Protein AF-0000000071590849 (afdb_homodimer)

Solvent-accessible surface area (backbone atoms only — not comparable to full-atom values): 25834 Å² total; per-residue (Å²): 127,59,67,68,57,52,51,51,50,51,55,54,48,51,52,49,52,53,52,51,45,53,52,52,59,58,46,67,78,47,90,78,51,80,43,62,73,88,39,95,74,33,53,45,37,57,62,40,54,54,45,35,53,50,52,52,53,52,45,44,71,77,41,71,82,44,45,34,40,34,76,90,61,83,46,44,91,72,87,66,48,71,49,42,34,36,33,29,19,55,52,31,20,42,60,26,46,72,51,44,68,39,62,25,15,32,29,36,15,35,24,51,60,65,36,69,44,35,13,28,40,29,36,56,78,78,69,41,38,38,37,31,7,68,87,75,40,44,21,48,70,84,38,81,52,72,55,42,79,72,44,40,38,63,75,20,32,31,33,46,31,66,69,40,40,70,68,38,48,72,44,32,53,57,53,38,68,50,23,58,34,62,32,25,77,66,14,56,45,48,49,46,50,33,32,55,70,38,35,22,32,23,35,44,38,77,36,48,34,43,55,41,46,15,51,44,18,42,32,48,52,43,65,30,43,66,22,25,62,86,64,45,78,69,55,78,86,44,66,44,52,39,29,40,23,21,57,45,15,42,55,54,48,45,73,66,78,128,58,67,66,56,53,50,52,50,52,56,53,49,52,51,49,51,53,50,49,45,53,51,52,59,58,47,68,78,47,90,78,52,79,45,63,73,87,41,95,76,33,54,45,37,56,63,39,54,54,44,37,52,50,51,52,53,52,45,44,71,77,41,72,81,44,44,34,41,32,75,90,61,84,46,46,93,72,87,67,48,70,49,42,34,35,30,30,18,53,51,30,20,42,61,26,47,72,51,44,68,38,61,23,14,30,29,36,14,34,25,52,60,66,37,68,44,36,12,30,38,29,35,55,78,79,69,42,38,38,38,30,7,69,87,75,41,45,22,50,71,83,37,80,52,71,56,43,79,72,44,40,38,62,74,21,32,32,33,47,31,66,70,41,40,70,68,39,47,72,44,32,52,58,52,37,68,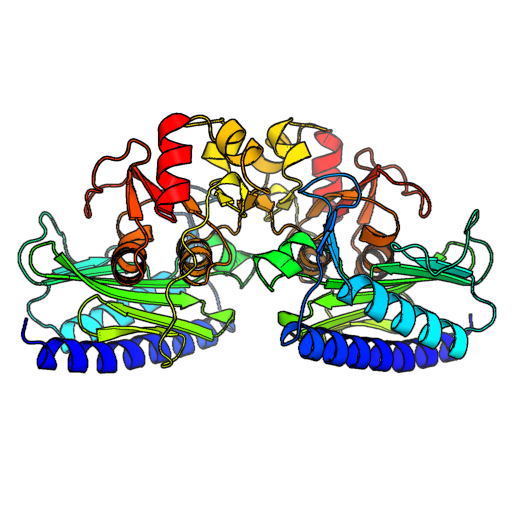50,23,58,36,62,32,25,77,64,15,56,45,48,50,47,50,34,33,54,70,40,35,21,30,24,34,42,39,78,37,47,34,42,53,40,46,14,51,43,17,43,32,48,52,44,67,29,42,64,22,25,61,84,64,45,78,69,55,78,86,44,65,44,51,38,27,40,23,21,56,46,16,44,55,55,46,44,72,65,77

Secondary structure (DSSP, 8-state):
--HHHHHHHHHHHHHHHHHHHHHHHHHHTSPPPEEEEEETTEEEEHHHHHHHHHHHHHHHHH-TT-EEEETTS-S----S--SEEEEEEEEE-HHHHHHTS-S-EEEEEEEETTEEEEEEEEETTTT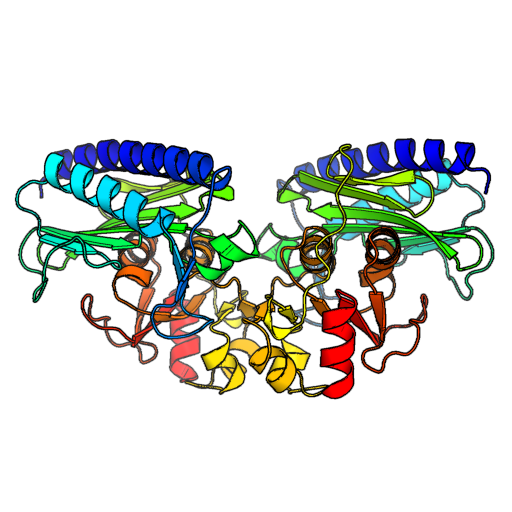EEEEEETTTEEEETTEEPPPPP---GGGS-EEE-HHHHHTTGGGHHHHHHHSS-EEB-S-HHHHHHHHHTTS-SEEEEEE-HHHHHHHHHHHHHTT-EEEETTSPPPPTTS-EEEEEE-HHHHHHHHHH-/--HHHHHHHHHHHHHHHHHHHHHHHHHHTSPPPEEEEEETTEEEEHHHHHHHHHHHHHHHHH-TT-EEEETTS-S----S--SEEEEEEEEE-HHHHHHTS-S-EEEEEEEETTEEEEEEEEETTTTEEEEEETTTEEEETTEEPPPPP---GGGS-EEE-HHHHHTTGGGHHHHHHHSS-EEB-S-HHHHHHHHHTTS-SEEEEEE-HHHHHHHHHHHHHTT-EEEETTSPPPPTTS-EEEEEE-HHHHHHHHHH-

Foldseek 3Di:
DDLVLLVVLQVQVVVLQVVLLVVLVVCLPDDWDWDADPDPLRIDIPSQVVSQVSSQVSCCVSPVVEFEAEPVPPTDDDDAQEAKYKYWRSKFQVVCCPPVVAQIWTKMWIDHRNHGFKIWIARSVVGWIWIGFQSGAIATVPHHAAQADQDAQQEAEEEEDPVCCVVCPLVVVVSQVSHPHYDYRRGLSSRLVCCRNNRGQKYKDWDALSRCNRSCRNLVSSVWDKDALLRHHDDNHDTHIIMIGRPNHSVVSNVRD/DDLVLLVVLQVQVVVLQVVLLVVLVVCLPDDWDWDADPDPLRIDIPSQVVSQVSSQVSCCVSPVVEFEAEPVPPTDDDDAQEAKYKYWRSKFQVVCCPPVVAQIWTKMWIDHRNHGFKIWIARSVVGWIWIGFQSGAIATVPHHAAQADQDAQQEAEEEEDPVCCVVCPLVVVVSQVSHPHYDYRRGLSSRLVCCRNNRGQKHKDWDALSRCNRSCRNLVSSVWDKDALLRHHDDNHDTHIIMIGRPNHSVVSNVRD

Radius of gyration: 23.32 Å; Cα contacts (8 Å, |Δi|>4): 1217; chains: 2; bounding box: 46×71×50 Å

Organism: Lactiplantibacillus plantarum (strain ATCC BAA-793 / NCIMB 8826 / WCFS1) (NCBI:txid220668)

Structure (mmCIF, N/CA/C/O backbone):
data_AF-0000000071590849-model_v1
#
loop_
_entity.id
_entity.type
_entity.pdbx_description
1 polymer 'Myo-inositol-1(Or 4)-monophosphatase'
#
loop_
_atom_site.group_PDB
_atom_site.id
_atom_site.type_symbol
_atom_site.label_atom_id
_atom_site.label_alt_id
_atom_site.label_comp_id
_atom_site.label_asym_id
_atom_site.label_entity_id
_atom_site.label_seq_id
_atom_site.pdbx_PDB_ins_code
_atom_site.Cartn_x
_atom_site.Cartn_y
_atom_site.Cartn_z
_atom_site.occupancy
_atom_site.B_iso_or_equiv
_atom_site.auth_seq_id
_atom_site.auth_comp_id
_atom_site.auth_asym_id
_atom_site.auth_atom_id
_atom_site.pdbx_PDB_model_num
ATOM 1 N N . MET A 1 1 ? -7.297 -36.094 -6.352 1 68.75 1 MET A N 1
ATOM 2 C CA . MET A 1 1 ? -6.555 -36.469 -5.152 1 68.75 1 MET A CA 1
ATOM 3 C C . MET A 1 1 ? -7.5 -36.656 -3.971 1 68.75 1 MET A C 1
ATOM 5 O O . MET A 1 1 ? -8.5 -35.969 -3.85 1 68.75 1 MET A O 1
ATOM 9 N N . GLN A 1 2 ? -7.199 -37.625 -3.197 1 79.5 2 GLN A N 1
ATOM 10 C CA . GLN A 1 2 ? -8.062 -37.844 -2.045 1 79.5 2 GLN A CA 1
ATOM 11 C C . GLN A 1 2 ? -8.008 -36.688 -1.075 1 79.5 2 GLN A C 1
ATOM 13 O O . GLN A 1 2 ? -6.949 -36.062 -0.874 1 79.5 2 GLN A O 1
ATOM 18 N N . THR A 1 3 ? -9.156 -36.312 -0.581 1 85.44 3 THR A N 1
ATOM 19 C CA . THR A 1 3 ? -9.336 -35.156 0.281 1 85.44 3 THR A CA 1
ATOM 20 C C . THR A 1 3 ? -8.375 -35.219 1.463 1 85.44 3 THR A C 1
ATOM 22 O O . THR A 1 3 ? -7.797 -34.188 1.84 1 85.44 3 THR A O 1
ATOM 25 N N . ASN A 1 4 ? -8.148 -36.312 1.932 1 90.56 4 ASN A N 1
ATOM 26 C CA . ASN A 1 4 ? -7.258 -36.469 3.078 1 90.56 4 ASN A CA 1
ATOM 27 C C . ASN A 1 4 ? -5.812 -36.156 2.703 1 90.56 4 ASN A C 1
ATOM 29 O O . ASN A 1 4 ? -5.078 -35.531 3.488 1 90.56 4 ASN A O 1
ATOM 33 N N . VAL A 1 5 ? -5.465 -36.531 1.549 1 93 5 VAL A N 1
ATOM 34 C CA . VAL A 1 5 ? -4.113 -36.281 1.061 1 93 5 VAL A CA 1
ATOM 35 C C . VAL A 1 5 ? -3.914 -34.781 0.839 1 93 5 VAL A C 1
ATOM 37 O O . VAL A 1 5 ? -2.881 -34.219 1.219 1 93 5 VAL A O 1
ATOM 40 N N . VAL A 1 6 ? -4.926 -34.188 0.336 1 96.56 6 VAL A N 1
ATOM 41 C CA . VAL A 1 6 ? -4.863 -32.75 0.066 1 96.56 6 VAL A CA 1
ATOM 42 C C . VAL A 1 6 ? -4.77 -31.984 1.381 1 96.56 6 VAL A C 1
ATOM 44 O O . VAL A 1 6 ? -3.998 -31.016 1.491 1 96.56 6 VAL A O 1
ATOM 47 N N . LYS A 1 7 ? -5.473 -32.406 2.361 1 96.94 7 LYS A N 1
ATOM 48 C CA . LYS A 1 7 ? -5.465 -31.781 3.676 1 96.94 7 LYS A CA 1
ATOM 49 C C . LYS A 1 7 ? -4.094 -31.875 4.332 1 96.94 7 LYS A C 1
ATOM 51 O O . LYS A 1 7 ? -3.598 -30.906 4.91 1 96.94 7 LYS A O 1
ATOM 56 N N . GLN A 1 8 ? -3.535 -33 4.246 1 97.5 8 GLN A N 1
ATOM 57 C CA . GLN A 1 8 ? -2.219 -33.219 4.836 1 97.5 8 GLN A CA 1
ATOM 58 C C . GLN A 1 8 ? -1.149 -32.406 4.121 1 97.5 8 GLN A C 1
ATOM 60 O O . GLN A 1 8 ? -0.275 -31.828 4.762 1 97.5 8 GLN A O 1
ATOM 65 N N . LEU A 1 9 ? -1.237 -32.438 2.848 1 98.06 9 LEU A N 1
ATOM 66 C CA . LEU A 1 9 ? -0.299 -31.672 2.045 1 98.06 9 LEU A CA 1
ATOM 67 C C . LEU A 1 9 ? -0.414 -30.188 2.359 1 98.06 9 LEU A C 1
ATOM 69 O O . LEU A 1 9 ? 0.599 -29.484 2.48 1 98.06 9 LEU A O 1
ATOM 73 N N . ASN A 1 10 ? -1.637 -29.734 2.523 1 98.62 10 ASN A N 1
ATOM 74 C CA . ASN A 1 10 ? -1.894 -28.344 2.873 1 98.62 10 ASN A CA 1
ATOM 75 C C . ASN A 1 10 ? -1.246 -27.969 4.203 1 98.62 10 ASN A C 1
ATOM 77 O O . ASN A 1 10 ? -0.617 -26.906 4.316 1 98.62 10 ASN A O 1
ATOM 81 N N . GLN A 1 11 ? -1.381 -28.766 5.164 1 98.19 11 GLN A N 1
ATOM 82 C CA . GLN A 1 11 ? -0.812 -28.516 6.484 1 98.19 11 GLN A CA 1
ATOM 83 C C . GLN A 1 11 ? 0.712 -28.469 6.422 1 98.19 11 GLN A C 1
ATOM 85 O O . GLN A 1 11 ? 1.328 -27.562 6.988 1 98.19 11 GLN A O 1
ATOM 90 N N . LYS A 1 12 ? 1.256 -29.391 5.75 1 98.69 12 LYS A N 1
ATOM 91 C CA . LYS A 1 12 ? 2.711 -29.453 5.648 1 98.69 12 LYS A CA 1
ATOM 92 C C . LYS A 1 12 ? 3.266 -28.266 4.883 1 98.69 12 LYS A C 1
ATOM 94 O O . LYS A 1 12 ? 4.297 -27.703 5.258 1 98.69 12 LYS A O 1
ATOM 99 N N . MET A 1 13 ? 2.584 -27.891 3.832 1 98.81 13 MET A N 1
ATOM 100 C CA . MET A 1 13 ? 3.068 -26.781 3.01 1 98.81 13 MET A CA 1
ATOM 101 C C . MET A 1 13 ? 2.98 -25.453 3.77 1 98.81 13 MET A C 1
ATOM 103 O O . MET A 1 13 ? 3.814 -24.578 3.578 1 98.81 13 MET A O 1
ATOM 107 N N . GLN A 1 14 ? 1.963 -25.297 4.645 1 98.88 14 GLN A N 1
ATOM 108 C CA . GLN A 1 14 ? 1.886 -24.094 5.457 1 98.88 14 GLN A CA 1
ATOM 109 C C . GLN A 1 14 ? 3.094 -23.969 6.383 1 98.88 14 GLN A C 1
ATOM 111 O O . GLN A 1 14 ? 3.613 -22.875 6.594 1 98.88 14 GLN A O 1
ATOM 116 N N . VAL A 1 15 ? 3.549 -25.078 6.875 1 98.75 15 VAL A N 1
ATOM 117 C CA . VAL A 1 15 ? 4.746 -25.094 7.711 1 98.75 15 VAL A CA 1
ATOM 118 C C . VAL A 1 15 ? 5.961 -24.672 6.879 1 98.75 15 VAL A C 1
ATOM 120 O O . VAL A 1 15 ? 6.805 -23.906 7.34 1 98.75 15 VAL A O 1
ATOM 123 N N . VAL A 1 16 ? 5.992 -25.203 5.691 1 98.88 16 VAL A N 1
ATOM 124 C CA . VAL A 1 16 ? 7.074 -24.859 4.773 1 98.88 16 VAL A CA 1
ATOM 125 C C . VAL A 1 16 ? 7.078 -23.359 4.516 1 98.88 16 VAL A C 1
ATOM 127 O O . VAL A 1 16 ? 8.133 -22.719 4.555 1 98.88 16 VAL A O 1
ATOM 130 N N . MET A 1 17 ? 5.91 -22.781 4.254 1 98.94 17 MET A N 1
ATOM 131 C CA . MET A 1 17 ? 5.793 -21.359 3.982 1 98.94 17 MET A CA 1
ATOM 132 C C . MET A 1 17 ? 6.258 -20.531 5.18 1 98.94 17 MET A C 1
ATOM 134 O O . MET A 1 17 ? 6.93 -19.516 5.02 1 98.94 17 MET A O 1
ATOM 138 N N . GLN A 1 18 ? 5.902 -20.953 6.34 1 98.88 18 GLN A N 1
ATOM 139 C CA . GLN A 1 18 ? 6.312 -20.266 7.562 1 98.88 18 GLN A CA 1
ATOM 140 C C . GLN A 1 18 ? 7.828 -20.312 7.73 1 98.88 18 GLN A C 1
ATOM 142 O O . GLN A 1 18 ? 8.445 -19.312 8.133 1 98.88 18 GLN A O 1
ATOM 147 N N . THR A 1 19 ? 8.398 -21.438 7.457 1 98.81 19 THR A N 1
ATOM 148 C CA . THR A 1 19 ? 9.852 -21.578 7.535 1 98.81 19 THR A CA 1
ATOM 149 C C . THR A 1 19 ? 10.531 -20.688 6.504 1 98.81 19 THR A C 1
ATOM 151 O O . THR A 1 19 ? 11.547 -20.047 6.801 1 98.81 19 THR A O 1
ATOM 154 N N . ALA A 1 20 ? 9.984 -20.703 5.297 1 98.81 20 ALA A N 1
ATOM 155 C CA . ALA A 1 20 ? 10.516 -19.828 4.246 1 98.81 20 ALA A CA 1
ATOM 156 C C . ALA A 1 20 ? 10.5 -18.375 4.676 1 98.81 20 ALA A C 1
ATOM 158 O O . ALA A 1 20 ? 11.469 -17.641 4.449 1 98.81 20 ALA A O 1
ATOM 159 N N . ARG A 1 21 ? 9.383 -17.922 5.293 1 98.75 21 ARG A N 1
ATOM 160 C CA . ARG A 1 21 ? 9.281 -16.547 5.773 1 98.75 21 ARG A CA 1
ATOM 161 C C . ARG A 1 21 ? 10.398 -16.234 6.766 1 98.75 21 ARG A C 1
ATOM 163 O O . ARG A 1 21 ? 11.039 -15.188 6.676 1 98.75 21 ARG A O 1
ATOM 170 N N . ALA A 1 22 ? 10.609 -17.109 7.699 1 98.44 22 ALA A N 1
ATOM 171 C CA . ALA A 1 22 ? 11.641 -16.906 8.711 1 98.44 22 ALA A CA 1
ATOM 172 C C . ALA A 1 22 ? 13.016 -16.766 8.062 1 98.44 22 ALA A C 1
ATOM 174 O O . ALA A 1 22 ? 13.82 -15.93 8.492 1 98.44 22 ALA A O 1
ATOM 175 N N . GLN A 1 23 ? 13.281 -17.562 7.062 1 98 23 GLN A N 1
ATOM 176 C CA . GLN A 1 23 ? 14.562 -17.5 6.363 1 98 23 GLN A CA 1
ATOM 177 C C . GLN A 1 23 ? 14.711 -16.188 5.609 1 98 23 GLN A C 1
ATOM 179 O O . GLN A 1 23 ? 15.789 -15.586 5.605 1 98 23 GLN A O 1
ATOM 184 N N . VAL A 1 24 ? 13.648 -15.758 4.965 1 98.25 24 VAL A N 1
ATOM 185 C CA . VAL A 1 24 ? 13.68 -14.508 4.219 1 98.25 24 VAL A CA 1
ATOM 186 C C . VAL A 1 24 ? 13.953 -13.344 5.176 1 98.25 24 VAL A C 1
ATOM 188 O O . VAL A 1 24 ? 14.82 -12.508 4.906 1 98.25 24 VAL A O 1
ATOM 191 N N . LEU A 1 25 ? 13.273 -13.289 6.332 1 97.75 25 LEU A N 1
ATOM 192 C CA . LEU A 1 25 ? 13.453 -12.234 7.324 1 97.75 25 LEU A CA 1
ATOM 193 C C . LEU A 1 25 ? 14.891 -12.219 7.84 1 97.75 25 LEU A C 1
ATOM 195 O O . LEU A 1 25 ? 15.477 -11.141 8 1 97.75 25 LEU A O 1
ATOM 199 N N . ALA A 1 26 ? 15.438 -13.383 8.055 1 96.69 26 ALA A N 1
ATOM 200 C CA . ALA A 1 26 ? 16.812 -13.484 8.539 1 96.69 26 ALA A CA 1
ATOM 201 C C . ALA A 1 26 ? 17.797 -12.922 7.52 1 96.69 26 ALA A C 1
ATOM 203 O O . ALA A 1 26 ? 18.781 -12.281 7.887 1 96.69 26 ALA A O 1
ATOM 204 N N . LYS A 1 27 ? 17.516 -13.109 6.324 1 95.31 27 LYS A N 1
ATOM 205 C CA . LYS A 1 27 ? 18.438 -12.703 5.262 1 95.31 27 LYS A CA 1
ATOM 206 C C . LYS A 1 27 ? 18.312 -11.219 4.961 1 95.31 27 LYS A C 1
ATOM 208 O O . LYS A 1 27 ? 19.219 -10.617 4.383 1 95.31 27 LYS A O 1
ATOM 213 N N . MET A 1 28 ? 17.172 -10.672 5.316 1 93.38 28 MET A N 1
ATOM 214 C CA . MET A 1 28 ? 17 -9.242 5.121 1 93.38 28 MET A CA 1
ATOM 215 C C . MET A 1 28 ? 17.984 -8.445 5.961 1 93.38 28 MET A C 1
ATOM 217 O O . MET A 1 28 ? 18.312 -7.297 5.629 1 93.38 28 MET A O 1
ATOM 221 N N . GLY A 1 29 ? 18.469 -8.984 7.008 1 87.75 29 GLY A N 1
ATOM 222 C CA . GLY A 1 29 ? 19.422 -8.328 7.902 1 87.75 29 GLY A CA 1
ATOM 223 C C . GLY A 1 29 ? 20.859 -8.547 7.504 1 87.75 29 GLY A C 1
ATOM 224 O O . GLY A 1 29 ? 21.781 -8.047 8.164 1 87.75 29 GLY A O 1
ATOM 225 N N . THR A 1 30 ? 21.062 -9.289 6.43 1 87.69 30 THR A N 1
ATOM 226 C CA . THR A 1 30 ? 22.406 -9.602 5.98 1 87.69 30 THR A CA 1
ATOM 227 C C . THR A 1 30 ? 22.703 -8.93 4.637 1 87.69 30 THR A C 1
ATOM 229 O O . THR A 1 30 ? 21.938 -8.078 4.184 1 87.69 30 THR A O 1
ATOM 232 N N . HIS A 1 31 ? 23.812 -9.352 4.059 1 88.06 31 HIS A N 1
ATOM 233 C CA . HIS A 1 31 ? 24.203 -8.742 2.795 1 88.06 31 HIS A CA 1
ATOM 234 C C . HIS A 1 31 ? 23.281 -9.148 1.662 1 88.06 31 HIS A C 1
ATOM 236 O O . HIS A 1 31 ? 23.094 -10.344 1.402 1 88.06 31 HIS A O 1
ATOM 242 N N . LEU A 1 32 ? 22.688 -8.141 0.995 1 92.25 32 LEU A N 1
ATOM 243 C CA . LEU A 1 32 ? 21.812 -8.344 -0.151 1 92.25 32 LEU A CA 1
ATOM 244 C C . LEU A 1 32 ? 22.547 -8.047 -1.456 1 92.25 32 LEU A C 1
ATOM 246 O O . LEU A 1 32 ? 23.125 -6.973 -1.611 1 92.25 32 LEU A O 1
ATOM 250 N N . THR A 1 33 ? 22.594 -9.086 -2.299 1 95.69 33 THR A N 1
ATOM 251 C CA . THR A 1 33 ? 23.078 -8.852 -3.652 1 95.69 33 THR A CA 1
ATOM 252 C C . THR A 1 33 ? 21.922 -8.656 -4.621 1 95.69 33 THR A C 1
ATOM 254 O O . THR A 1 33 ? 20.984 -9.469 -4.652 1 95.69 33 THR A O 1
ATOM 257 N N . VAL A 1 34 ? 22.016 -7.656 -5.41 1 95.75 34 VAL A N 1
ATOM 258 C CA . VAL A 1 34 ? 20.938 -7.293 -6.316 1 95.75 34 VAL A CA 1
ATOM 259 C C . VAL A 1 34 ? 21.422 -7.367 -7.762 1 95.75 34 VAL A C 1
ATOM 261 O O . VAL A 1 34 ? 22.516 -6.891 -8.078 1 95.75 34 VAL A O 1
ATOM 264 N N . ALA A 1 35 ? 20.656 -8.062 -8.578 1 95.94 35 ALA A N 1
ATOM 265 C CA . ALA A 1 35 ? 20.938 -8.141 -10.008 1 95.94 35 ALA A CA 1
ATOM 266 C C . ALA A 1 35 ? 19.703 -7.723 -10.828 1 95.94 35 ALA A C 1
ATOM 268 O O . ALA A 1 35 ? 18.578 -7.793 -10.336 1 95.94 35 ALA A O 1
ATOM 269 N N . GLU A 1 36 ? 19.984 -7.293 -11.961 1 95.31 36 GLU A N 1
ATOM 270 C CA . GLU A 1 36 ? 18.906 -6.945 -12.883 1 95.31 36 GLU A CA 1
ATOM 271 C C . GLU A 1 36 ? 18.578 -8.117 -13.805 1 95.31 36 GLU A C 1
ATOM 273 O O . GLU A 1 36 ? 19.469 -8.805 -14.297 1 95.31 36 GLU A O 1
ATOM 278 N N . LYS A 1 37 ? 17.281 -8.469 -13.969 1 94.56 37 LYS A N 1
ATOM 279 C CA . LYS A 1 37 ? 16.859 -9.469 -14.945 1 94.56 37 LYS A CA 1
ATOM 280 C C . LYS A 1 37 ? 16.812 -8.875 -16.344 1 94.56 37 LYS A C 1
ATOM 282 O O . LYS A 1 37 ? 17.719 -9.07 -17.141 1 94.56 37 LYS A O 1
ATOM 287 N N . THR A 1 38 ? 15.781 -8.031 -16.609 1 91.88 38 THR A N 1
ATOM 288 C CA . THR A 1 38 ? 15.641 -7.469 -17.938 1 91.88 38 THR A CA 1
ATOM 289 C C . THR A 1 38 ? 15.914 -5.969 -17.938 1 91.88 38 THR A C 1
ATOM 291 O O . THR A 1 38 ? 16.156 -5.371 -18.984 1 91.88 38 THR A O 1
ATOM 294 N N . SER A 1 39 ? 15.82 -5.273 -16.781 1 93.44 39 SER A N 1
ATOM 295 C CA . SER A 1 39 ? 16 -3.832 -16.641 1 93.44 39 SER A CA 1
ATOM 296 C C . SER A 1 39 ? 16.219 -3.432 -15.188 1 93.44 39 SER A C 1
ATOM 298 O O . SER A 1 39 ? 16.141 -4.273 -14.289 1 93.44 39 SER A O 1
ATOM 300 N N . ARG A 1 40 ? 16.438 -2.158 -14.977 1 91.31 40 ARG A N 1
ATOM 301 C CA . ARG A 1 40 ? 16.641 -1.65 -13.625 1 91.31 40 ARG A CA 1
ATOM 302 C C . ARG A 1 40 ? 15.367 -1.785 -12.789 1 91.31 40 ARG A C 1
ATOM 304 O O . ARG A 1 40 ? 15.406 -1.665 -11.562 1 91.31 40 ARG A O 1
ATOM 311 N N . ARG A 1 41 ? 14.297 -2.025 -13.469 1 94.94 41 ARG A N 1
ATOM 312 C CA . ARG A 1 41 ? 13.031 -2.168 -12.766 1 94.94 41 ARG A CA 1
ATOM 313 C C . ARG A 1 41 ? 12.633 -3.637 -12.641 1 94.94 41 ARG A C 1
ATOM 315 O O . ARG A 1 41 ? 11.523 -3.953 -12.211 1 94.94 41 ARG A O 1
ATOM 322 N N . ASP A 1 42 ? 13.383 -4.508 -13.078 1 94.25 42 ASP A N 1
ATOM 323 C CA . ASP A 1 42 ? 13.234 -5.957 -13.016 1 94.25 42 ASP A CA 1
ATOM 324 C C . ASP A 1 42 ? 14.422 -6.602 -12.297 1 94.25 42 ASP A C 1
ATOM 326 O O . ASP A 1 42 ? 15.422 -6.949 -12.93 1 94.25 42 ASP A O 1
ATOM 330 N N . LEU A 1 43 ? 14.195 -6.812 -10.961 1 96.56 43 LEU A N 1
ATOM 331 C CA . LEU A 1 43 ? 15.328 -7.176 -10.117 1 96.56 43 LEU A CA 1
ATOM 332 C C . LEU A 1 43 ? 15.203 -8.617 -9.641 1 96.56 43 LEU A C 1
ATOM 334 O O . LEU A 1 43 ? 14.117 -9.195 -9.664 1 96.56 43 LEU A O 1
ATOM 338 N N . VAL A 1 44 ? 16.266 -9.125 -9.312 1 96.75 44 VAL A N 1
ATOM 339 C CA . VAL A 1 44 ? 16.375 -10.383 -8.586 1 96.75 44 VAL A CA 1
ATOM 340 C C . VAL A 1 44 ? 17.5 -10.289 -7.551 1 96.75 44 VAL A C 1
ATOM 342 O O . VAL A 1 44 ? 18.453 -9.531 -7.734 1 96.75 44 VAL A O 1
ATOM 345 N N . THR A 1 45 ? 17.344 -10.961 -6.422 1 97.19 45 THR A N 1
ATOM 346 C CA . THR A 1 45 ? 18.375 -10.93 -5.395 1 97.19 45 THR A CA 1
ATOM 347 C C . THR A 1 45 ? 18.812 -12.344 -5.027 1 97.19 45 THR A C 1
ATOM 349 O O . THR A 1 45 ? 18.203 -13.32 -5.477 1 97.19 45 THR A O 1
ATOM 352 N N . ASN A 1 46 ? 19.844 -12.414 -4.207 1 96.25 46 ASN A N 1
ATOM 353 C CA . ASN A 1 46 ? 20.281 -13.695 -3.652 1 96.25 46 ASN A CA 1
ATOM 354 C C . ASN A 1 46 ? 19.188 -14.336 -2.801 1 96.25 46 ASN A C 1
ATOM 356 O O . ASN A 1 46 ? 19.109 -15.562 -2.713 1 96.25 46 ASN A O 1
ATOM 360 N N . VAL A 1 47 ? 18.375 -13.523 -2.225 1 97.25 47 VAL A N 1
ATOM 361 C CA . VAL A 1 47 ? 17.297 -14.039 -1.382 1 97.25 47 VAL A CA 1
ATOM 362 C C . VAL A 1 47 ? 16.25 -14.727 -2.248 1 97.25 47 VAL A C 1
ATOM 364 O O . VAL A 1 47 ? 15.703 -15.766 -1.869 1 97.25 47 VAL A O 1
ATOM 367 N N . ASP A 1 48 ? 15.922 -14.164 -3.402 1 97.75 48 ASP A N 1
ATOM 368 C CA . ASP A 1 48 ? 15.031 -14.828 -4.348 1 97.75 48 ASP A CA 1
ATOM 369 C C . ASP A 1 48 ? 15.523 -16.234 -4.668 1 97.75 48 ASP A C 1
ATOM 371 O O . ASP A 1 48 ? 14.758 -17.203 -4.598 1 97.75 48 ASP A O 1
ATOM 375 N N . HIS A 1 49 ? 16.766 -16.359 -4.977 1 97.19 49 HIS A N 1
ATOM 376 C CA . HIS A 1 49 ? 17.359 -17.641 -5.367 1 97.19 49 HIS A CA 1
ATOM 377 C C . HIS A 1 49 ? 17.359 -18.625 -4.203 1 97.19 49 HIS A C 1
ATOM 379 O O . HIS A 1 49 ? 16.969 -19.781 -4.359 1 97.19 49 HIS A O 1
ATOM 385 N N . SER A 1 50 ? 17.812 -18.172 -3.076 1 97.12 50 SER A N 1
ATOM 386 C CA . SER A 1 50 ? 17.906 -19.062 -1.92 1 97.12 50 SER A CA 1
ATOM 387 C C . SER A 1 50 ? 16.516 -19.531 -1.481 1 97.12 50 SER A C 1
ATOM 389 O O . SER A 1 50 ? 16.344 -20.688 -1.101 1 97.12 50 SER A O 1
ATOM 391 N N . ASN A 1 51 ? 15.57 -18.609 -1.499 1 98.25 51 ASN A N 1
ATOM 392 C CA . ASN A 1 51 ? 14.211 -18.984 -1.124 1 98.25 51 ASN A CA 1
ATOM 393 C C . ASN A 1 51 ? 13.594 -19.953 -2.119 1 98.25 51 ASN A C 1
ATOM 395 O O . ASN A 1 51 ? 12.898 -20.891 -1.724 1 98.25 51 ASN A O 1
ATOM 399 N N . GLU A 1 52 ? 13.812 -19.734 -3.404 1 98.44 52 GLU A N 1
ATOM 400 C CA . GLU A 1 52 ? 13.328 -20.688 -4.41 1 98.44 52 GLU A CA 1
ATOM 401 C C . GLU A 1 52 ? 13.922 -22.062 -4.191 1 98.44 52 GLU A C 1
ATOM 403 O O . GLU A 1 52 ? 13.203 -23.078 -4.234 1 98.44 52 GLU A O 1
ATOM 408 N N . ASP A 1 53 ? 15.242 -22.125 -3.949 1 98.31 53 ASP A N 1
ATOM 409 C CA . ASP A 1 53 ? 15.906 -23.406 -3.701 1 98.31 53 ASP A CA 1
ATOM 410 C C . ASP A 1 53 ? 15.258 -24.141 -2.529 1 98.31 53 ASP A C 1
ATOM 412 O O . ASP A 1 53 ? 15.016 -25.344 -2.605 1 98.31 53 ASP A O 1
ATOM 416 N N . PHE A 1 54 ? 15 -23.406 -1.515 1 98.69 54 PHE A N 1
ATOM 417 C CA . PHE A 1 54 ? 14.391 -23.984 -0.324 1 98.69 54 PHE A CA 1
ATOM 418 C C . PHE A 1 54 ? 13 -24.516 -0.637 1 98.69 54 PHE A C 1
ATOM 420 O O . PHE A 1 54 ? 12.688 -25.672 -0.311 1 98.69 54 PHE A O 1
ATOM 427 N N . LEU A 1 55 ? 12.164 -23.703 -1.289 1 98.75 55 LEU A N 1
ATOM 428 C CA . LEU A 1 55 ? 10.789 -24.078 -1.578 1 98.75 55 LEU A CA 1
ATOM 429 C C . LEU A 1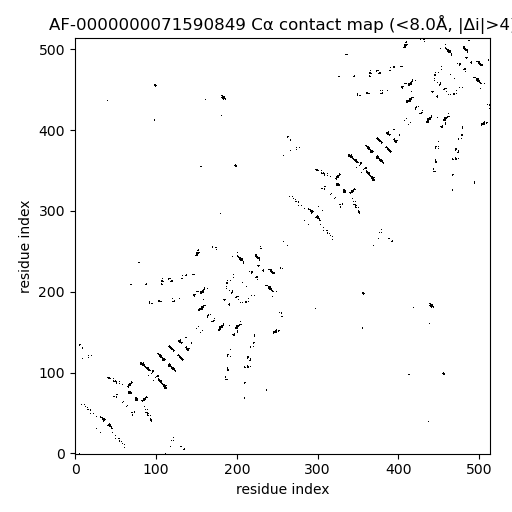 55 ? 10.742 -25.281 -2.514 1 98.75 55 LEU A C 1
ATOM 431 O O . LEU A 1 55 ? 9.969 -26.219 -2.295 1 98.75 55 LEU A O 1
ATOM 435 N N . VAL A 1 56 ? 11.586 -25.266 -3.531 1 98.44 56 VAL A N 1
ATOM 436 C CA . VAL A 1 56 ? 11.633 -26.344 -4.5 1 98.44 56 VAL A CA 1
ATOM 437 C C . VAL A 1 56 ? 12.039 -27.641 -3.805 1 98.44 56 VAL A C 1
ATOM 439 O O . VAL A 1 56 ? 11.422 -28.688 -4.02 1 98.44 56 VAL A O 1
ATOM 442 N N . ARG A 1 57 ? 13.047 -27.562 -2.949 1 98.44 57 ARG A N 1
ATOM 443 C CA . ARG A 1 57 ? 13.5 -28.75 -2.213 1 98.44 57 ARG A CA 1
ATOM 444 C C . ARG A 1 57 ? 12.383 -29.312 -1.336 1 98.44 57 ARG A C 1
ATOM 446 O O . ARG A 1 57 ? 12.18 -30.516 -1.282 1 98.44 57 ARG A O 1
ATOM 453 N N . GLN A 1 58 ? 11.727 -28.438 -0.639 1 98.75 58 GLN A N 1
ATOM 454 C CA . GLN A 1 58 ? 10.648 -28.859 0.247 1 98.75 58 GLN A CA 1
ATOM 455 C C . GLN A 1 58 ? 9.5 -29.484 -0.542 1 98.75 58 GLN A C 1
ATOM 457 O O . GLN A 1 58 ? 8.938 -30.5 -0.133 1 98.75 58 GLN A O 1
ATOM 462 N N . ILE A 1 59 ? 9.156 -28.891 -1.678 1 98.5 59 ILE A N 1
ATOM 463 C CA . ILE A 1 59 ? 8.07 -29.406 -2.508 1 98.5 59 ILE A CA 1
ATOM 464 C C . ILE A 1 59 ? 8.438 -30.781 -3.049 1 98.5 59 ILE A C 1
ATOM 466 O O . ILE A 1 59 ? 7.605 -31.703 -3.047 1 98.5 59 ILE A O 1
ATOM 470 N N . ARG A 1 60 ? 9.68 -30.953 -3.484 1 97.75 60 ARG A N 1
ATOM 471 C CA . ARG A 1 60 ? 10.133 -32.219 -3.998 1 97.75 60 ARG A CA 1
ATOM 472 C C . ARG A 1 60 ? 10.023 -33.312 -2.93 1 97.75 60 ARG A C 1
ATOM 474 O O . ARG A 1 60 ? 9.695 -34.469 -3.234 1 97.75 60 ARG A O 1
ATOM 481 N N . ALA A 1 61 ? 10.266 -32.969 -1.721 1 98.31 61 ALA A N 1
ATOM 482 C CA . ALA A 1 61 ? 10.156 -33.906 -0.611 1 98.31 61 ALA A CA 1
ATOM 483 C C . ALA A 1 61 ? 8.695 -34.25 -0.337 1 98.31 61 ALA A C 1
ATOM 485 O O . ALA A 1 61 ? 8.375 -35.406 -0.063 1 98.31 61 ALA A O 1
ATOM 486 N N . LEU A 1 62 ? 7.793 -33.344 -0.412 1 97.81 62 LEU A N 1
ATOM 487 C CA . LEU A 1 62 ? 6.383 -33.531 -0.084 1 97.81 62 LEU A CA 1
ATOM 488 C C . LEU A 1 62 ? 5.637 -34.188 -1.236 1 97.81 62 LEU A C 1
ATOM 490 O O . LEU A 1 62 ? 4.656 -34.906 -1.017 1 97.81 62 LEU A O 1
ATOM 494 N N . ASP A 1 63 ? 6.082 -33.906 -2.477 1 97.06 63 ASP A N 1
ATOM 495 C CA . ASP A 1 63 ? 5.426 -34.375 -3.703 1 97.06 63 ASP A CA 1
ATOM 496 C C . ASP A 1 63 ? 6.449 -34.75 -4.77 1 97.06 63 ASP A C 1
ATOM 498 O O . ASP A 1 63 ? 6.609 -34.031 -5.766 1 97.06 63 ASP A O 1
ATOM 502 N N . PRO A 1 64 ? 7.055 -35.906 -4.676 1 96.25 64 PRO A N 1
ATOM 503 C CA . PRO A 1 64 ? 8.203 -36.281 -5.496 1 96.25 64 PRO A CA 1
ATOM 504 C C . PRO A 1 64 ? 7.859 -36.406 -6.977 1 96.25 64 PRO A C 1
ATOM 506 O O . PRO A 1 64 ? 8.75 -36.344 -7.832 1 96.25 64 PRO A O 1
ATOM 509 N N . VAL A 1 65 ? 6.668 -36.562 -7.371 1 93.69 65 VAL A N 1
ATOM 510 C CA . VAL A 1 65 ? 6.309 -36.844 -8.758 1 93.69 65 VAL A CA 1
ATOM 511 C C . VAL A 1 65 ? 5.926 -35.531 -9.453 1 93.69 65 VAL A C 1
ATOM 513 O O . VAL A 1 65 ? 5.648 -35.531 -10.648 1 93.69 65 VAL A O 1
ATOM 516 N N . ALA A 1 66 ? 5.949 -34.5 -8.719 1 96.12 66 ALA A N 1
ATOM 517 C CA . ALA A 1 66 ? 5.402 -33.25 -9.234 1 96.12 66 ALA A CA 1
ATOM 518 C C . ALA A 1 66 ? 6.398 -32.562 -10.164 1 96.12 66 ALA A C 1
ATOM 520 O O . ALA A 1 66 ? 7.613 -32.719 -10.023 1 96.12 66 ALA A O 1
ATOM 521 N N . LYS A 1 67 ? 5.898 -31.844 -11.164 1 97.81 67 LYS A N 1
ATOM 522 C CA . LYS A 1 67 ? 6.652 -30.828 -11.883 1 97.81 67 LYS A CA 1
ATOM 523 C C . LYS A 1 67 ? 6.602 -29.484 -11.156 1 97.81 67 LYS A C 1
ATOM 525 O O . LYS A 1 67 ? 5.586 -29.141 -10.547 1 97.81 67 LYS A O 1
ATOM 530 N N . ILE A 1 68 ? 7.699 -28.766 -11.227 1 98.25 68 ILE A N 1
ATOM 531 C CA . ILE A 1 68 ? 7.762 -27.484 -10.531 1 98.25 68 ILE A CA 1
ATOM 532 C C . ILE A 1 68 ? 8.172 -26.391 -11.5 1 98.25 68 ILE A C 1
ATOM 534 O O . ILE A 1 68 ? 9.266 -26.422 -12.062 1 98.25 68 ILE A O 1
ATOM 538 N N . LEU A 1 69 ? 7.281 -25.453 -11.805 1 97.88 69 LEU A N 1
ATOM 539 C CA . LEU A 1 69 ? 7.574 -24.219 -12.531 1 97.88 69 LEU A CA 1
ATOM 540 C C . LEU A 1 69 ? 7.969 -23.109 -11.562 1 97.88 69 LEU A C 1
ATOM 542 O O . LEU A 1 69 ? 7.125 -22.578 -10.836 1 97.88 69 LEU A O 1
ATOM 546 N N . ALA A 1 70 ? 9.211 -22.719 -11.57 1 97.12 70 ALA A N 1
ATOM 547 C CA . ALA A 1 70 ? 9.719 -21.719 -10.625 1 97.12 70 ALA A CA 1
ATOM 548 C C . ALA A 1 70 ? 10.242 -20.5 -11.367 1 97.12 70 ALA A C 1
ATOM 550 O O . ALA A 1 70 ? 10.93 -20.625 -12.383 1 97.12 70 ALA A O 1
ATOM 551 N N . GLU A 1 71 ? 9.953 -19.297 -10.867 1 95.44 71 GLU A N 1
ATOM 552 C CA . GLU A 1 71 ? 10.258 -18.016 -11.516 1 95.44 71 GLU A CA 1
ATOM 553 C C . GLU A 1 71 ? 11.742 -17.922 -11.867 1 95.44 71 GLU A C 1
ATOM 555 O O . GLU A 1 71 ? 12.094 -17.5 -12.969 1 95.44 71 GLU A O 1
ATOM 560 N N . GLU A 1 72 ? 12.617 -18.297 -10.852 1 94.06 72 GLU A N 1
ATOM 561 C CA . GLU A 1 72 ? 14.039 -18.031 -11.008 1 94.06 72 GLU A CA 1
ATOM 562 C C . GLU A 1 72 ? 14.742 -19.156 -11.742 1 94.06 72 GLU A C 1
ATOM 564 O O . GLU A 1 72 ? 15.961 -19.141 -11.922 1 94.06 72 GLU A O 1
ATOM 569 N N . GLY A 1 73 ? 14.062 -20.188 -12.086 1 91.19 73 GLY A N 1
ATOM 570 C CA . GLY A 1 73 ? 14.562 -21.141 -13.07 1 91.19 73 GLY A CA 1
ATOM 571 C C . GLY A 1 73 ? 15.094 -22.422 -12.445 1 91.19 73 GLY A C 1
ATOM 572 O O . GLY A 1 73 ? 15.656 -23.266 -13.141 1 91.19 73 GLY A O 1
ATOM 573 N N . THR A 1 74 ? 14.953 -22.641 -11.148 1 89.81 74 THR A N 1
ATOM 574 C CA . THR A 1 74 ? 15.492 -23.844 -10.531 1 89.81 74 THR A CA 1
ATOM 575 C C . THR A 1 74 ? 14.492 -25 -10.617 1 89.81 74 THR A C 1
ATOM 577 O O . THR A 1 74 ? 14.812 -26.125 -10.258 1 89.81 74 THR A O 1
ATOM 580 N N . GLY A 1 75 ? 13.352 -24.75 -11.133 1 93.44 75 GLY A N 1
ATOM 581 C CA . GLY A 1 75 ? 12.367 -25.812 -11.281 1 93.44 75 GLY A CA 1
ATOM 582 C C . GLY A 1 75 ? 12.508 -26.578 -12.578 1 93.44 75 GLY A C 1
ATOM 583 O O . GLY A 1 75 ? 13.625 -26.891 -13.008 1 93.44 75 GLY A O 1
ATOM 584 N N . ASP A 1 76 ? 11.391 -27.047 -12.984 1 93.44 76 ASP A N 1
ATOM 585 C CA . ASP A 1 76 ? 11.352 -27.875 -14.188 1 93.44 76 ASP A CA 1
ATOM 586 C C . ASP A 1 76 ? 10.883 -27.078 -15.398 1 93.44 76 ASP A C 1
ATOM 588 O O . ASP A 1 76 ? 10.391 -25.953 -15.25 1 93.44 76 ASP A O 1
ATOM 592 N N . GLN A 1 77 ? 11.188 -27.656 -16.547 1 91.19 77 GLN A N 1
ATOM 593 C CA . GLN A 1 77 ? 10.523 -27.156 -17.766 1 91.19 77 GLN A CA 1
ATOM 594 C C . GLN A 1 77 ? 9.117 -27.719 -17.891 1 91.19 77 GLN A C 1
ATOM 596 O O . GLN A 1 77 ? 8.938 -28.922 -18.141 1 91.19 77 GLN A O 1
ATOM 601 N N . VAL A 1 78 ? 8.211 -26.906 -17.672 1 93.88 78 VAL A N 1
ATOM 602 C CA . VAL A 1 78 ? 6.824 -27.359 -17.641 1 93.88 78 VAL A CA 1
ATOM 603 C C . VAL A 1 78 ? 6.137 -26.953 -18.953 1 93.88 78 VAL A C 1
ATOM 605 O O . VAL A 1 78 ? 6.031 -25.75 -19.25 1 93.88 78 VAL A O 1
ATOM 608 N N . THR A 1 79 ? 5.641 -27.906 -19.656 1 93.44 79 THR A N 1
ATOM 609 C CA . THR A 1 79 ? 5.059 -27.625 -20.969 1 93.44 79 THR A CA 1
ATOM 610 C C . THR A 1 79 ? 3.568 -27.953 -20.969 1 93.44 79 THR A C 1
ATOM 612 O O . THR A 1 79 ? 2.865 -27.641 -21.938 1 93.44 79 THR A O 1
ATOM 615 N N . ASP A 1 80 ? 3.172 -28.578 -20.031 1 95.12 80 ASP A N 1
ATOM 616 C CA . ASP A 1 80 ? 1.755 -28.906 -19.891 1 95.12 80 ASP A CA 1
ATOM 617 C C . ASP A 1 80 ? 1.35 -29 -18.422 1 95.12 80 ASP A C 1
ATOM 619 O O . ASP A 1 80 ? 2.199 -28.938 -17.531 1 95.12 80 ASP A O 1
ATOM 623 N N . MET A 1 81 ? 0.114 -29.219 -18.219 1 96.06 81 MET A N 1
ATOM 624 C CA . MET A 1 81 ? -0.406 -29.188 -16.859 1 96.06 81 MET A CA 1
ATOM 625 C C . MET A 1 81 ? -0.819 -30.594 -16.406 1 96.06 81 MET A C 1
ATOM 627 O O . MET A 1 81 ? -1.646 -30.734 -15.508 1 96.06 81 MET A O 1
ATOM 631 N N . ASN A 1 82 ? -0.28 -31.594 -17.016 1 96.38 82 ASN A N 1
ATOM 632 C CA . ASN A 1 82 ? -0.596 -32.969 -16.641 1 96.38 82 ASN A CA 1
ATOM 633 C C . ASN A 1 82 ? 0.067 -33.344 -15.312 1 96.38 82 ASN A C 1
ATOM 635 O O . ASN A 1 82 ? 1.217 -32.969 -15.062 1 96.38 82 ASN A O 1
ATOM 639 N N . GLY A 1 83 ? -0.705 -34.062 -14.469 1 96.88 83 GLY A N 1
ATOM 640 C CA . GLY A 1 83 ? -0.169 -34.469 -13.18 1 96.88 83 GLY A CA 1
ATOM 641 C C . GLY A 1 83 ? -0.128 -33.344 -12.172 1 96.88 83 GLY A C 1
ATOM 642 O O . GLY A 1 83 ? -1.009 -32.469 -12.164 1 96.88 83 GLY A O 1
ATOM 643 N N . HIS A 1 84 ? 0.78 -33.531 -11.195 1 97.94 84 HIS A N 1
ATOM 644 C CA . HIS A 1 84 ? 0.978 -32.469 -10.195 1 97.94 84 HIS A CA 1
ATOM 645 C C . HIS A 1 84 ? 1.937 -31.406 -10.695 1 97.94 84 HIS A C 1
ATOM 647 O O . HIS A 1 84 ? 3.064 -31.719 -11.094 1 97.94 84 HIS A O 1
ATOM 653 N N . VAL A 1 85 ? 1.478 -30.188 -10.773 1 98.38 85 VAL A N 1
ATOM 654 C CA . VAL A 1 85 ? 2.314 -29.062 -11.172 1 98.38 85 VAL A CA 1
ATOM 655 C C . VAL A 1 85 ? 2.301 -28 -10.086 1 98.38 85 VAL A C 1
ATOM 657 O O . VAL A 1 85 ? 1.243 -27.469 -9.742 1 98.38 85 VAL A O 1
ATOM 660 N N . TRP A 1 86 ? 3.463 -27.734 -9.484 1 98.69 86 TRP A N 1
ATOM 661 C CA . TRP A 1 86 ? 3.652 -26.625 -8.547 1 98.69 86 TRP A CA 1
ATOM 662 C C . TRP A 1 86 ? 4.219 -25.406 -9.25 1 98.69 86 TRP A C 1
ATOM 664 O O . TRP A 1 86 ? 5.094 -25.531 -10.109 1 98.69 86 TRP A O 1
ATOM 674 N N . ILE A 1 87 ? 3.695 -24.281 -8.969 1 98.69 87 ILE A N 1
ATOM 675 C CA . ILE A 1 87 ? 4.156 -23.016 -9.531 1 98.69 87 ILE A CA 1
ATOM 676 C C . ILE A 1 87 ? 4.605 -22.078 -8.406 1 98.69 87 ILE A C 1
ATOM 678 O O . ILE A 1 87 ? 3.842 -21.812 -7.477 1 98.69 87 ILE A O 1
ATOM 682 N N . VAL A 1 88 ? 5.859 -21.562 -8.5 1 98.75 88 VAL A N 1
ATOM 683 C CA . VAL A 1 88 ? 6.492 -20.938 -7.34 1 98.75 88 VAL A CA 1
ATOM 684 C C . VAL A 1 88 ? 7.02 -19.562 -7.727 1 98.75 88 VAL A C 1
ATOM 686 O O . VAL A 1 88 ? 7.777 -19.422 -8.695 1 98.75 88 VAL A O 1
ATOM 689 N N . ASP A 1 89 ? 6.598 -18.531 -7.082 1 98.75 89 ASP A N 1
ATOM 690 C CA . ASP A 1 89 ? 7.234 -17.219 -7.02 1 98.75 89 ASP A CA 1
ATOM 691 C C . ASP A 1 89 ? 7.879 -16.984 -5.652 1 98.75 89 ASP A C 1
ATOM 693 O O . ASP A 1 89 ? 7.191 -16.719 -4.672 1 98.75 89 ASP A O 1
ATOM 697 N N . PRO A 1 90 ? 9.172 -17.078 -5.543 1 98.69 90 PRO A N 1
ATOM 698 C CA . PRO A 1 90 ? 9.828 -17.016 -4.234 1 98.69 90 PRO A CA 1
ATOM 699 C C . PRO A 1 90 ? 9.711 -15.633 -3.578 1 98.69 90 PRO A C 1
ATOM 701 O O . PRO A 1 90 ? 9.617 -15.539 -2.354 1 98.69 90 PRO A O 1
ATOM 704 N N . ILE A 1 91 ? 9.797 -14.586 -4.348 1 98.56 91 ILE A N 1
ATOM 705 C CA . ILE A 1 91 ? 9.602 -13.211 -3.898 1 98.56 91 ILE A CA 1
ATOM 706 C C . ILE A 1 91 ? 8.852 -12.422 -4.969 1 98.56 91 ILE A C 1
ATOM 708 O O . ILE A 1 91 ? 9.445 -12 -5.965 1 98.56 91 ILE A O 1
ATOM 712 N N . ASP A 1 92 ? 7.605 -12.281 -4.801 1 98.62 92 ASP A N 1
ATOM 713 C CA . ASP A 1 92 ? 6.84 -11.367 -5.641 1 98.62 92 ASP A CA 1
ATOM 714 C C . ASP A 1 92 ? 6.961 -9.93 -5.141 1 98.62 92 ASP A C 1
ATOM 716 O O . ASP A 1 92 ? 6.648 -9.641 -3.982 1 98.62 92 ASP A O 1
ATOM 720 N N . GLY A 1 93 ? 7.312 -9.031 -6.02 1 98.31 93 GLY A N 1
ATOM 721 C CA . GLY A 1 93 ? 7.602 -7.664 -5.613 1 98.31 93 GLY A CA 1
ATOM 722 C C . GLY A 1 93 ? 9.039 -7.469 -5.16 1 98.31 93 GLY A C 1
ATOM 723 O O . GLY A 1 93 ? 9.281 -6.914 -4.09 1 98.31 93 GLY A O 1
ATOM 724 N N . THR A 1 94 ? 9.977 -7.957 -6 1 98.12 94 THR A N 1
ATOM 725 C CA . THR A 1 94 ? 11.398 -7.832 -5.672 1 98.12 94 THR A CA 1
ATOM 726 C C . THR A 1 94 ? 11.797 -6.363 -5.539 1 98.12 94 THR A C 1
ATOM 728 O O . THR A 1 94 ? 12.633 -6.016 -4.707 1 98.12 94 THR A O 1
ATOM 731 N N . MET A 1 95 ? 11.219 -5.512 -6.324 1 97.62 95 MET A N 1
ATOM 732 C CA . MET A 1 95 ? 11.461 -4.074 -6.203 1 97.62 95 MET A CA 1
ATOM 733 C C . MET A 1 95 ? 11.094 -3.58 -4.805 1 97.62 95 MET A C 1
ATOM 735 O O . MET A 1 95 ? 11.844 -2.82 -4.195 1 97.62 95 MET A O 1
ATOM 739 N N . ASN A 1 96 ? 9.922 -3.977 -4.348 1 98.44 96 ASN A N 1
ATOM 740 C CA . ASN A 1 96 ? 9.508 -3.639 -2.992 1 98.44 96 ASN A CA 1
ATOM 741 C C . ASN A 1 96 ? 10.484 -4.191 -1.954 1 98.44 96 ASN A C 1
ATOM 743 O O . ASN A 1 96 ? 10.828 -3.5 -0.996 1 98.44 96 ASN A O 1
ATOM 747 N N . PHE A 1 97 ? 10.875 -5.457 -2.189 1 98.44 97 PHE A N 1
ATOM 748 C CA . PHE A 1 97 ? 11.797 -6.129 -1.287 1 98.44 97 PHE A CA 1
ATOM 749 C C . PHE A 1 97 ? 13.086 -5.332 -1.139 1 98.44 97 PHE A C 1
ATOM 751 O O . PHE A 1 97 ? 13.57 -5.125 -0.024 1 98.44 97 PHE A O 1
ATOM 758 N N . VAL A 1 98 ? 13.562 -4.836 -2.219 1 97.19 98 VAL A N 1
ATOM 759 C CA . VAL A 1 98 ? 14.859 -4.168 -2.25 1 97.19 98 VAL A CA 1
ATOM 760 C C . VAL A 1 98 ? 14.711 -2.73 -1.753 1 97.19 98 VAL A C 1
ATOM 762 O O . VAL A 1 98 ? 15.492 -2.273 -0.917 1 97.19 98 VAL A O 1
ATOM 765 N N . HIS A 1 99 ? 13.68 -2.031 -2.104 1 96.94 99 HIS A N 1
ATOM 766 C CA . HIS A 1 99 ? 13.664 -0.583 -1.936 1 96.94 99 HIS A CA 1
ATOM 767 C C . HIS A 1 99 ? 12.742 -0.169 -0.792 1 96.94 99 HIS A C 1
ATOM 769 O O . HIS A 1 99 ? 12.898 0.915 -0.224 1 96.94 99 HIS A O 1
ATOM 775 N N . GLN A 1 100 ? 11.828 -0.986 -0.48 1 97.5 100 GLN A N 1
ATOM 776 C CA . GLN A 1 100 ? 10.906 -0.65 0.605 1 97.5 100 GLN A CA 1
ATOM 777 C C . GLN A 1 100 ? 11.133 -1.557 1.812 1 97.5 100 GLN A C 1
ATOM 779 O O . GLN A 1 100 ? 10.758 -1.21 2.934 1 97.5 100 GLN A O 1
ATOM 784 N N . ARG A 1 101 ? 11.609 -2.754 1.484 1 97.25 101 ARG A N 1
ATOM 785 C CA . ARG A 1 101 ? 11.719 -3.793 2.504 1 97.25 101 ARG A CA 1
ATOM 786 C C . ARG A 1 101 ? 10.359 -4.098 3.121 1 97.25 101 ARG A C 1
ATOM 788 O O . ARG A 1 101 ? 10.258 -4.344 4.324 1 97.25 101 ARG A O 1
ATOM 795 N N . ASN A 1 102 ? 9.32 -3.881 2.367 1 97.62 102 ASN A N 1
ATOM 796 C CA . ASN A 1 102 ? 7.922 -4.055 2.748 1 97.62 102 ASN A CA 1
ATOM 797 C C . ASN A 1 102 ? 7.043 -4.352 1.537 1 97.62 102 ASN A C 1
ATOM 799 O O . ASN A 1 102 ? 7.473 -4.176 0.396 1 97.62 102 ASN A O 1
ATOM 803 N N . HIS A 1 103 ? 5.879 -4.949 1.753 1 98.19 103 HIS A N 1
ATOM 804 C CA . HIS A 1 103 ? 4.855 -5.133 0.731 1 98.19 103 HIS A CA 1
ATOM 805 C C . HIS A 1 103 ? 5.336 -6.07 -0.37 1 98.19 103 HIS A C 1
ATOM 807 O O . HIS A 1 103 ? 5.203 -5.762 -1.557 1 98.19 103 HIS A O 1
ATOM 813 N N . PHE A 1 104 ? 5.953 -7.152 0.031 1 98.69 104 PHE A N 1
ATOM 814 C CA . PHE A 1 104 ? 6.281 -8.234 -0.894 1 98.69 104 PHE A CA 1
ATOM 815 C C . PHE A 1 104 ? 5.73 -9.562 -0.393 1 98.69 104 PHE A C 1
ATOM 817 O O . PHE A 1 104 ? 5.34 -9.68 0.77 1 98.69 104 PHE A O 1
ATOM 824 N N . ALA A 1 105 ? 5.676 -10.516 -1.329 1 98.88 105 ALA A N 1
ATOM 825 C CA . ALA A 1 105 ? 4.996 -11.766 -0.975 1 98.88 105 ALA A CA 1
ATOM 826 C C . ALA A 1 105 ? 5.746 -12.969 -1.524 1 98.88 105 ALA A C 1
ATOM 828 O O . ALA A 1 105 ? 6.613 -12.836 -2.389 1 98.88 105 ALA A O 1
ATOM 829 N N . MET A 1 106 ? 5.484 -14.133 -0.934 1 98.88 106 MET A N 1
ATOM 830 C CA . MET A 1 106 ? 5.789 -15.445 -1.505 1 98.88 106 MET A CA 1
ATOM 831 C C . MET A 1 106 ? 4.523 -16.125 -2.012 1 98.88 106 MET A C 1
ATOM 833 O O . MET A 1 106 ? 3.482 -16.078 -1.353 1 98.88 106 MET A O 1
ATOM 837 N N . MET A 1 107 ? 4.629 -16.734 -3.18 1 98.94 107 MET A N 1
ATOM 838 C CA . MET A 1 107 ? 3.443 -17.344 -3.773 1 98.94 107 MET A CA 1
ATOM 839 C C . MET A 1 107 ? 3.746 -18.75 -4.273 1 98.94 107 MET A C 1
ATOM 841 O O . MET A 1 107 ? 4.738 -18.969 -4.969 1 98.94 107 MET A O 1
ATOM 845 N N . VAL A 1 108 ? 2.891 -19.719 -3.91 1 98.94 108 VAL A N 1
ATOM 846 C CA . VAL A 1 108 ? 2.998 -21.109 -4.355 1 98.94 108 VAL A CA 1
ATOM 847 C C . VAL A 1 108 ? 1.612 -21.656 -4.695 1 98.94 108 VAL A C 1
ATOM 849 O O . VAL A 1 108 ? 0.668 -21.484 -3.92 1 98.94 108 VAL A O 1
ATOM 852 N N . GLY A 1 109 ? 1.484 -22.188 -5.871 1 98.75 109 GLY A N 1
ATOM 853 C CA . GLY A 1 109 ? 0.245 -22.828 -6.281 1 98.75 109 GLY A CA 1
ATOM 854 C C . GLY A 1 109 ? 0.433 -24.281 -6.719 1 98.75 109 GLY A C 1
ATOM 855 O O . GLY A 1 109 ? 1.44 -24.609 -7.344 1 98.75 109 GLY A O 1
ATOM 856 N N . LEU A 1 110 ? -0.544 -25.141 -6.406 1 98.75 110 LEU A N 1
ATOM 857 C CA . LEU A 1 110 ? -0.587 -26.516 -6.871 1 98.75 110 LEU A CA 1
ATOM 858 C C . LEU A 1 110 ? -1.784 -26.75 -7.785 1 98.75 110 LEU A C 1
ATOM 860 O O . LEU A 1 110 ? -2.91 -26.375 -7.449 1 98.75 110 LEU A O 1
ATOM 864 N N . TYR A 1 111 ? -1.479 -27.312 -8.883 1 98.25 111 TYR A N 1
ATOM 865 C CA . TYR A 1 111 ? -2.5 -27.766 -9.82 1 98.25 111 TYR A CA 1
ATOM 866 C C . TYR A 1 111 ? -2.383 -29.266 -10.078 1 98.25 111 TYR A C 1
ATOM 868 O O . TYR A 1 111 ? -1.28 -29.781 -10.258 1 98.25 111 TYR A O 1
ATOM 876 N N . VAL A 1 112 ? -3.484 -29.953 -10.086 1 97.81 112 VAL A N 1
ATOM 877 C CA . VAL A 1 112 ? -3.541 -31.375 -10.43 1 97.81 112 VAL A CA 1
ATOM 878 C C . VAL A 1 112 ? -4.34 -31.562 -11.719 1 97.81 112 VAL A C 1
ATOM 880 O O . VAL A 1 112 ? -5.551 -31.344 -11.742 1 97.81 112 VAL A O 1
ATOM 883 N N . ASP A 1 113 ? -3.621 -31.969 -12.766 1 97.38 113 ASP A N 1
ATOM 884 C CA . ASP A 1 113 ? -4.211 -32.125 -14.094 1 97.38 113 ASP A CA 1
ATOM 885 C C . ASP A 1 113 ? -4.934 -30.844 -14.516 1 97.38 113 ASP A C 1
ATOM 887 O O . ASP A 1 113 ? -6.082 -30.891 -14.961 1 97.38 113 ASP A O 1
ATOM 891 N N . GLY A 1 114 ? -4.281 -29.719 -14.18 1 96.81 114 GLY A N 1
ATOM 892 C CA . GLY A 1 114 ? -4.766 -28.422 -14.625 1 96.81 114 GLY A CA 1
ATOM 893 C C . GLY A 1 114 ? -5.789 -27.812 -13.695 1 96.81 114 GLY A C 1
ATOM 894 O O . GLY A 1 114 ? -6.18 -26.656 -13.859 1 96.81 114 GLY A O 1
ATOM 895 N N . LYS A 1 115 ? -6.176 -28.516 -12.695 1 97.38 115 LYS A N 1
ATOM 896 C CA . LYS A 1 115 ? -7.211 -28.031 -11.781 1 97.38 115 LYS A CA 1
ATOM 897 C C . LYS A 1 115 ? -6.598 -27.344 -10.57 1 97.38 115 LYS A C 1
ATOM 899 O O . LYS A 1 115 ? -5.73 -27.906 -9.898 1 97.38 115 LYS A O 1
ATOM 904 N N . PRO A 1 116 ? -7.07 -26.125 -10.312 1 98.12 116 PRO A N 1
ATOM 905 C CA . PRO A 1 116 ? -6.605 -25.469 -9.086 1 98.12 116 PRO A CA 1
ATOM 906 C C . PRO A 1 116 ? -6.844 -26.312 -7.836 1 98.12 116 PRO A C 1
ATOM 908 O O . PRO A 1 116 ? -7.973 -26.734 -7.582 1 98.12 116 PRO A O 1
ATOM 911 N N . THR A 1 117 ? -5.828 -26.484 -6.988 1 98.56 117 THR A N 1
ATOM 912 C CA . THR A 1 117 ? -5.945 -27.438 -5.898 1 98.56 117 THR A CA 1
ATOM 913 C C . THR A 1 117 ? -5.547 -26.797 -4.57 1 98.56 117 THR A C 1
ATOM 915 O O . THR A 1 117 ? -6.344 -26.766 -3.631 1 98.56 117 THR A O 1
ATOM 918 N N . LEU A 1 118 ? -4.293 -26.25 -4.457 1 98.88 118 LEU A N 1
ATOM 919 C CA . LEU A 1 118 ? -3.826 -25.531 -3.277 1 98.88 118 LEU A CA 1
ATOM 920 C C . LEU A 1 118 ? -3.08 -24.266 -3.678 1 98.88 118 LEU A C 1
ATOM 922 O O . LEU A 1 118 ? -2.342 -24.25 -4.664 1 98.88 118 LEU A O 1
ATOM 926 N N . GLY A 1 119 ? -3.299 -23.203 -2.953 1 98.94 119 GLY A N 1
ATOM 927 C CA . GLY A 1 119 ? -2.602 -21.938 -3.145 1 98.94 119 GLY A CA 1
ATOM 928 C C . GLY A 1 119 ? -2.127 -21.312 -1.846 1 98.94 119 GLY A C 1
ATOM 929 O O . GLY A 1 119 ? -2.768 -21.484 -0.804 1 98.94 119 GLY A O 1
ATOM 930 N N . TYR A 1 120 ? -1.031 -20.625 -1.92 1 98.94 120 TYR A N 1
ATOM 931 C CA . TYR A 1 120 ? -0.435 -19.922 -0.781 1 98.94 120 TYR A CA 1
ATOM 932 C C . TYR A 1 120 ? 0.096 -18.562 -1.189 1 98.94 120 TYR A C 1
ATOM 934 O O . TYR A 1 120 ? 0.878 -18.453 -2.137 1 98.94 120 TYR A O 1
ATOM 942 N N . ILE A 1 121 ? -0.364 -17.547 -0.581 1 99 121 ILE A N 1
ATOM 943 C CA . ILE A 1 121 ? 0.209 -16.203 -0.664 1 99 121 ILE A CA 1
ATOM 944 C C . ILE A 1 121 ? 0.607 -15.734 0.731 1 99 121 ILE A C 1
ATOM 946 O O . ILE A 1 121 ? -0.233 -15.656 1.631 1 99 121 ILE A O 1
ATOM 950 N N . PHE A 1 122 ? 1.862 -15.445 0.902 1 98.94 122 PHE A N 1
ATOM 951 C CA . PHE A 1 122 ? 2.369 -14.992 2.193 1 98.94 122 PHE A CA 1
ATOM 952 C C . PHE A 1 122 ? 2.859 -13.555 2.107 1 98.94 122 PHE A C 1
ATOM 954 O O . PHE A 1 122 ? 3.912 -13.289 1.525 1 98.94 122 PHE A O 1
ATOM 961 N N . ASP A 1 123 ? 2.047 -12.617 2.59 1 98.88 123 ASP A N 1
ATOM 962 C CA . ASP A 1 123 ? 2.578 -11.289 2.871 1 98.88 123 ASP A CA 1
ATOM 963 C C . ASP A 1 123 ? 3.627 -11.336 3.979 1 98.88 123 ASP A C 1
ATOM 965 O O . ASP A 1 123 ? 3.285 -11.383 5.164 1 98.88 123 ASP A O 1
ATOM 969 N N . VAL A 1 124 ? 4.863 -11.266 3.646 1 98.75 124 VAL A N 1
ATOM 970 C CA . VAL A 1 124 ? 5.969 -11.648 4.52 1 98.75 124 VAL A CA 1
ATOM 971 C C . VAL A 1 124 ? 6.051 -10.688 5.699 1 98.75 124 VAL A C 1
ATOM 973 O O . VAL A 1 124 ? 6.094 -11.117 6.855 1 98.75 124 VAL A O 1
ATOM 976 N N . MET A 1 125 ? 6.008 -9.461 5.434 1 98.06 125 MET A N 1
ATOM 977 C CA . MET A 1 125 ? 6.254 -8.469 6.473 1 98.06 125 MET A CA 1
ATOM 978 C C . MET A 1 125 ? 5.039 -8.312 7.379 1 98.06 125 MET A C 1
ATOM 980 O O . MET A 1 125 ? 5.18 -8.078 8.578 1 98.06 125 MET A O 1
ATOM 984 N N . ALA A 1 126 ? 3.859 -8.484 6.816 1 97.69 126 ALA A N 1
ATOM 985 C CA . ALA A 1 126 ? 2.645 -8.352 7.617 1 97.69 126 ALA A CA 1
ATOM 986 C C . ALA A 1 126 ? 2.318 -9.656 8.336 1 97.69 126 ALA A C 1
ATOM 988 O O . ALA A 1 126 ? 1.397 -9.711 9.156 1 97.69 126 ALA A O 1
ATOM 989 N N . ASN A 1 127 ? 3.043 -10.695 8.016 1 98.38 127 ASN A N 1
ATOM 990 C CA . ASN A 1 127 ? 2.811 -12.016 8.602 1 98.38 127 ASN A CA 1
ATOM 991 C C . ASN A 1 127 ? 1.381 -12.492 8.359 1 98.38 127 ASN A C 1
ATOM 993 O O . ASN A 1 127 ? 0.678 -12.859 9.297 1 98.38 127 ASN A O 1
ATOM 997 N N . LYS A 1 128 ? 0.969 -12.469 7.141 1 98.75 128 LYS A N 1
ATOM 998 C CA . LYS A 1 128 ? -0.344 -12.938 6.707 1 98.75 128 LYS A CA 1
ATOM 999 C C . LYS A 1 128 ? -0.218 -14.047 5.668 1 98.75 128 LYS A C 1
ATOM 1001 O O . LYS A 1 128 ? 0.232 -13.797 4.543 1 98.75 128 LYS A O 1
ATOM 1006 N N . LEU A 1 129 ? -0.56 -15.211 6.07 1 98.94 129 LEU A N 1
ATOM 1007 C CA . LEU A 1 129 ? -0.529 -16.359 5.164 1 98.94 129 LEU A CA 1
ATOM 1008 C C . LEU A 1 129 ? -1.938 -16.734 4.73 1 98.94 129 LEU A C 1
ATOM 1010 O O . LEU A 1 129 ? -2.721 -17.25 5.535 1 98.94 129 LEU A O 1
ATOM 1014 N N . TYR A 1 130 ? -2.252 -16.469 3.488 1 98.94 130 TYR A N 1
ATOM 1015 C CA . TYR A 1 130 ? -3.434 -17.031 2.844 1 98.94 130 TYR A CA 1
ATOM 1016 C C . TYR A 1 130 ? -3.145 -18.422 2.297 1 98.94 130 TYR A C 1
ATOM 1018 O O . TYR A 1 130 ? -2.164 -18.625 1.576 1 98.94 130 TYR A O 1
ATOM 1026 N N . ALA A 1 131 ? -3.969 -19.391 2.691 1 98.94 131 ALA A N 1
ATOM 1027 C CA . ALA A 1 131 ? -3.637 -20.766 2.324 1 98.94 131 ALA A CA 1
ATOM 1028 C C . ALA A 1 131 ? -4.898 -21.609 2.121 1 98.94 131 ALA A C 1
ATOM 1030 O O . ALA A 1 131 ? -5.883 -21.438 2.846 1 98.94 131 ALA A O 1
ATOM 1031 N N . GLY A 1 132 ? -4.832 -22.453 1.127 1 98.75 132 GLY A N 1
ATOM 1032 C CA . GLY A 1 132 ? -5.891 -23.453 0.998 1 98.75 132 GLY A CA 1
ATOM 1033 C C . GLY A 1 132 ? -6.309 -23.688 -0.44 1 98.75 132 GLY A C 1
ATOM 1034 O O . GLY A 1 132 ? -5.473 -23.656 -1.347 1 98.75 132 GLY A O 1
ATOM 1035 N N . GLY A 1 133 ? -7.613 -24.062 -0.61 1 98.44 133 GLY A N 1
ATOM 1036 C CA . GLY A 1 133 ? -8.172 -24.422 -1.902 1 98.44 133 GLY A CA 1
ATOM 1037 C C . GLY A 1 133 ? -9.617 -24.875 -1.819 1 98.44 133 GLY A C 1
ATOM 1038 O O . GLY A 1 133 ? -10.242 -24.797 -0.757 1 98.44 133 GLY A O 1
ATOM 1039 N N . PRO A 1 134 ? -10.141 -25.297 -2.912 1 97.62 134 PRO A N 1
ATOM 1040 C CA . PRO A 1 134 ? -11.57 -25.594 -2.984 1 97.62 134 PRO A CA 1
ATOM 1041 C C . PRO A 1 134 ? -11.977 -26.719 -2.029 1 97.62 134 PRO A C 1
ATOM 1043 O O . PRO A 1 134 ? -13.094 -26.703 -1.499 1 97.62 134 PRO A O 1
ATOM 1046 N N . GLU A 1 135 ? -11.125 -27.641 -1.731 1 96.88 135 GLU A N 1
ATOM 1047 C CA . GLU A 1 135 ? -11.484 -28.797 -0.931 1 96.88 135 GLU A CA 1
ATOM 1048 C C . GLU A 1 135 ? -11.312 -28.516 0.56 1 96.88 135 GLU A C 1
ATOM 1050 O O . GLU A 1 135 ? -12 -29.109 1.391 1 96.88 135 GLU A O 1
ATOM 1055 N N . VAL A 1 136 ? -10.445 -27.641 0.878 1 97.56 136 VAL A N 1
ATOM 1056 C CA . VAL A 1 136 ? -10.086 -27.516 2.287 1 97.56 136 VAL A CA 1
ATOM 1057 C C . VAL A 1 136 ? -10.469 -26.125 2.795 1 97.56 136 VAL A C 1
ATOM 1059 O O . VAL A 1 136 ? -10.344 -25.844 3.988 1 97.56 136 VAL A O 1
ATOM 1062 N N . GLY A 1 137 ? -10.992 -25.281 1.917 1 98.06 137 GLY A N 1
ATOM 1063 C CA . GLY A 1 137 ? -11.273 -23.906 2.293 1 98.06 137 GLY A CA 1
ATOM 1064 C C . GLY A 1 137 ? -10.039 -23.016 2.297 1 98.06 137 GLY A C 1
ATOM 1065 O O . GLY A 1 137 ? -8.922 -23.516 2.123 1 98.06 137 GLY A O 1
ATOM 1066 N N . VAL A 1 138 ? -10.25 -21.781 2.412 1 98.81 138 VAL A N 1
ATOM 1067 C CA . VAL A 1 138 ? -9.164 -20.812 2.453 1 98.81 138 VAL A CA 1
ATOM 1068 C C . VAL A 1 138 ? -9.039 -20.234 3.861 1 98.81 138 VAL A C 1
ATOM 1070 O O . VAL A 1 138 ? -10.039 -19.875 4.48 1 98.81 138 VAL A O 1
ATOM 1073 N N . THR A 1 139 ? -7.836 -20.203 4.383 1 98.88 139 THR A N 1
ATOM 1074 C CA . THR A 1 139 ? -7.59 -19.656 5.715 1 98.88 139 THR A CA 1
ATOM 1075 C C . THR A 1 139 ? -6.645 -18.469 5.648 1 98.88 139 THR A C 1
ATOM 1077 O O . THR A 1 139 ? -5.883 -18.312 4.688 1 98.88 139 THR A O 1
ATOM 1080 N N . LEU A 1 140 ? -6.77 -17.594 6.594 1 98.81 140 LEU A N 1
ATOM 1081 C CA . LEU A 1 140 ? -5.773 -16.578 6.926 1 98.81 140 LEU A CA 1
ATOM 1082 C C . LEU A 1 140 ? -5.133 -16.875 8.281 1 98.81 140 LEU A C 1
ATOM 1084 O O . LEU A 1 140 ? -5.805 -16.812 9.312 1 98.81 140 LEU A O 1
ATOM 1088 N N . ASN A 1 141 ? -3.893 -17.188 8.195 1 98.5 141 ASN A N 1
ATOM 1089 C CA . ASN A 1 141 ? -3.162 -17.562 9.398 1 98.5 141 ASN A CA 1
ATOM 1090 C C . ASN A 1 141 ? -3.893 -18.656 10.18 1 98.5 141 ASN A C 1
ATOM 1092 O O . ASN A 1 141 ? -4.039 -18.562 11.398 1 98.5 141 ASN A O 1
ATOM 1096 N N . GLY A 1 142 ? -4.391 -19.562 9.469 1 98 142 GLY A N 1
ATOM 1097 C CA . GLY A 1 142 ? -4.965 -20.75 10.078 1 98 142 GLY A CA 1
ATOM 1098 C C . GLY A 1 142 ? -6.441 -20.609 10.391 1 98 142 GLY A C 1
ATOM 1099 O O . GLY A 1 142 ? -7.117 -21.594 10.688 1 98 142 GLY A O 1
ATOM 1100 N N . GLU A 1 143 ? -6.988 -19.438 10.281 1 98.25 143 GLU A N 1
ATOM 1101 C CA . GLU A 1 143 ? -8.414 -19.203 10.516 1 98.25 143 GLU A CA 1
ATOM 1102 C C . GLU A 1 143 ? -9.18 -19.094 9.203 1 98.25 143 GLU A C 1
ATOM 1104 O O . GLU A 1 143 ? -8.719 -18.453 8.258 1 98.25 143 GLU A O 1
ATOM 1109 N N . LEU A 1 144 ? -10.336 -19.766 9.195 1 98.25 144 LEU A N 1
ATOM 1110 C CA . LEU A 1 144 ? -11.133 -19.734 7.98 1 98.25 144 LEU A CA 1
ATOM 1111 C C . LEU A 1 144 ? -11.414 -18.297 7.547 1 98.25 144 LEU A C 1
ATOM 1113 O O . LEU A 1 144 ? -11.812 -17.469 8.367 1 98.25 144 LEU A O 1
ATOM 1117 N N . LEU A 1 145 ? -11.18 -18.031 6.32 1 98.31 145 LEU A N 1
ATOM 1118 C CA . LEU A 1 145 ? -11.43 -16.703 5.746 1 98.31 145 LEU A CA 1
ATOM 1119 C C . LEU A 1 145 ? -12.797 -16.672 5.062 1 98.31 145 LEU A C 1
ATOM 1121 O O . LEU A 1 145 ? -13.078 -17.484 4.184 1 98.31 145 LEU A O 1
ATOM 1125 N N . ALA A 1 146 ? -13.609 -15.758 5.477 1 97.5 146 ALA A N 1
ATOM 1126 C CA . ALA A 1 146 ? -14.898 -15.578 4.812 1 97.5 146 ALA A CA 1
ATOM 1127 C C . ALA A 1 146 ? -14.719 -14.992 3.416 1 97.5 146 ALA A C 1
ATOM 1129 O O . ALA A 1 146 ? -13.875 -14.117 3.207 1 97.5 146 ALA A O 1
ATOM 1130 N N . ALA A 1 147 ? -15.492 -15.469 2.449 1 98 147 ALA A N 1
ATOM 1131 C CA . ALA A 1 147 ? -15.484 -14.891 1.109 1 98 147 ALA A CA 1
ATOM 1132 C C . ALA A 1 147 ? -15.836 -13.406 1.153 1 98 147 ALA A C 1
ATOM 1134 O O . ALA A 1 147 ? -16.719 -12.992 1.921 1 98 147 ALA A O 1
ATOM 1135 N N . PRO A 1 148 ? -15.18 -12.648 0.411 1 98.31 148 PRO A N 1
ATOM 1136 C CA . PRO A 1 148 ? -15.57 -11.234 0.354 1 98.31 148 PRO A CA 1
ATOM 1137 C C . PRO A 1 148 ? -16.938 -11.023 -0.279 1 98.31 148 PRO A C 1
ATOM 1139 O O . PRO A 1 148 ? -17.406 -11.867 -1.052 1 98.31 148 PRO A O 1
ATOM 1142 N N . ALA A 1 149 ? -17.578 -9.867 0.047 1 98.06 149 ALA A N 1
ATOM 1143 C CA . ALA A 1 149 ? -18.859 -9.523 -0.547 1 98.06 149 ALA A CA 1
ATOM 1144 C C . ALA A 1 149 ? -18.734 -9.336 -2.057 1 98.06 149 ALA A C 1
ATOM 1146 O O . ALA A 1 149 ? -17.734 -8.789 -2.541 1 98.06 149 ALA A O 1
ATOM 1147 N N . ASP A 1 150 ? -19.719 -9.82 -2.77 1 98.62 150 ASP A N 1
ATOM 1148 C CA . ASP A 1 150 ? -19.734 -9.664 -4.219 1 98.62 150 ASP A CA 1
ATOM 1149 C C . ASP A 1 150 ? -20.266 -8.289 -4.613 1 98.62 150 ASP A C 1
ATOM 1151 O O . ASP A 1 150 ? -21.406 -8.164 -5.094 1 98.62 150 ASP A O 1
ATOM 1155 N N . VAL A 1 151 ? -19.438 -7.297 -4.504 1 98.5 151 VAL A N 1
ATOM 1156 C CA . VAL A 1 151 ? -19.875 -5.922 -4.746 1 98.5 151 VAL A CA 1
ATOM 1157 C C . VAL A 1 151 ? -19.453 -5.488 -6.145 1 98.5 151 VAL A C 1
ATOM 1159 O O . VAL A 1 151 ? -18.562 -6.094 -6.75 1 98.5 151 VAL A O 1
ATOM 1162 N N . ASP A 1 152 ? -20.078 -4.465 -6.641 1 98.75 152 ASP A N 1
ATOM 1163 C CA . ASP A 1 152 ? -19.828 -3.926 -7.973 1 98.75 152 ASP A CA 1
ATOM 1164 C C . ASP A 1 152 ? -18.547 -3.104 -7.992 1 98.75 152 ASP A C 1
ATOM 1166 O O . ASP A 1 152 ? -18.031 -2.709 -6.941 1 98.75 152 ASP A O 1
ATOM 1170 N N . LEU A 1 153 ? -18.047 -2.895 -9.227 1 98.75 153 LEU A N 1
ATOM 1171 C CA . LEU A 1 153 ? -16.875 -2.064 -9.453 1 98.75 153 LEU A CA 1
ATOM 1172 C C . LEU A 1 153 ? -17.031 -0.693 -8.805 1 98.75 153 LEU A C 1
ATOM 1174 O O . LEU A 1 153 ? -16.109 -0.183 -8.172 1 98.75 153 LEU A O 1
ATOM 1178 N N . SER A 1 154 ? -18.188 -0.075 -8.891 1 98.56 154 SER A N 1
ATOM 1179 C CA . SER A 1 154 ? -18.453 1.284 -8.43 1 98.56 154 SER A CA 1
ATOM 1180 C C . SER A 1 154 ? -18.469 1.367 -6.91 1 98.56 154 SER A C 1
ATOM 1182 O O . SER A 1 154 ? -18.438 2.461 -6.344 1 98.56 154 SER A O 1
ATOM 1184 N N . ALA A 1 155 ? -18.453 0.225 -6.27 1 98.12 155 ALA A N 1
ATOM 1185 C CA . ALA A 1 155 ? -18.578 0.201 -4.816 1 98.12 155 ALA A CA 1
ATOM 1186 C C . ALA A 1 155 ? -17.234 -0.1 -4.156 1 98.12 155 ALA A C 1
ATOM 1188 O O . ALA A 1 155 ? -17.141 -0.229 -2.932 1 98.12 155 ALA A O 1
ATOM 1189 N N . GLY A 1 156 ? -16.141 -0.16 -4.965 1 98.5 156 GLY A N 1
ATOM 1190 C CA . GLY A 1 156 ? -14.906 -0.564 -4.328 1 98.5 156 GLY A CA 1
ATOM 1191 C C . GLY A 1 156 ? -13.68 0.087 -4.945 1 98.5 156 GLY A C 1
ATOM 1192 O O . GLY A 1 156 ? -13.773 0.73 -5.992 1 98.5 156 GLY A O 1
ATOM 1193 N N . LEU A 1 157 ? -12.586 -0.104 -4.188 1 98.81 157 LEU A N 1
ATOM 1194 C CA . LEU A 1 157 ? -11.258 0.278 -4.676 1 98.81 157 LEU A CA 1
ATOM 1195 C C . LEU A 1 157 ? -10.703 -0.78 -5.621 1 98.81 157 LEU A C 1
ATOM 1197 O O . LEU A 1 157 ? -11.094 -1.946 -5.555 1 98.81 157 LEU A O 1
ATOM 1201 N N . PHE A 1 158 ? -9.812 -0.367 -6.496 1 98.94 158 PHE A N 1
ATOM 1202 C CA . PHE A 1 158 ? -9.359 -1.261 -7.559 1 98.94 158 PHE A CA 1
ATOM 1203 C C . PHE A 1 158 ? -7.84 -1.291 -7.633 1 98.94 158 PHE A C 1
ATOM 1205 O O . PHE A 1 158 ? -7.195 -0.243 -7.676 1 98.94 158 PHE A O 1
ATOM 1212 N N . GLY A 1 159 ? -7.262 -2.531 -7.559 1 98.88 159 GLY A N 1
ATOM 1213 C CA . GLY A 1 159 ? -5.836 -2.68 -7.801 1 98.88 159 GLY A CA 1
ATOM 1214 C C . GLY A 1 159 ? -5.461 -2.533 -9.266 1 98.88 159 GLY A C 1
ATOM 1215 O O . GLY A 1 159 ? -5.98 -3.254 -10.117 1 98.88 159 GLY A O 1
ATOM 1216 N N . ALA A 1 160 ? -4.523 -1.606 -9.555 1 98.56 160 ALA A N 1
ATOM 1217 C CA . ALA A 1 160 ? -4.199 -1.304 -10.945 1 98.56 160 ALA A CA 1
ATOM 1218 C C . ALA A 1 160 ? -2.705 -1.484 -11.211 1 98.56 160 ALA A C 1
ATOM 1220 O O . ALA A 1 160 ? -1.882 -1.313 -10.312 1 98.56 160 ALA A O 1
ATOM 1221 N N . SER A 1 161 ? -2.4 -1.834 -12.445 1 97.56 161 SER A N 1
ATOM 1222 C CA . SER A 1 161 ? -1.038 -1.777 -12.969 1 97.56 161 SER A CA 1
ATOM 1223 C C . SER A 1 161 ? -0.693 -0.376 -13.461 1 97.56 161 SER A C 1
ATOM 1225 O O . SER A 1 161 ? -1.435 0.207 -14.258 1 97.56 161 SER A O 1
ATOM 1227 N N . ALA A 1 162 ? 0.468 0.093 -13.016 1 97.62 162 ALA A N 1
ATOM 1228 C CA . ALA A 1 162 ? 0.849 1.458 -13.367 1 97.62 162 ALA A CA 1
ATOM 1229 C C . ALA A 1 162 ? 0.994 1.614 -14.883 1 97.62 162 ALA A C 1
ATOM 1231 O O . ALA A 1 162 ? 0.426 2.535 -15.469 1 97.62 162 ALA A O 1
ATOM 1232 N N . PRO A 1 163 ? 1.696 0.698 -15.555 1 97.38 163 PRO A N 1
ATOM 1233 C CA . PRO A 1 163 ? 1.823 0.855 -17 1 97.38 163 PRO A CA 1
ATOM 1234 C C . PRO A 1 163 ? 0.478 0.798 -17.719 1 97.38 163 PRO A C 1
ATOM 1236 O O . PRO A 1 163 ? 0.224 1.595 -18.625 1 97.38 163 PRO A O 1
ATOM 1239 N N . LEU A 1 164 ? -0.387 -0.122 -17.328 1 97.94 164 LEU A N 1
ATOM 1240 C CA . LEU A 1 164 ? -1.7 -0.224 -17.953 1 97.94 164 LEU A CA 1
ATOM 1241 C C . LEU A 1 164 ? -2.518 1.04 -17.703 1 97.94 164 LEU A C 1
ATOM 1243 O O . LEU A 1 164 ? -3.236 1.499 -18.594 1 97.94 164 LEU A O 1
ATOM 1247 N N . LEU A 1 165 ? -2.42 1.588 -16.531 1 98.62 165 LEU A N 1
ATOM 1248 C CA . LEU A 1 165 ? -3.164 2.787 -16.156 1 98.62 165 LEU A CA 1
ATOM 1249 C C . LEU A 1 165 ? -2.674 3.996 -16.953 1 98.62 165 LEU A C 1
ATOM 1251 O O . LEU A 1 165 ? -3.475 4.73 -17.531 1 98.62 165 LEU A O 1
ATOM 1255 N N . ILE A 1 166 ? -1.338 4.203 -16.984 1 98.25 166 ILE A N 1
ATOM 1256 C CA . ILE A 1 166 ? -0.732 5.359 -17.641 1 98.25 166 ILE A CA 1
ATOM 1257 C C . ILE A 1 166 ? -1.024 5.32 -19.125 1 98.25 166 ILE A C 1
ATOM 1259 O O . ILE A 1 166 ? -1.39 6.336 -19.734 1 98.25 166 ILE A O 1
ATOM 1263 N N . GLN A 1 167 ? -0.96 4.117 -19.719 1 98 167 GLN A N 1
ATOM 1264 C CA . GLN A 1 167 ? -1.142 3.963 -21.156 1 98 167 GLN A CA 1
ATOM 1265 C C . GLN A 1 167 ? -2.611 3.746 -21.5 1 98 167 GLN A C 1
ATOM 1267 O O . GLN A 1 167 ? -2.961 3.592 -22.672 1 98 167 GLN A O 1
ATOM 1272 N N . ASP A 1 168 ? -3.486 3.672 -20.531 1 98.25 168 ASP A N 1
ATOM 1273 C CA . ASP A 1 168 ? -4.922 3.445 -20.656 1 98.25 168 ASP A CA 1
ATOM 1274 C C . ASP A 1 168 ? -5.207 2.172 -21.453 1 98.25 168 ASP A C 1
ATOM 1276 O O . ASP A 1 168 ? -6.031 2.176 -22.375 1 98.25 168 ASP A O 1
ATOM 1280 N N . ARG A 1 169 ? -4.352 1.197 -21.25 1 98 169 ARG A N 1
ATOM 1281 C CA . ARG A 1 169 ? -4.633 -0.101 -21.844 1 98 169 ARG A CA 1
ATOM 1282 C C . ARG A 1 169 ? -5.906 -0.711 -21.266 1 98 169 ARG A C 1
ATOM 1284 O O . ARG A 1 169 ? -6.172 -0.587 -20.078 1 98 169 ARG A O 1
ATOM 1291 N N . PHE A 1 170 ? -6.805 -1.308 -22.172 1 97.81 170 PHE A N 1
ATOM 1292 C CA . PHE A 1 170 ? -8.055 -1.952 -21.797 1 97.81 170 PHE A CA 1
ATOM 1293 C C . PHE A 1 170 ? -9.008 -0.954 -21.156 1 97.81 170 PHE A C 1
ATOM 1295 O O . PHE A 1 170 ? -9.797 -1.319 -20.281 1 97.81 170 PHE A O 1
ATOM 1302 N N . ASN A 1 171 ? -8.844 0.359 -21.469 1 98.25 171 ASN A N 1
ATOM 1303 C CA . ASN A 1 171 ? -9.664 1.426 -20.891 1 98.25 171 ASN A CA 1
ATOM 1304 C C . ASN A 1 171 ? -9.539 1.48 -19.375 1 98.25 171 ASN A C 1
ATOM 1306 O O . ASN A 1 171 ? -10.539 1.656 -18.672 1 98.25 171 ASN A O 1
ATOM 1310 N N . MET A 1 172 ? 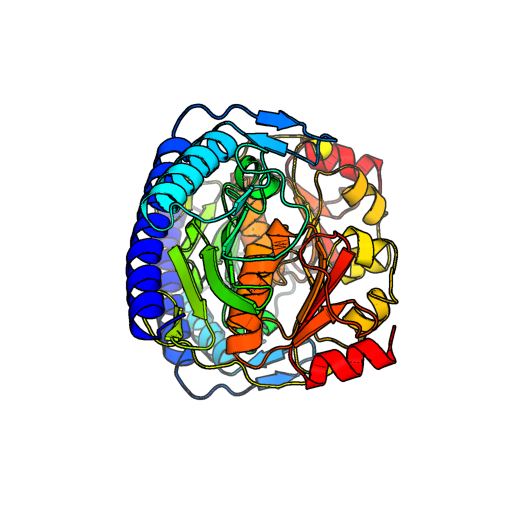-8.352 1.251 -18.906 1 98.25 172 MET A N 1
ATOM 1311 C CA . MET A 1 172 ? -8.109 1.198 -17.469 1 98.25 172 MET A CA 1
ATOM 1312 C C . MET A 1 172 ? -8.5 2.516 -16.812 1 98.25 172 MET A C 1
ATOM 1314 O O . MET A 1 172 ? -8.961 2.527 -15.664 1 98.25 172 MET A O 1
ATOM 1318 N N . GLN A 1 173 ? -8.266 3.65 -17.453 1 98.62 173 GLN A N 1
ATOM 1319 C CA . GLN A 1 173 ? -8.648 4.934 -16.875 1 98.62 173 GLN A CA 1
ATOM 1320 C C . GLN A 1 173 ? -10.156 5.023 -16.672 1 98.62 173 GLN A C 1
ATOM 1322 O O . GLN A 1 173 ? -10.617 5.586 -15.68 1 98.62 173 GLN A O 1
ATOM 1327 N N . THR A 1 174 ? -10.93 4.453 -17.547 1 98.69 174 THR A N 1
ATOM 1328 C CA . THR A 1 174 ? -12.375 4.387 -17.391 1 98.69 174 THR A CA 1
ATOM 1329 C C . THR A 1 174 ? -12.75 3.451 -16.234 1 98.69 174 THR A C 1
ATOM 1331 O O . THR A 1 174 ? -13.664 3.746 -15.469 1 98.69 174 THR A O 1
ATOM 1334 N N . ILE A 1 175 ? -12.062 2.295 -16.172 1 98.69 175 ILE A N 1
ATOM 1335 C CA . ILE A 1 175 ? -12.281 1.36 -15.062 1 98.69 175 ILE A CA 1
ATOM 1336 C C . ILE A 1 175 ? -12.055 2.07 -13.734 1 98.69 175 ILE A C 1
ATOM 1338 O O . ILE A 1 175 ? -12.891 1.978 -12.828 1 98.69 175 ILE A O 1
ATOM 1342 N N . ILE A 1 176 ? -10.953 2.818 -13.672 1 98.75 176 ILE A N 1
ATOM 1343 C CA . ILE A 1 176 ? -10.617 3.523 -12.438 1 98.75 176 ILE A CA 1
ATOM 1344 C C . ILE A 1 176 ? -11.648 4.613 -12.164 1 98.75 176 ILE A C 1
ATOM 1346 O O . ILE A 1 176 ? -12.078 4.793 -11.023 1 98.75 176 ILE A O 1
ATOM 1350 N N . ALA A 1 177 ? -12.07 5.332 -13.164 1 98.25 177 ALA A N 1
ATOM 1351 C CA . ALA A 1 177 ? -13.062 6.391 -13 1 98.25 177 ALA A CA 1
ATOM 1352 C C . ALA A 1 177 ? -14.375 5.84 -12.453 1 98.25 177 ALA A C 1
ATOM 1354 O O . ALA A 1 177 ? -15.078 6.52 -11.703 1 98.25 177 ALA A O 1
ATOM 1355 N N . LYS A 1 178 ? -14.727 4.66 -12.828 1 98.25 178 LYS A N 1
ATOM 1356 C CA . LYS A 1 178 ? -15.969 4.027 -12.375 1 98.25 178 LYS A CA 1
ATOM 1357 C C . LYS A 1 178 ? -15.812 3.469 -10.969 1 98.25 178 LYS A C 1
ATOM 1359 O O . LYS A 1 178 ? -16.797 3.342 -10.234 1 98.25 178 LYS A O 1
ATOM 1364 N N . SER A 1 179 ? -14.633 3.09 -10.594 1 98.75 179 SER A N 1
ATOM 1365 C CA . SER A 1 179 ? -14.367 2.576 -9.25 1 98.75 179 SER A CA 1
ATOM 1366 C C . SER A 1 179 ? -14.289 3.709 -8.234 1 98.75 179 SER A C 1
ATOM 1368 O O . SER A 1 179 ? -14.617 4.855 -8.547 1 98.75 179 SER A O 1
ATOM 1370 N N . LEU A 1 180 ? -13.898 3.387 -6.98 1 98.5 180 LEU A N 1
ATOM 1371 C CA . LEU A 1 180 ? -13.719 4.395 -5.941 1 98.5 180 LEU A CA 1
ATOM 1372 C C . LEU A 1 180 ? -12.297 4.93 -5.938 1 98.5 180 LEU A C 1
ATOM 1374 O O . LEU A 1 180 ? -11.969 5.852 -5.184 1 98.5 180 LEU A O 1
ATOM 1378 N N . GLY A 1 181 ? -11.422 4.348 -6.828 1 98.38 181 GLY A N 1
ATOM 1379 C CA . GLY A 1 181 ? -10.047 4.812 -6.961 1 98.38 181 GLY A CA 1
ATOM 1380 C C . GLY A 1 181 ? -9.039 3.682 -7.043 1 98.38 181 GLY A C 1
ATOM 1381 O O . GLY A 1 181 ? -9.305 2.572 -6.574 1 98.38 181 GLY A O 1
ATOM 1382 N N . PRO A 1 182 ? -7.883 3.924 -7.602 1 98.81 182 PRO A N 1
ATOM 1383 C CA . PRO A 1 182 ? -6.883 2.865 -7.766 1 98.81 182 PRO A CA 1
ATOM 1384 C C . PRO A 1 182 ? -5.957 2.74 -6.559 1 98.81 182 PRO A C 1
ATOM 1386 O O . PRO A 1 182 ? -5.773 3.705 -5.812 1 98.81 182 PRO A O 1
ATOM 1389 N N . ARG A 1 183 ? -5.422 1.585 -6.355 1 98.88 183 ARG A N 1
ATOM 1390 C CA . ARG A 1 183 ? -4.277 1.272 -5.508 1 98.88 183 ARG A CA 1
ATOM 1391 C C . ARG A 1 183 ? -3.178 0.583 -6.305 1 98.88 183 ARG A C 1
ATOM 1393 O O . ARG A 1 183 ? -3.453 -0.299 -7.121 1 98.88 183 ARG A O 1
ATOM 1400 N N . ILE A 1 184 ? -1.987 1.035 -6.176 1 98.88 184 ILE A N 1
ATOM 1401 C CA . ILE A 1 184 ? -0.806 0.461 -6.809 1 98.88 184 ILE A CA 1
ATOM 1402 C C . ILE A 1 184 ? 0.256 0.168 -5.75 1 98.88 184 ILE A C 1
ATOM 1404 O O . ILE A 1 184 ? 0.923 1.082 -5.262 1 98.88 184 ILE A O 1
ATOM 1408 N N . MET A 1 185 ? 0.446 -1.13 -5.484 1 98.25 185 MET A N 1
ATOM 1409 C CA . MET A 1 185 ? 1.316 -1.531 -4.383 1 98.25 185 MET A CA 1
ATOM 1410 C C . MET A 1 185 ? 2.639 -2.084 -4.91 1 98.25 185 MET A C 1
ATOM 1412 O O . MET A 1 185 ? 3.619 -2.162 -4.168 1 98.25 185 MET A O 1
ATOM 1416 N N . GLY A 1 186 ? 2.697 -2.588 -6.129 1 98.06 186 GLY A N 1
ATOM 1417 C CA . GLY A 1 186 ? 3.943 -3.033 -6.73 1 98.06 186 GLY A CA 1
ATOM 1418 C C . GLY A 1 186 ? 4.207 -4.516 -6.535 1 98.06 186 GLY A C 1
ATOM 1419 O O . GLY A 1 186 ? 5.305 -5 -6.809 1 98.06 186 GLY A O 1
ATOM 1420 N N . SER A 1 187 ? 3.246 -5.246 -6.07 1 98.62 187 SER A N 1
ATOM 1421 C CA . SER A 1 187 ? 3.318 -6.688 -5.863 1 98.62 187 SER A CA 1
ATOM 1422 C C . SER A 1 187 ? 1.983 -7.359 -6.168 1 98.62 187 SER A C 1
ATOM 1424 O O . SER A 1 187 ? 0.961 -7.02 -5.566 1 98.62 187 SER A O 1
ATOM 1426 N N . ALA A 1 188 ? 2.016 -8.297 -7.125 1 98.69 188 ALA A N 1
ATOM 1427 C CA . ALA A 1 188 ? 0.801 -9.023 -7.473 1 98.69 188 ALA A CA 1
ATOM 1428 C C . ALA A 1 188 ? 0.245 -9.773 -6.266 1 98.69 188 ALA A C 1
ATOM 1430 O O . ALA A 1 188 ? -0.96 -9.734 -6.004 1 98.69 188 ALA A O 1
ATOM 1431 N N . GLY A 1 189 ? 1.142 -10.43 -5.551 1 98.88 189 GLY A N 1
ATOM 1432 C CA . GLY A 1 189 ? 0.72 -11.164 -4.371 1 98.88 189 GLY A CA 1
ATOM 1433 C C . GLY A 1 189 ? 0.012 -10.297 -3.348 1 98.88 189 GLY A C 1
ATOM 1434 O O . GLY A 1 189 ? -1.029 -10.688 -2.812 1 98.88 189 GLY A O 1
ATOM 1435 N N . ILE A 1 190 ? 0.561 -9.125 -3.119 1 98.88 190 ILE A N 1
ATOM 1436 C CA . ILE A 1 190 ? -0.029 -8.203 -2.156 1 98.88 190 ILE A CA 1
ATOM 1437 C C . ILE A 1 190 ? -1.39 -7.73 -2.66 1 98.88 190 ILE A C 1
ATOM 1439 O O . ILE A 1 190 ? -2.371 -7.734 -1.915 1 98.88 190 ILE A O 1
ATOM 1443 N N . GLN A 1 191 ? -1.445 -7.398 -3.885 1 98.75 191 GLN A N 1
ATOM 1444 C CA . GLN A 1 191 ? -2.686 -6.867 -4.438 1 98.75 191 GLN A CA 1
ATOM 1445 C C . GLN A 1 191 ? -3.762 -7.945 -4.512 1 98.75 191 GLN A C 1
ATOM 1447 O O . GLN A 1 191 ? -4.93 -7.684 -4.223 1 98.75 191 GLN A O 1
ATOM 1452 N N . ILE A 1 192 ? -3.395 -9.133 -4.898 1 98.94 192 ILE A N 1
ATOM 1453 C CA . ILE A 1 192 ? -4.352 -10.234 -4.926 1 98.94 192 ILE A CA 1
ATOM 1454 C C . ILE A 1 192 ? -4.848 -10.523 -3.512 1 98.94 192 ILE A C 1
ATOM 1456 O O . ILE A 1 192 ? -6.047 -10.719 -3.297 1 98.94 192 ILE A O 1
ATOM 1460 N N . SER A 1 193 ? -3.932 -10.523 -2.529 1 98.81 193 SER A N 1
ATOM 1461 C CA . SER A 1 193 ? -4.328 -10.742 -1.144 1 98.81 193 SER A CA 1
ATOM 1462 C C . SER A 1 193 ? -5.348 -9.703 -0.685 1 98.81 193 SER A C 1
ATOM 1464 O O . SER A 1 193 ? -6.242 -10.016 0.105 1 98.81 193 SER A O 1
ATOM 1466 N N . GLN A 1 194 ? -5.242 -8.492 -1.158 1 98.81 194 GLN A N 1
ATOM 1467 C CA . GLN A 1 194 ? -6.188 -7.434 -0.815 1 98.81 194 GLN A CA 1
ATOM 1468 C C . GLN A 1 194 ? -7.562 -7.707 -1.418 1 98.81 194 GLN A C 1
ATOM 1470 O O . GLN A 1 194 ? -8.586 -7.352 -0.83 1 98.81 194 GLN A O 1
ATOM 1475 N N . VAL A 1 195 ? -7.566 -8.336 -2.576 1 98.94 195 VAL A N 1
ATOM 1476 C CA . VAL A 1 195 ? -8.836 -8.742 -3.166 1 98.94 195 VAL A CA 1
ATOM 1477 C C . VAL A 1 195 ? -9.453 -9.875 -2.346 1 98.94 195 VAL A C 1
ATOM 1479 O O . VAL A 1 195 ? -10.648 -9.852 -2.043 1 98.94 195 VAL A O 1
ATOM 1482 N N . LEU A 1 196 ? -8.617 -10.867 -1.97 1 98.88 196 LEU A N 1
ATOM 1483 C CA . LEU A 1 196 ? -9.094 -11.992 -1.166 1 98.88 196 LEU A CA 1
ATOM 1484 C C . LEU A 1 196 ? -9.711 -11.5 0.139 1 98.88 196 LEU A C 1
ATOM 1486 O O . LEU A 1 196 ? -10.719 -12.047 0.596 1 98.88 196 LEU A O 1
ATOM 1490 N N . ALA A 1 197 ? -9.156 -10.43 0.666 1 98.44 197 ALA A N 1
ATOM 1491 C CA . ALA A 1 197 ? -9.562 -9.914 1.97 1 98.44 197 ALA A CA 1
ATOM 1492 C C . ALA A 1 197 ? -10.75 -8.961 1.837 1 98.44 197 ALA A C 1
ATOM 1494 O O . ALA A 1 197 ? -11.281 -8.477 2.84 1 98.44 197 ALA A O 1
ATOM 1495 N N . GLY A 1 198 ? -11.109 -8.672 0.657 1 98.56 198 GLY A N 1
ATOM 1496 C CA . GLY A 1 198 ? -12.227 -7.77 0.436 1 98.56 198 GLY A CA 1
ATOM 1497 C C . GLY A 1 198 ? -11.836 -6.305 0.493 1 98.56 198 GLY A C 1
ATOM 1498 O O . GLY A 1 198 ? -12.703 -5.426 0.506 1 98.56 198 GLY A O 1
ATOM 1499 N N . GLU A 1 199 ? -10.562 -6.023 0.533 1 98.56 199 GLU A N 1
ATOM 1500 C CA . GLU A 1 199 ? -10.078 -4.645 0.556 1 98.56 199 GLU A CA 1
ATOM 1501 C C . GLU A 1 199 ? -10.211 -3.988 -0.815 1 98.56 199 GLU A C 1
ATOM 1503 O O . GLU A 1 199 ? -10.375 -2.771 -0.913 1 98.56 199 GLU A O 1
ATOM 1508 N N . LEU A 1 200 ? -10.078 -4.75 -1.839 1 98.88 200 LEU A N 1
ATOM 1509 C CA . LEU A 1 200 ? -10.25 -4.336 -3.229 1 98.88 200 LEU A CA 1
ATOM 1510 C C . LEU A 1 200 ? -11.336 -5.156 -3.91 1 98.88 200 LEU A C 1
ATOM 1512 O O . LEU A 1 200 ? -11.531 -6.332 -3.594 1 98.88 200 LEU A O 1
ATOM 1516 N N . VAL A 1 201 ? -11.969 -4.594 -4.941 1 98.81 201 VAL A N 1
ATOM 1517 C CA . VAL A 1 201 ? -13.039 -5.309 -5.633 1 98.81 201 VAL A CA 1
ATOM 1518 C C . VAL A 1 201 ? -12.461 -6.055 -6.836 1 98.81 201 VAL A C 1
ATOM 1520 O O . VAL A 1 201 ? -13.125 -6.922 -7.414 1 98.81 201 VAL A O 1
ATOM 1523 N N . GLY A 1 202 ? -11.227 -5.68 -7.156 1 98.81 202 GLY A N 1
ATOM 1524 C CA . GLY A 1 202 ? -10.547 -6.332 -8.266 1 98.81 202 GLY A CA 1
ATOM 1525 C C . GLY A 1 202 ? -9.117 -5.871 -8.445 1 98.81 202 GLY A C 1
ATOM 1526 O O . GLY A 1 202 ? -8.672 -4.93 -7.781 1 98.81 202 GLY A O 1
ATOM 1527 N N . TYR A 1 203 ? -8.438 -6.539 -9.281 1 98.88 203 TYR A N 1
ATOM 1528 C CA . TYR A 1 203 ? -7.051 -6.277 -9.664 1 98.88 203 TYR A CA 1
ATOM 1529 C C . TYR A 1 203 ? -6.789 -6.695 -11.102 1 98.88 203 TYR A C 1
ATOM 1531 O O . TYR A 1 203 ? -7.203 -7.777 -11.531 1 98.88 203 TYR A O 1
ATOM 1539 N N . LEU A 1 204 ? -6.172 -5.801 -11.867 1 98.75 204 LEU A N 1
ATOM 1540 C CA . LEU A 1 204 ? -5.836 -6.074 -13.266 1 98.75 204 LEU A CA 1
ATOM 1541 C C . LEU A 1 204 ? -4.387 -5.703 -13.555 1 98.75 204 LEU A C 1
ATOM 1543 O O . LEU A 1 204 ? -3.971 -4.57 -13.312 1 98.75 204 LEU A O 1
ATOM 1547 N N . SER A 1 205 ? -3.633 -6.668 -14.047 1 98.5 205 SER A N 1
ATOM 1548 C CA . SER A 1 205 ? -2.236 -6.449 -14.406 1 98.5 205 SER A CA 1
ATOM 1549 C C . SER A 1 205 ? -1.763 -7.48 -15.422 1 98.5 205 SER A C 1
ATOM 1551 O O . SER A 1 205 ? -2.48 -8.438 -15.727 1 98.5 205 SER A O 1
ATOM 1553 N N . TYR A 1 206 ? -0.668 -7.16 -16.094 1 97.69 206 TYR A N 1
ATOM 1554 C CA . TYR A 1 206 ? 0.036 -8.156 -16.891 1 97.69 206 TYR A CA 1
ATOM 1555 C C . TYR A 1 206 ? 0.885 -9.062 -16.016 1 97.69 206 TYR A C 1
ATOM 1557 O O . TYR A 1 206 ? 1.817 -8.602 -15.352 1 97.69 206 TYR A O 1
ATOM 1565 N N . LEU A 1 207 ? 0.568 -10.352 -16.016 1 97.94 207 LEU A N 1
ATOM 1566 C CA . LEU A 1 207 ? 1.143 -11.242 -15.016 1 97.94 207 LEU A CA 1
ATOM 1567 C C . LEU A 1 207 ? 1.744 -12.477 -15.664 1 97.94 207 LEU A C 1
ATOM 1569 O O . LEU A 1 207 ? 1.214 -12.984 -16.656 1 97.94 207 LEU A O 1
ATOM 1573 N N . ARG A 1 208 ? 2.83 -12.938 -15.086 1 97.38 208 ARG A N 1
ATOM 1574 C CA . ARG A 1 208 ? 3.381 -14.25 -15.398 1 97.38 208 ARG A CA 1
ATOM 1575 C C . ARG A 1 208 ? 2.664 -15.352 -14.617 1 97.38 208 ARG A C 1
ATOM 1577 O O . ARG A 1 208 ? 1.989 -15.07 -13.625 1 97.38 208 ARG A O 1
ATOM 1584 N N . PRO A 1 209 ? 2.818 -16.562 -15.047 1 97.06 209 PRO A N 1
ATOM 1585 C CA . PRO A 1 209 ? 2.113 -17.656 -14.391 1 97.06 209 PRO A CA 1
ATOM 1586 C C . PRO A 1 209 ? 2.34 -17.703 -12.883 1 97.06 209 PRO A C 1
ATOM 1588 O O . PRO A 1 209 ? 1.384 -17.844 -12.117 1 97.06 209 PRO A O 1
ATOM 1591 N N . TRP A 1 210 ? 3.547 -17.469 -12.445 1 98 210 TRP A N 1
ATOM 1592 C CA . TRP A 1 210 ? 3.871 -17.578 -11.031 1 98 210 TRP A CA 1
ATOM 1593 C C . TRP A 1 210 ? 3.342 -16.375 -10.258 1 98 210 TRP A C 1
ATOM 1595 O O . TRP A 1 210 ? 3.283 -16.391 -9.023 1 98 210 TRP A O 1
ATOM 1605 N N . ASP A 1 211 ? 2.869 -15.336 -10.961 1 98.12 211 ASP A N 1
ATOM 1606 C CA . ASP A 1 211 ? 2.324 -14.141 -10.328 1 98.12 211 ASP A CA 1
ATOM 1607 C C . ASP A 1 211 ? 0.86 -14.344 -9.945 1 98.12 211 ASP A C 1
ATOM 1609 O O . ASP A 1 211 ? 0.318 -13.594 -9.125 1 98.12 211 ASP A O 1
ATOM 1613 N N . PHE A 1 212 ? 0.201 -15.359 -10.57 1 98.25 212 PHE A N 1
ATOM 1614 C CA . PHE A 1 212 ? -1.23 -15.398 -10.297 1 98.25 212 PHE A CA 1
ATOM 1615 C C . PHE A 1 212 ? -1.69 -16.828 -10.016 1 98.25 212 PHE A C 1
ATOM 1617 O O . PHE A 1 212 ? -2.826 -17.047 -9.594 1 98.25 212 PHE A O 1
ATOM 1624 N N . ALA A 1 213 ? -0.868 -17.844 -10.148 1 98.56 213 ALA A N 1
ATOM 1625 C CA . ALA A 1 213 ? -1.266 -19.234 -9.969 1 98.56 213 ALA A CA 1
ATOM 1626 C C . ALA A 1 213 ? -1.824 -19.469 -8.562 1 98.56 213 ALA A C 1
ATOM 1628 O O . ALA A 1 213 ? -2.902 -20.047 -8.406 1 98.56 213 ALA A O 1
ATOM 1629 N N . ALA A 1 214 ? -1.048 -19.016 -7.586 1 98.88 214 ALA A N 1
ATOM 1630 C CA . ALA A 1 214 ? -1.521 -19.141 -6.211 1 98.88 214 ALA A CA 1
ATOM 1631 C C . ALA A 1 214 ? -2.818 -18.375 -6.004 1 98.88 214 ALA A C 1
ATOM 1633 O O . ALA A 1 214 ? -3.754 -18.875 -5.375 1 98.88 214 ALA A O 1
ATOM 1634 N N . GLY A 1 215 ? -2.861 -17.188 -6.539 1 98.88 215 GLY A N 1
ATOM 1635 C CA . GLY A 1 215 ? -4.023 -16.312 -6.406 1 98.88 215 GLY A CA 1
ATOM 1636 C C . GLY A 1 215 ? -5.277 -16.906 -7.02 1 98.88 215 GLY A C 1
ATOM 1637 O O . GLY A 1 215 ? -6.371 -16.766 -6.469 1 98.88 215 GLY A O 1
ATOM 1638 N N . ARG A 1 216 ? -5.117 -17.562 -8.133 1 98.81 216 ARG A N 1
ATOM 1639 C CA . ARG A 1 216 ? -6.273 -18.172 -8.789 1 98.81 216 ARG A CA 1
ATOM 1640 C C . ARG A 1 216 ? -6.914 -19.234 -7.902 1 98.81 216 ARG A C 1
ATOM 1642 O O . ARG A 1 216 ? -8.133 -19.25 -7.723 1 98.81 216 ARG A O 1
ATOM 1649 N N . VAL A 1 217 ? -6.105 -20.094 -7.34 1 98.81 217 VAL A N 1
ATOM 1650 C CA . VAL A 1 217 ? -6.621 -21.156 -6.477 1 98.81 217 VAL A CA 1
ATOM 1651 C C . VAL A 1 217 ? -7.434 -20.547 -5.336 1 98.81 217 VAL A C 1
ATOM 1653 O O . VAL A 1 217 ? -8.578 -20.953 -5.098 1 98.81 217 VAL A O 1
ATOM 1656 N N . LEU A 1 218 ? -6.855 -19.578 -4.691 1 98.94 218 LEU A N 1
ATOM 1657 C CA . LEU A 1 218 ? -7.469 -18.969 -3.51 1 98.94 218 LEU A CA 1
ATOM 1658 C C . LEU A 1 218 ? -8.711 -18.172 -3.887 1 98.94 218 LEU A C 1
ATOM 1660 O O . LEU A 1 218 ? -9.758 -18.297 -3.25 1 98.94 218 LEU A O 1
ATOM 1664 N N . ALA A 1 219 ? -8.594 -17.391 -4.918 1 98.94 219 ALA A N 1
ATOM 1665 C CA . ALA A 1 219 ? -9.68 -16.516 -5.34 1 98.94 219 ALA A CA 1
ATOM 1666 C C . ALA A 1 219 ? -10.906 -17.312 -5.75 1 98.94 219 ALA A C 1
ATOM 1668 O O . ALA A 1 219 ? -12.016 -17.047 -5.273 1 98.94 219 ALA A O 1
ATOM 1669 N N . GLU A 1 220 ? -10.727 -18.266 -6.566 1 98.69 220 GLU A N 1
ATOM 1670 C CA . GLU A 1 220 ? -11.859 -19.062 -7.031 1 98.69 220 GLU A CA 1
ATOM 1671 C C . GLU A 1 220 ? -12.484 -19.859 -5.883 1 98.69 220 GLU A C 1
ATOM 1673 O O . GLU A 1 220 ? -13.703 -20.062 -5.855 1 98.69 220 GLU A O 1
ATOM 1678 N N . SER A 1 221 ? -11.672 -20.281 -4.922 1 98.75 221 SER A N 1
ATOM 1679 C CA . SER A 1 221 ? -12.188 -20.969 -3.742 1 98.75 221 SER A CA 1
ATOM 1680 C C . SER A 1 221 ? -13.07 -20.047 -2.906 1 98.75 221 SER A C 1
ATOM 1682 O O . SER A 1 221 ? -13.922 -20.516 -2.152 1 98.75 221 SER A O 1
ATOM 1684 N N . LEU A 1 222 ? -12.891 -18.766 -3.035 1 98.69 222 LEU A N 1
ATOM 1685 C CA . LEU A 1 222 ? -13.641 -17.766 -2.27 1 98.69 222 LEU A CA 1
ATOM 1686 C C . LEU A 1 222 ? -14.766 -17.172 -3.111 1 98.69 222 LEU A C 1
ATOM 1688 O O . LEU A 1 222 ? -15.367 -16.172 -2.725 1 98.69 222 LEU A O 1
ATOM 1692 N N . GLY A 1 223 ? -14.969 -17.672 -4.27 1 98.31 223 GLY A N 1
ATOM 1693 C CA . GLY A 1 223 ? -16.078 -17.234 -5.102 1 98.31 223 GLY A CA 1
ATOM 1694 C C . GLY A 1 223 ? -15.734 -16.062 -5.988 1 98.31 223 GLY A C 1
ATOM 1695 O O . GLY A 1 223 ? -16.609 -15.484 -6.633 1 98.31 223 GLY A O 1
ATOM 1696 N N . LEU A 1 224 ? -14.516 -15.688 -6.027 1 98.81 224 LEU A N 1
ATOM 1697 C CA . LEU A 1 224 ? -14.039 -14.648 -6.934 1 98.81 224 LEU A CA 1
ATOM 1698 C C . LEU A 1 224 ? -13.773 -15.219 -8.32 1 98.81 224 LEU A C 1
ATOM 1700 O O . LEU A 1 224 ? -13.711 -16.438 -8.5 1 98.81 224 LEU A O 1
ATOM 1704 N N . VAL A 1 225 ? -13.609 -14.305 -9.297 1 98.25 225 VAL A N 1
ATOM 1705 C CA . VAL A 1 225 ? -13.359 -14.734 -10.672 1 98.25 225 VAL A CA 1
ATOM 1706 C C . VAL A 1 225 ? -11.922 -14.383 -11.062 1 98.25 225 VAL A C 1
ATOM 1708 O O . VAL A 1 225 ? -11.414 -13.328 -10.688 1 98.25 225 VAL A O 1
ATOM 1711 N N . VAL A 1 226 ? -11.312 -15.242 -11.734 1 98.38 226 VAL A N 1
ATOM 1712 C CA . VAL A 1 226 ? -10.016 -15.023 -12.375 1 98.38 226 VAL A CA 1
ATOM 1713 C C . VAL A 1 226 ? -10.125 -15.273 -13.875 1 98.38 226 VAL A C 1
ATOM 1715 O O . VAL A 1 226 ? -10.5 -16.359 -14.305 1 98.38 226 VAL A O 1
ATOM 1718 N N . SER A 1 227 ? -9.852 -14.336 -14.688 1 97 227 SER A N 1
ATOM 1719 C CA . SER A 1 227 ? -9.969 -14.438 -16.141 1 97 227 SER A CA 1
ATOM 1720 C C . SER A 1 227 ? -9 -13.492 -16.844 1 97 227 SER A C 1
ATOM 1722 O O . SER A 1 227 ? -8.344 -12.672 -16.188 1 97 227 SER A O 1
ATOM 1724 N N . ARG A 1 228 ? -8.898 -13.664 -18.047 1 95.19 228 ARG A N 1
ATOM 1725 C CA . ARG A 1 228 ? -8.305 -12.594 -18.844 1 95.19 228 ARG A CA 1
ATOM 1726 C C . ARG A 1 228 ? -9.203 -11.359 -18.844 1 95.19 228 ARG A C 1
ATOM 1728 O O . ARG A 1 228 ? -10.375 -11.438 -18.484 1 95.19 228 ARG A O 1
ATOM 1735 N N . VAL A 1 229 ? -8.656 -10.258 -19.312 1 90.12 229 VAL A N 1
ATOM 1736 C CA . VAL A 1 229 ? -9.391 -9 -19.25 1 90.12 229 VAL A CA 1
ATOM 1737 C C . VAL A 1 229 ? -10.578 -9.047 -20.219 1 90.12 229 VAL A C 1
ATOM 1739 O O . VAL A 1 229 ? -11.562 -8.328 -20.031 1 90.12 229 VAL A O 1
ATOM 1742 N N . ASP A 1 230 ? -10.539 -9.93 -21.172 1 88.38 230 ASP A N 1
ATOM 1743 C CA . ASP A 1 230 ? -11.641 -10.055 -22.125 1 88.38 230 ASP A CA 1
ATOM 1744 C C . ASP A 1 230 ? -12.648 -11.102 -21.656 1 88.38 230 ASP A C 1
ATOM 1746 O O . ASP A 1 230 ? -13.602 -11.406 -22.375 1 88.38 230 ASP A O 1
ATOM 1750 N N . GLY A 1 231 ? -12.461 -11.68 -20.562 1 89.69 231 GLY A N 1
ATOM 1751 C CA . GLY A 1 231 ? -13.398 -12.633 -19.984 1 89.69 231 GLY A CA 1
ATOM 1752 C C . GLY A 1 231 ? -13.039 -14.078 -20.281 1 89.69 231 GLY A C 1
ATOM 1753 O O . GLY A 1 231 ? -13.594 -14.992 -19.672 1 89.69 231 GLY A O 1
ATOM 1754 N N . ASN A 1 232 ? -12.07 -14.328 -21.094 1 91 232 ASN A N 1
ATOM 1755 C CA . ASN A 1 232 ? -11.664 -15.688 -21.422 1 91 232 ASN A CA 1
ATOM 1756 C C . ASN A 1 232 ? -10.836 -16.312 -20.312 1 91 232 ASN A C 1
ATOM 1758 O O . ASN A 1 232 ? -10.273 -15.602 -19.469 1 91 232 ASN A O 1
ATOM 1762 N N . PRO A 1 233 ? -10.859 -17.609 -20.25 1 93 233 PRO A N 1
ATOM 1763 C CA . PRO A 1 233 ? -10.078 -18.281 -19.203 1 93 233 PRO A CA 1
ATOM 1764 C C . PRO A 1 233 ? -8.578 -18 -19.328 1 93 233 PRO A C 1
ATOM 1766 O O . PRO A 1 233 ? -8.078 -17.734 -20.422 1 93 233 PRO A O 1
ATOM 1769 N N . VAL A 1 234 ? -7.914 -18.062 -18.203 1 92.06 234 VAL A N 1
ATOM 1770 C CA . VAL A 1 234 ? -6.469 -17.859 -18.172 1 92.06 234 VAL A CA 1
ATOM 1771 C C . VAL A 1 234 ? -5.766 -19.156 -18.578 1 92.06 234 VAL A C 1
ATOM 1773 O O . VAL A 1 234 ? -6.289 -20.25 -18.344 1 92.06 234 VAL A O 1
ATOM 1776 N N . ASN A 1 235 ? -4.602 -18.953 -19.234 1 90.19 235 ASN A N 1
ATOM 1777 C CA . ASN A 1 235 ? -3.652 -20.031 -19.453 1 90.19 235 ASN A CA 1
ATOM 1778 C C . ASN A 1 235 ? -2.562 -20.047 -18.391 1 90.19 235 ASN A C 1
ATOM 1780 O O . ASN A 1 235 ? -1.799 -19.094 -18.25 1 90.19 235 ASN A O 1
ATOM 1784 N N . MET A 1 236 ? -2.416 -21.156 -17.703 1 92.81 236 MET A N 1
ATOM 1785 C CA . MET A 1 236 ? -1.581 -21.219 -16.5 1 92.81 236 MET A CA 1
ATOM 1786 C C . MET A 1 236 ? -0.101 -21.203 -16.875 1 92.81 236 MET A C 1
ATOM 1788 O O . MET A 1 236 ? 0.758 -21.031 -16.016 1 92.81 236 MET A O 1
ATOM 1792 N N . LEU A 1 237 ? 0.157 -21.359 -18.141 1 93.62 237 LEU A N 1
ATOM 1793 C CA . LEU A 1 237 ? 1.557 -21.406 -18.547 1 93.62 237 LEU A CA 1
ATOM 1794 C C . LEU A 1 237 ? 1.912 -20.219 -19.438 1 93.62 237 LEU A C 1
ATOM 1796 O O . LEU A 1 237 ? 3.02 -20.156 -19.969 1 93.62 237 LEU A O 1
ATOM 1800 N N . SER A 1 238 ? 0.979 -19.297 -19.516 1 93 238 SER A N 1
ATOM 1801 C CA . SER A 1 238 ? 1.248 -18.156 -20.375 1 93 238 SER A CA 1
ATOM 1802 C C . SER A 1 238 ? 1.053 -16.844 -19.609 1 93 238 SER A C 1
ATOM 1804 O O . SER A 1 238 ? 0.205 -16.75 -18.719 1 93 238 SER A O 1
ATOM 1806 N N . SER A 1 239 ? 1.808 -15.875 -20 1 94.44 239 SER A N 1
ATOM 1807 C CA . SER A 1 239 ? 1.672 -14.523 -19.453 1 94.44 239 SER A CA 1
ATOM 1808 C C . SER A 1 239 ? 0.549 -13.766 -20.141 1 94.44 239 SER A C 1
ATOM 1810 O O . SER A 1 239 ? 0.18 -14.078 -21.281 1 94.44 239 SER A O 1
ATOM 1812 N N . GLY A 1 240 ? -0.025 -12.797 -19.438 1 95.44 240 GLY A N 1
ATOM 1813 C CA . GLY A 1 240 ? -1.053 -11.961 -20.031 1 95.44 240 GLY A CA 1
ATOM 1814 C C . GLY A 1 240 ? -1.72 -11.031 -19.047 1 95.44 240 GLY A C 1
ATOM 1815 O O . GLY A 1 240 ? -1.297 -10.938 -17.891 1 95.44 240 GLY A O 1
ATOM 1816 N N . ALA A 1 241 ? -2.703 -10.258 -19.578 1 97.25 241 ALA A N 1
ATOM 1817 C CA . ALA A 1 241 ? -3.523 -9.398 -18.734 1 97.25 241 ALA A CA 1
ATOM 1818 C C . ALA A 1 241 ? -4.551 -10.219 -17.953 1 97.25 241 ALA A C 1
ATOM 1820 O O . ALA A 1 241 ? -5.5 -10.75 -18.531 1 97.25 241 ALA A O 1
ATOM 1821 N N . VAL A 1 242 ? -4.355 -10.305 -16.672 1 98.06 242 VAL A N 1
ATOM 1822 C CA . VAL A 1 242 ? -5.188 -11.141 -15.82 1 98.06 242 VAL A CA 1
ATOM 1823 C C . VAL A 1 242 ? -6.031 -10.266 -14.898 1 98.06 242 VAL A C 1
ATOM 1825 O O . VAL A 1 242 ? -5.52 -9.32 -14.289 1 98.06 242 VAL A O 1
ATOM 1828 N N . LEU A 1 243 ? -7.281 -10.555 -14.859 1 98.69 243 LEU A N 1
ATOM 1829 C CA . LEU A 1 243 ? -8.234 -9.891 -13.977 1 98.69 243 LEU A CA 1
ATOM 1830 C C . LEU A 1 243 ? -8.664 -10.82 -12.844 1 98.69 243 LEU A C 1
ATOM 1832 O O . LEU A 1 243 ? -9.062 -11.961 -13.086 1 98.69 243 LEU A O 1
ATOM 1836 N N . ILE A 1 244 ? -8.516 -10.438 -11.625 1 98.81 244 ILE A N 1
ATOM 1837 C CA . ILE A 1 244 ? -9.078 -11.062 -10.438 1 98.81 244 ILE A CA 1
ATOM 1838 C C . ILE A 1 244 ? -10.07 -10.109 -9.773 1 98.81 244 ILE A C 1
ATOM 1840 O O . ILE A 1 244 ? -9.727 -8.977 -9.445 1 98.81 244 ILE A O 1
ATOM 1844 N N . ALA A 1 245 ? -11.359 -10.586 -9.609 1 98.81 245 ALA A N 1
ATOM 1845 C CA . ALA A 1 245 ? -12.375 -9.625 -9.164 1 98.81 245 ALA A CA 1
ATOM 1846 C C . ALA A 1 245 ? -13.602 -10.344 -8.602 1 98.81 245 ALA A C 1
ATOM 1848 O O . ALA A 1 245 ? -13.734 -11.562 -8.742 1 98.81 245 ALA A O 1
ATOM 1849 N N . THR A 1 246 ? -14.43 -9.562 -7.918 1 98.88 246 THR A N 1
ATOM 1850 C CA . THR A 1 246 ? -15.789 -10.039 -7.664 1 98.88 246 THR A CA 1
ATOM 1851 C C . THR A 1 246 ? -16.531 -10.273 -8.977 1 98.88 246 THR A C 1
ATOM 1853 O O . THR A 1 246 ? -16.156 -9.727 -10.016 1 98.88 246 THR A O 1
ATOM 1856 N N . LYS A 1 247 ? -17.547 -11.07 -8.875 1 98.44 247 LYS A N 1
ATOM 1857 C CA . LYS A 1 247 ? -18.312 -11.367 -10.078 1 98.44 247 LYS A CA 1
ATOM 1858 C C . LYS A 1 247 ? -18.984 -10.109 -10.633 1 98.44 247 LYS A C 1
ATOM 1860 O O . LYS A 1 247 ? -18.953 -9.875 -11.844 1 98.44 247 LYS A O 1
ATOM 1865 N N . ARG A 1 248 ? -19.562 -9.305 -9.781 1 98.69 248 ARG A N 1
ATOM 1866 C CA . ARG A 1 248 ? -20.25 -8.094 -10.219 1 98.69 248 ARG A CA 1
ATOM 1867 C C . ARG A 1 248 ? -19.266 -7.078 -10.797 1 98.69 248 ARG A C 1
ATOM 1869 O O . ARG A 1 248 ? -19.562 -6.41 -11.789 1 98.69 248 ARG A O 1
ATOM 1876 N N . ALA A 1 249 ? -18.109 -6.977 -10.172 1 98.69 249 ALA A N 1
ATOM 1877 C CA . ALA A 1 249 ? -17.094 -6.066 -10.703 1 98.69 249 ALA A CA 1
ATOM 1878 C C . ALA A 1 249 ? -16.594 -6.535 -12.07 1 98.69 249 ALA A C 1
ATOM 1880 O O . ALA A 1 249 ? -16.375 -5.719 -12.969 1 98.69 249 ALA A O 1
ATOM 1881 N N . GLN A 1 250 ? -16.391 -7.797 -12.227 1 98.31 250 GLN A N 1
ATOM 1882 C CA . GLN A 1 250 ? -15.953 -8.336 -13.508 1 98.31 250 GLN A CA 1
ATOM 1883 C C . GLN A 1 250 ? -16.922 -7.977 -14.625 1 98.31 250 GLN A C 1
ATOM 1885 O O . GLN A 1 250 ? -16.516 -7.598 -15.727 1 98.31 250 GLN A O 1
ATOM 1890 N N . ARG A 1 251 ? -18.188 -8.148 -14.367 1 97.88 251 ARG A N 1
ATOM 1891 C CA . ARG A 1 251 ? -19.203 -7.836 -15.375 1 97.88 251 ARG A CA 1
ATOM 1892 C C . ARG A 1 251 ? -19.109 -6.375 -15.805 1 97.88 251 ARG A C 1
ATOM 1894 O O . ARG A 1 251 ? -19.172 -6.066 -17 1 97.88 251 ARG A O 1
ATOM 1901 N N . SER A 1 252 ? -18.953 -5.508 -14.844 1 98.31 252 SER A N 1
ATOM 1902 C CA . SER A 1 252 ? -18.828 -4.086 -15.141 1 98.31 252 SER A CA 1
ATOM 1903 C C . SER A 1 252 ? -17.578 -3.807 -15.961 1 98.31 252 SER A C 1
ATOM 1905 O O . SER A 1 252 ? -17.594 -2.98 -16.875 1 98.31 252 SER A O 1
ATOM 1907 N N . ILE A 1 253 ? -16.469 -4.48 -15.633 1 98.19 253 ILE A N 1
ATOM 1908 C CA . ILE A 1 253 ? -15.195 -4.266 -16.312 1 98.19 253 ILE A CA 1
ATOM 1909 C C . ILE A 1 253 ? -15.289 -4.766 -17.75 1 98.19 253 ILE A C 1
ATOM 1911 O O . ILE A 1 253 ? -14.797 -4.113 -18.672 1 98.19 253 ILE A O 1
ATOM 1915 N N . LEU A 1 254 ? -15.914 -5.914 -17.938 1 96.62 254 LEU A N 1
ATOM 1916 C CA . LEU A 1 254 ? -16.078 -6.477 -19.266 1 96.62 254 LEU A CA 1
ATOM 1917 C C . LEU A 1 254 ? -16.875 -5.539 -20.156 1 96.62 254 LEU A C 1
ATOM 1919 O O . LEU A 1 254 ? -16.641 -5.465 -21.375 1 96.62 254 LEU A O 1
ATOM 1923 N N . ALA A 1 255 ? -17.766 -4.844 -19.594 1 96.69 255 ALA A N 1
ATOM 1924 C CA . ALA A 1 255 ? -18.594 -3.902 -20.344 1 96.69 255 ALA A CA 1
ATOM 1925 C C . ALA A 1 255 ? -17.766 -2.693 -20.797 1 96.69 255 ALA A C 1
ATOM 1927 O O . ALA A 1 255 ? -18.172 -1.969 -21.703 1 96.69 255 ALA A O 1
ATOM 1928 N N . ILE A 1 256 ? -16.688 -2.482 -20.125 1 97.25 256 ILE A N 1
ATOM 1929 C CA . ILE A 1 256 ? -15.844 -1.319 -20.391 1 97.25 256 ILE A CA 1
ATOM 1930 C C . ILE A 1 256 ? -14.781 -1.679 -21.438 1 97.25 256 ILE A C 1
ATOM 1932 O O . ILE A 1 256 ? -14.445 -0.862 -22.297 1 97.25 256 ILE A O 1
ATOM 1936 N N . VAL A 1 257 ? -14.234 -2.83 -21.359 1 94.38 257 VAL A N 1
ATOM 1937 C CA . VAL A 1 257 ? -13.086 -3.248 -22.156 1 94.38 257 VAL A CA 1
ATOM 1938 C C . VAL A 1 257 ? -13.555 -3.691 -23.547 1 94.38 257 VAL A C 1
ATOM 1940 O O . VAL A 1 257 ? -14.578 -4.363 -23.672 1 94.38 257 VAL A O 1
ATOM 1943 N N . MET B 1 1 ? 9.844 28.359 21.891 1 68.88 1 MET B N 1
ATOM 1944 C CA . MET B 1 1 ? 9.445 27.609 23.078 1 68.88 1 MET B CA 1
ATOM 1945 C C . MET B 1 1 ? 10.656 26.938 23.719 1 68.88 1 MET B C 1
ATOM 1947 O O . MET B 1 1 ? 11.57 26.5 23.016 1 68.88 1 MET B O 1
ATOM 1951 N N . GLN B 1 2 ? 10.648 26.906 24.984 1 79.5 2 GLN B N 1
ATOM 1952 C CA . GLN B 1 2 ? 11.781 26.266 25.656 1 79.5 2 GLN B CA 1
ATOM 1953 C C . GLN B 1 2 ? 11.82 24.781 25.344 1 79.5 2 GLN B C 1
ATOM 1955 O O . GLN B 1 2 ? 10.781 24.125 25.266 1 79.5 2 GLN B O 1
ATOM 1960 N N . THR B 1 3 ? 13.008 24.312 25.109 1 85.38 3 THR B N 1
ATOM 1961 C CA . THR B 1 3 ? 13.258 22.938 24.688 1 85.38 3 THR B CA 1
ATOM 1962 C C . THR B 1 3 ? 12.609 21.953 25.672 1 85.38 3 THR B C 1
ATOM 1964 O O . THR B 1 3 ? 12.023 20.953 25.25 1 85.38 3 THR B O 1
ATOM 1967 N N . ASN B 1 4 ? 12.633 22.266 26.844 1 90.25 4 ASN B N 1
ATOM 1968 C CA . ASN B 1 4 ? 12.062 21.375 27.844 1 90.25 4 ASN B CA 1
ATOM 1969 C C . ASN B 1 4 ? 10.539 21.297 27.719 1 90.25 4 ASN B C 1
ATOM 1971 O O . ASN B 1 4 ? 9.953 20.234 27.906 1 90.25 4 ASN B O 1
ATOM 1975 N N . VAL B 1 5 ? 9.984 22.391 27.391 1 92.94 5 VAL B N 1
ATOM 1976 C CA . VAL B 1 5 ? 8.531 22.453 27.234 1 92.94 5 VAL B CA 1
ATOM 1977 C C . VAL B 1 5 ? 8.117 21.656 26 1 92.94 5 VAL B C 1
ATOM 1979 O O . VAL B 1 5 ? 7.148 20.891 26.047 1 92.94 5 VAL B O 1
ATOM 1982 N N . VAL B 1 6 ? 8.906 21.766 25 1 96.5 6 VAL B N 1
ATOM 1983 C CA . VAL B 1 6 ? 8.617 21.062 23.766 1 96.5 6 VAL B CA 1
ATOM 1984 C C . VAL B 1 6 ? 8.75 19.547 23.984 1 96.5 6 VAL B C 1
ATOM 1986 O O . VAL B 1 6 ? 7.922 18.766 23.5 1 96.5 6 VAL B O 1
ATOM 1989 N N . LYS B 1 7 ? 9.711 19.172 24.719 1 96.94 7 LYS B N 1
ATOM 1990 C CA . LYS B 1 7 ? 9.938 17.75 25.031 1 96.94 7 LYS B CA 1
ATOM 1991 C C . LYS B 1 7 ? 8.781 17.172 25.828 1 96.94 7 LYS B C 1
ATOM 1993 O O . LYS B 1 7 ? 8.328 16.047 25.547 1 96.94 7 LYS B O 1
ATOM 1998 N N . GLN B 1 8 ? 8.359 17.891 26.797 1 97.5 8 GLN B N 1
ATOM 1999 C CA . GLN B 1 8 ? 7.258 17.422 27.625 1 97.5 8 GLN B CA 1
ATOM 2000 C C . GLN B 1 8 ? 5.965 17.328 26.828 1 97.5 8 GLN B C 1
ATOM 2002 O O . GLN B 1 8 ? 5.203 16.375 26.969 1 97.5 8 GLN B O 1
ATOM 2007 N N . LEU B 1 9 ? 5.754 18.344 26.062 1 98.06 9 LEU B N 1
ATOM 2008 C CA . LEU B 1 9 ? 4.566 18.359 25.203 1 98.06 9 LEU B CA 1
ATOM 2009 C C . LEU B 1 9 ? 4.586 17.188 24.234 1 98.06 9 LEU B C 1
ATOM 2011 O O . LEU B 1 9 ? 3.559 16.531 24.016 1 98.06 9 LEU B O 1
ATOM 2015 N N . ASN B 1 10 ? 5.742 16.906 23.703 1 98.62 10 ASN B N 1
ATOM 2016 C CA . ASN B 1 10 ? 5.918 15.781 22.781 1 98.62 10 ASN B CA 1
ATOM 2017 C C . ASN B 1 10 ? 5.562 14.453 23.453 1 98.62 10 ASN B C 1
ATOM 2019 O O . ASN B 1 10 ? 4.863 13.633 22.859 1 98.62 10 ASN B O 1
ATOM 2023 N N . GLN B 1 11 ? 6.016 14.25 24.609 1 98.19 11 GLN B N 1
ATOM 2024 C CA . GLN B 1 11 ? 5.75 13.016 25.344 1 98.19 11 GLN B CA 1
ATOM 2025 C C . GLN B 1 11 ? 4.258 12.859 25.625 1 98.19 11 GLN B C 1
ATOM 2027 O O . GLN B 1 11 ? 3.695 11.781 25.422 1 98.19 11 GLN B O 1
ATOM 2032 N N . LYS B 1 12 ? 3.68 13.898 26.062 1 98.62 12 LYS B N 1
ATOM 2033 C CA . LYS B 1 12 ? 2.26 13.852 26.391 1 98.62 12 LYS B CA 1
ATOM 2034 C C . LYS B 1 12 ? 1.406 13.617 25.156 1 98.62 12 LYS B C 1
ATOM 2036 O O . LYS B 1 12 ? 0.438 12.852 25.188 1 98.62 12 LYS B O 1
ATOM 2041 N N . MET B 1 13 ? 1.771 14.258 24.062 1 98.81 13 MET B N 1
ATOM 2042 C CA . MET B 1 13 ? 0.985 14.133 22.844 1 98.81 13 MET B CA 1
ATOM 2043 C C . MET B 1 13 ? 1.1 12.719 22.266 1 98.81 13 MET B C 1
ATOM 2045 O O . MET B 1 13 ? 0.15 12.211 21.672 1 98.81 13 MET B O 1
ATOM 2049 N N . GLN B 1 14 ? 2.273 12.07 22.438 1 98.88 14 GLN B N 1
ATOM 2050 C CA . GLN B 1 14 ? 2.406 10.688 21.984 1 98.88 14 GLN B CA 1
ATOM 2051 C C . GLN B 1 14 ? 1.444 9.773 22.734 1 98.88 14 GLN B C 1
ATOM 2053 O O . GLN B 1 14 ? 0.872 8.852 22.141 1 98.88 14 GLN B O 1
ATOM 2058 N N . VAL B 1 15 ? 1.244 10.039 23.984 1 98.75 15 VAL B N 1
ATOM 2059 C CA . VAL B 1 15 ? 0.287 9.273 24.781 1 98.75 15 VAL B CA 1
ATOM 2060 C C . VAL B 1 15 ? -1.126 9.516 24.25 1 98.75 15 VAL B C 1
ATOM 2062 O O . VAL B 1 15 ? -1.919 8.578 24.141 1 98.75 15 VAL B O 1
ATOM 2065 N N . VAL B 1 16 ? -1.378 10.75 23.953 1 98.88 16 VAL B N 1
ATOM 2066 C CA . VAL B 1 16 ? -2.68 11.109 23.391 1 98.88 16 VAL B CA 1
ATOM 2067 C C . VAL B 1 16 ? -2.916 10.352 22.094 1 98.88 16 VAL B C 1
ATOM 2069 O O . VAL B 1 16 ? -3.994 9.797 21.875 1 98.88 16 VAL B O 1
ATOM 2072 N N . MET B 1 17 ? -1.913 10.32 21.219 1 98.94 17 MET B N 1
ATOM 2073 C CA . MET B 1 17 ? -2.027 9.625 19.938 1 98.94 17 MET B CA 1
ATOM 2074 C C . MET B 1 17 ? -2.281 8.141 20.141 1 98.94 17 MET B C 1
ATOM 2076 O O . MET B 1 17 ? -3.082 7.539 19.422 1 98.94 17 MET B O 1
ATOM 2080 N N . GLN B 1 18 ? -1.612 7.555 21.062 1 98.88 18 GLN B N 1
ATOM 2081 C CA . GLN B 1 18 ? -1.798 6.141 21.375 1 98.88 18 GLN B CA 1
ATOM 2082 C C . GLN B 1 18 ? -3.217 5.867 21.859 1 98.88 18 GLN B C 1
ATOM 2084 O O . GLN B 1 18 ? -3.826 4.863 21.484 1 98.88 18 GLN B O 1
ATOM 2089 N N . THR B 1 19 ? -3.703 6.734 22.703 1 98.81 19 THR B N 1
ATOM 2090 C CA . THR B 1 19 ? -5.066 6.602 23.188 1 98.81 19 THR B CA 1
ATOM 2091 C C . THR B 1 19 ? -6.074 6.742 22.047 1 98.81 19 THR B C 1
ATOM 2093 O O . THR B 1 19 ? -7.043 5.988 21.969 1 98.81 19 THR B O 1
ATOM 2096 N N . ALA B 1 20 ? -5.828 7.73 21.219 1 98.81 20 ALA B N 1
ATOM 2097 C CA . ALA B 1 20 ? -6.688 7.926 20.047 1 98.81 20 ALA B CA 1
ATOM 2098 C C . ALA B 1 20 ? -6.734 6.668 19.188 1 98.81 20 ALA B C 1
ATOM 2100 O O . ALA B 1 20 ? -7.801 6.27 18.719 1 98.81 20 ALA B O 1
ATOM 2101 N N . ARG B 1 21 ? -5.555 6.039 18.938 1 98.75 21 ARG B N 1
ATOM 2102 C CA . ARG B 1 21 ? -5.5 4.812 18.156 1 98.75 21 ARG B CA 1
ATOM 2103 C C . ARG B 1 21 ? -6.375 3.727 18.781 1 98.75 21 ARG B C 1
ATOM 2105 O O . ARG B 1 21 ? -7.129 3.053 18.062 1 98.75 21 ARG B O 1
ATOM 2112 N N . ALA B 1 22 ? -6.258 3.551 20.047 1 98.5 22 ALA B N 1
ATOM 2113 C CA . ALA B 1 22 ? -7.039 2.529 20.75 1 98.5 22 ALA B CA 1
ATOM 2114 C C . ALA B 1 22 ? -8.531 2.768 20.578 1 98.5 22 ALA B C 1
ATOM 2116 O O . ALA B 1 22 ? -9.305 1.82 20.375 1 98.5 22 ALA B O 1
ATOM 2117 N N . GLN B 1 23 ? -8.93 4.004 20.641 1 98.06 23 GLN B N 1
ATOM 2118 C CA . GLN B 1 23 ? -10.336 4.352 20.484 1 98.06 23 GLN B CA 1
ATOM 2119 C C . GLN B 1 23 ? -10.812 4.078 19.062 1 98.06 23 GLN B C 1
ATOM 2121 O O . GLN B 1 23 ? -11.922 3.572 18.859 1 98.06 23 GLN B O 1
ATOM 2126 N N . VAL B 1 24 ? -10 4.434 18.109 1 98.25 24 VAL B N 1
ATOM 2127 C CA . VAL B 1 24 ? -10.352 4.203 16.703 1 98.25 24 VAL B CA 1
ATOM 2128 C C . VAL B 1 24 ? -10.516 2.705 16.453 1 98.25 24 VAL B C 1
ATOM 2130 O O . VAL B 1 24 ? -11.508 2.277 15.859 1 98.25 24 VAL B O 1
ATOM 2133 N N . LEU B 1 25 ? -9.578 1.866 16.938 1 97.81 25 LEU B N 1
ATOM 2134 C CA . LEU B 1 25 ? -9.633 0.418 16.766 1 97.81 25 LEU B CA 1
ATOM 2135 C C . LEU B 1 25 ? -10.898 -0.154 17.406 1 97.81 25 LEU B C 1
ATOM 2137 O O . LEU B 1 25 ? -11.547 -1.022 16.812 1 97.81 25 LEU B O 1
ATOM 2141 N N . ALA B 1 26 ? -11.25 0.357 18.562 1 96.81 26 ALA B N 1
ATOM 2142 C CA . ALA B 1 26 ? -12.445 -0.109 19.25 1 96.81 26 ALA B CA 1
ATOM 2143 C C . ALA B 1 26 ? -13.703 0.206 18.453 1 96.81 26 ALA B C 1
ATOM 2145 O O . ALA B 1 26 ? -14.641 -0.599 18.406 1 96.81 26 ALA B O 1
ATOM 2146 N N . LYS B 1 27 ? -13.695 1.27 17.812 1 95.38 27 LYS B N 1
ATOM 2147 C CA . LYS B 1 27 ? -14.875 1.723 17.094 1 95.38 27 LYS B CA 1
ATOM 2148 C C . LYS B 1 27 ? -15 1.021 15.742 1 95.38 27 LYS B C 1
ATOM 2150 O O . LYS B 1 27 ? -16.078 0.986 15.148 1 95.38 27 LYS B O 1
ATOM 2155 N N . MET B 1 28 ? -13.883 0.536 15.273 1 93.56 28 MET B N 1
ATOM 2156 C CA . MET B 1 28 ? -13.914 -0.2 14.008 1 93.56 28 MET B CA 1
ATOM 2157 C C . MET B 1 28 ? -14.766 -1.459 14.141 1 93.56 28 MET B C 1
ATOM 2159 O O . MET B 1 28 ? -15.273 -1.973 13.141 1 93.56 28 MET B O 1
ATOM 2163 N N . GLY B 1 29 ? -14.93 -1.983 15.297 1 87.81 29 GLY B N 1
ATOM 2164 C CA . GLY B 1 29 ? -15.703 -3.188 15.555 1 87.81 29 GLY B CA 1
ATOM 2165 C C . GLY B 1 29 ? -17.172 -2.908 15.82 1 87.81 29 GLY B C 1
ATOM 2166 O O . GLY B 1 29 ? -17.953 -3.834 16.047 1 87.81 29 GLY B O 1
ATOM 2167 N N . THR B 1 30 ? -17.531 -1.639 15.781 1 87.94 30 THR B N 1
ATOM 2168 C CA . THR B 1 30 ? -18.906 -1.246 16.062 1 87.94 30 THR B CA 1
ATOM 2169 C C . THR B 1 30 ? -19.578 -0.684 14.805 1 87.94 30 THR B C 1
ATOM 2171 O O . THR B 1 30 ? -19.031 -0.789 13.703 1 87.94 30 THR B O 1
ATOM 2174 N N . HIS B 1 31 ? -20.734 -0.1 15.023 1 88.5 31 HIS B N 1
ATOM 2175 C CA . HIS B 1 31 ? -21.484 0.43 13.898 1 88.5 31 HIS B CA 1
ATOM 2176 C C . HIS B 1 31 ? -20.812 1.669 13.312 1 88.5 31 HIS B C 1
ATOM 2178 O O . HIS B 1 31 ? -20.578 2.645 14.031 1 88.5 31 HIS B O 1
ATOM 2184 N N . LEU B 1 32 ? -20.516 1.611 12.016 1 92.56 32 LEU B N 1
ATOM 2185 C CA . LEU B 1 32 ? -19.938 2.729 11.289 1 92.56 32 LEU B CA 1
ATOM 2186 C C . LEU B 1 32 ? -20.984 3.451 10.453 1 92.56 32 LEU B C 1
ATOM 2188 O O . LEU B 1 32 ? -21.703 2.824 9.68 1 92.56 32 LEU B O 1
ATOM 2192 N N . THR B 1 33 ? -21.109 4.734 10.742 1 95.81 33 THR B N 1
ATOM 2193 C CA . THR B 1 33 ? -21.938 5.566 9.867 1 95.81 33 THR B CA 1
ATOM 2194 C C . THR B 1 33 ? -21.062 6.316 8.867 1 95.81 33 THR B C 1
ATOM 2196 O O . THR B 1 33 ? -20.078 6.961 9.25 1 95.81 33 THR B O 1
ATOM 2199 N N . VAL B 1 34 ? -21.453 6.277 7.66 1 95.81 34 VAL B N 1
ATOM 2200 C CA . VAL B 1 34 ? -20.656 6.863 6.582 1 95.81 34 VAL B CA 1
ATOM 2201 C C . VAL B 1 34 ? -21.469 7.957 5.887 1 95.81 34 VAL B C 1
ATOM 2203 O O . VAL B 1 34 ? -22.641 7.773 5.582 1 95.81 34 VAL B O 1
ATOM 2206 N N . ALA B 1 35 ? -20.828 9.117 5.746 1 96 35 ALA B N 1
ATOM 2207 C CA . ALA B 1 35 ? -21.422 10.227 5.008 1 96 35 ALA B CA 1
ATOM 2208 C C . ALA B 1 35 ? -20.484 10.719 3.912 1 96 35 ALA B C 1
ATOM 2210 O O . ALA B 1 35 ? -19.266 10.539 4 1 96 35 ALA B O 1
ATOM 2211 N N . GLU B 1 36 ? -21.062 11.273 2.961 1 95.38 36 GLU B N 1
ATOM 2212 C CA . GLU B 1 36 ? -20.281 11.883 1.889 1 95.38 36 GLU B CA 1
ATOM 2213 C C . GLU B 1 36 ? -20.047 13.367 2.16 1 95.38 36 GLU B C 1
ATOM 2215 O O . GLU B 1 36 ? -20.953 14.078 2.604 1 95.38 36 GLU B O 1
ATOM 2220 N N . LYS B 1 37 ? -18.797 13.852 2.025 1 94.75 37 LYS B N 1
ATOM 2221 C CA . LYS B 1 37 ? -18.5 15.281 2.107 1 94.75 37 LYS B CA 1
ATOM 2222 C C . LYS B 1 37 ? -18.844 15.984 0.798 1 94.75 37 LYS B C 1
ATOM 2224 O O . LYS B 1 37 ? -19.891 16.625 0.689 1 94.75 37 LYS B O 1
ATOM 2229 N N . THR B 1 38 ? -18.031 15.75 -0.244 1 92.06 38 THR B N 1
ATOM 2230 C CA . THR B 1 38 ? -18.266 16.438 -1.51 1 92.06 38 THR B CA 1
ATOM 2231 C C . THR B 1 38 ? -18.688 15.445 -2.59 1 92.06 38 THR B C 1
ATOM 2233 O O . THR B 1 38 ? -19.234 15.844 -3.621 1 92.06 38 THR B O 1
ATOM 2236 N N . SER B 1 39 ? -18.406 14.125 -2.447 1 93.56 39 SER B N 1
ATOM 2237 C CA . SER B 1 39 ? -18.719 13.094 -3.43 1 93.56 39 SER B CA 1
ATOM 2238 C C . SER B 1 39 ? -18.625 11.703 -2.811 1 93.56 39 SER B C 1
ATOM 2240 O O . SER B 1 39 ? -18.25 11.555 -1.646 1 93.56 39 SER B O 1
ATOM 2242 N N . ARG B 1 40 ? -18.922 10.703 -3.6 1 91.56 40 ARG B N 1
ATOM 2243 C CA . ARG B 1 40 ? -18.859 9.32 -3.127 1 91.56 40 ARG B CA 1
ATOM 2244 C C . ARG B 1 40 ? -17.422 8.922 -2.826 1 91.56 40 ARG B C 1
ATOM 2246 O O . ARG B 1 40 ? -17.188 7.898 -2.174 1 91.56 40 ARG B O 1
ATOM 2253 N N . ARG B 1 41 ? -16.531 9.711 -3.303 1 95.12 41 ARG B N 1
ATOM 2254 C CA . ARG B 1 41 ? -15.117 9.414 -3.074 1 95.12 41 ARG B CA 1
ATOM 2255 C C . ARG B 1 41 ? -14.547 10.297 -1.968 1 95.12 41 ARG B C 1
ATOM 2257 O O . ARG B 1 41 ? -13.336 10.297 -1.731 1 95.12 41 ARG B O 1
ATOM 2264 N N . ASP B 1 42 ? -15.266 11.086 -1.384 1 94.31 42 ASP B N 1
ATOM 2265 C CA . ASP B 1 42 ? -14.953 11.984 -0.274 1 94.31 42 ASP B CA 1
ATOM 2266 C C . ASP B 1 42 ? -15.859 11.711 0.925 1 94.31 42 ASP B C 1
ATOM 2268 O O . ASP B 1 42 ? -16.938 12.305 1.043 1 94.31 42 ASP B O 1
ATOM 2272 N N . LEU B 1 43 ? -15.305 10.859 1.838 1 96.62 43 LEU B N 1
ATOM 2273 C CA . LEU B 1 43 ? -16.156 10.32 2.893 1 96.62 43 LEU B CA 1
ATOM 2274 C C . LEU B 1 43 ? -15.758 10.891 4.254 1 96.62 43 LEU B C 1
ATOM 2276 O O . LEU B 1 43 ? -14.648 11.398 4.418 1 96.62 43 LEU B O 1
ATOM 2280 N N . VAL B 1 44 ? -16.641 10.836 5.082 1 96.75 44 VAL B N 1
ATOM 2281 C CA . VAL B 1 44 ? -16.438 11.062 6.508 1 96.75 44 VAL B CA 1
ATOM 2282 C C . VAL B 1 44 ? -17.281 10.094 7.32 1 96.75 44 VAL B C 1
ATOM 2284 O O . VAL B 1 44 ? -18.328 9.633 6.855 1 96.75 44 VAL B O 1
ATOM 2287 N N . THR B 1 45 ? -16.797 9.672 8.477 1 97.25 45 THR B N 1
ATOM 2288 C CA . THR B 1 45 ? -17.547 8.75 9.312 1 97.25 45 THR B CA 1
ATOM 2289 C C . THR B 1 45 ? -17.734 9.312 10.719 1 97.25 45 THR B C 1
ATOM 2291 O O . THR B 1 45 ? -17.141 10.344 11.055 1 97.25 45 THR B O 1
ATOM 2294 N N . ASN B 1 46 ? -18.516 8.617 11.508 1 96.31 46 ASN B N 1
ATOM 2295 C CA . ASN B 1 46 ? -18.656 8.953 12.922 1 96.31 46 ASN B CA 1
ATOM 2296 C C . ASN B 1 46 ? -17.328 8.836 13.664 1 96.31 46 ASN B C 1
ATOM 2298 O O . ASN B 1 46 ? -17.094 9.555 14.641 1 96.31 46 ASN B O 1
ATOM 2302 N N . VAL B 1 47 ? -16.5 7.973 13.195 1 97.31 47 VAL B N 1
ATOM 2303 C CA . VAL B 1 47 ? -15.211 7.777 13.844 1 97.31 47 VAL B CA 1
ATOM 2304 C C . VAL B 1 47 ? -14.328 9 13.602 1 97.31 47 VAL B C 1
ATOM 2306 O O . VAL B 1 47 ? -13.602 9.43 14.492 1 97.31 47 VAL B O 1
ATOM 2309 N N . ASP B 1 48 ? -14.352 9.555 12.398 1 97.75 48 ASP B N 1
ATOM 2310 C CA . ASP B 1 48 ? -13.641 10.805 12.125 1 97.75 48 ASP B CA 1
ATOM 2311 C C . ASP B 1 48 ? -14.031 11.891 13.125 1 97.75 48 ASP B C 1
ATOM 2313 O O . ASP B 1 48 ? -13.172 12.531 13.727 1 97.75 48 ASP B O 1
ATOM 2317 N N . HIS B 1 49 ? -15.289 12.062 13.328 1 97.25 49 HIS B N 1
ATOM 2318 C CA . HIS B 1 49 ? -15.805 13.102 14.211 1 97.25 49 HIS B CA 1
ATOM 2319 C C . HIS B 1 49 ? -15.43 12.836 15.664 1 97.25 49 HIS B C 1
ATOM 2321 O O . HIS B 1 49 ? -14.953 13.742 16.359 1 97.25 49 HIS B O 1
ATOM 2327 N N . SER B 1 50 ? -15.648 11.641 16.109 1 97.19 50 SER B N 1
ATOM 2328 C CA . SER B 1 50 ? -15.359 11.312 17.5 1 97.19 50 SER B CA 1
ATOM 2329 C C . SER B 1 50 ? -13.867 11.438 17.797 1 97.19 50 SER B C 1
ATOM 2331 O O . SER B 1 50 ? -13.477 11.898 18.875 1 97.19 50 SER B O 1
ATOM 2333 N N . ASN B 1 51 ? -13.07 10.977 16.859 1 98.25 51 ASN B N 1
ATOM 2334 C CA . ASN B 1 51 ? -11.625 11.07 17.031 1 98.25 51 ASN B CA 1
ATOM 2335 C C . ASN B 1 51 ? -11.156 12.523 17.047 1 98.25 51 ASN B C 1
ATOM 2337 O O . ASN B 1 51 ? -10.289 12.898 17.828 1 98.25 51 ASN B O 1
ATOM 2341 N N . GLU B 1 52 ? -11.695 13.344 16.156 1 98.5 52 GLU B N 1
ATOM 2342 C CA . GLU B 1 52 ? -11.359 14.766 16.156 1 98.5 52 GLU B CA 1
ATOM 2343 C C . GLU B 1 52 ? -11.727 15.414 17.484 1 98.5 52 GLU B C 1
ATOM 2345 O O . GLU B 1 52 ? -10.93 16.156 18.062 1 98.5 52 GLU B O 1
ATOM 2350 N N . ASP B 1 53 ? -12.93 15.117 18 1 98.31 53 ASP B N 1
ATOM 2351 C CA . ASP B 1 53 ? -13.367 15.664 19.281 1 98.31 53 ASP B CA 1
ATOM 2352 C C . ASP B 1 53 ? -12.383 15.305 20.391 1 98.31 53 ASP B C 1
ATOM 2354 O O . ASP B 1 53 ? -12.031 16.156 21.203 1 98.31 53 ASP B O 1
ATOM 2358 N N . PHE B 1 54 ? -11.977 14.094 20.359 1 98.69 54 PHE B N 1
ATOM 2359 C CA . PHE B 1 54 ? -11.047 13.625 21.375 1 98.69 54 PHE B CA 1
ATOM 2360 C C . PHE B 1 54 ? -9.719 14.359 21.281 1 98.69 54 PHE B C 1
ATOM 2362 O O . PHE B 1 54 ? -9.203 14.883 22.266 1 98.69 54 PHE B O 1
ATOM 2369 N N . LEU B 1 55 ? -9.156 14.43 20.062 1 98.75 55 LEU B N 1
ATOM 2370 C CA . LEU B 1 55 ? -7.852 15.047 19.859 1 98.75 55 LEU B CA 1
ATOM 2371 C C . LEU B 1 55 ? -7.898 16.531 20.203 1 98.75 55 LEU B C 1
ATOM 2373 O O . LEU B 1 55 ? -6.996 17.047 20.859 1 98.75 55 LEU B O 1
ATOM 2377 N N . VAL B 1 56 ? -8.953 17.203 19.766 1 98.44 56 VAL B N 1
ATOM 2378 C CA . VAL B 1 56 ? -9.102 18.625 20.031 1 98.44 56 VAL B CA 1
ATOM 2379 C C . VAL B 1 56 ? -9.18 18.875 21.531 1 98.44 56 VAL B C 1
ATOM 2381 O O . VAL B 1 56 ? -8.523 19.766 22.062 1 98.44 56 VAL B O 1
ATOM 2384 N N . ARG B 1 57 ? -9.961 18.047 22.234 1 98.44 57 ARG B N 1
ATOM 2385 C CA . ARG B 1 57 ? -10.086 18.188 23.688 1 98.44 57 ARG B CA 1
ATOM 2386 C C . ARG B 1 57 ? -8.742 18 24.375 1 98.44 57 ARG B C 1
ATOM 2388 O O . ARG B 1 57 ? -8.398 18.75 25.281 1 98.44 57 ARG B O 1
ATOM 2395 N N . GLN B 1 58 ? -8.039 17 23.969 1 98.75 58 GLN B N 1
ATOM 2396 C CA . GLN B 1 58 ? -6.742 16.703 24.562 1 98.75 58 GLN B CA 1
ATOM 2397 C C . GLN B 1 58 ? -5.75 17.828 24.297 1 98.75 58 GLN B C 1
ATOM 2399 O O . GLN B 1 58 ? -4.992 18.234 25.188 1 98.75 58 GLN B O 1
ATOM 2404 N N . ILE B 1 59 ? -5.758 18.359 23.078 1 98.56 59 ILE B N 1
ATOM 2405 C CA . ILE B 1 59 ? -4.848 19.438 22.719 1 98.56 59 ILE B CA 1
ATOM 2406 C C . ILE B 1 59 ? -5.172 20.688 23.531 1 98.56 59 ILE B C 1
ATOM 2408 O O . ILE B 1 59 ? -4.27 21.375 24.031 1 98.56 59 ILE B O 1
ATOM 2412 N N . ARG B 1 60 ? -6.461 21 23.688 1 97.81 60 ARG B N 1
ATOM 2413 C CA . ARG B 1 60 ? -6.875 22.156 24.484 1 97.81 60 ARG B CA 1
ATOM 2414 C C . ARG B 1 60 ? -6.398 22.031 25.922 1 97.81 60 ARG B C 1
ATOM 2416 O O . ARG B 1 60 ? -6.027 23.031 26.547 1 97.81 60 ARG B O 1
ATOM 2423 N N . ALA B 1 61 ? -6.379 20.859 26.438 1 98.31 61 ALA B N 1
ATOM 2424 C CA . ALA B 1 61 ? -5.898 20.625 27.797 1 98.31 61 ALA B CA 1
ATOM 2425 C C . ALA B 1 61 ? -4.387 20.797 27.875 1 98.31 61 ALA B C 1
ATOM 2427 O O . ALA B 1 61 ? -3.879 21.359 28.859 1 98.31 61 ALA B O 1
ATOM 2428 N N . LEU B 1 62 ? -3.645 20.375 26.922 1 97.81 62 LEU B N 1
ATOM 2429 C CA . LEU B 1 62 ? -2.186 20.406 26.922 1 97.81 62 LEU B CA 1
ATOM 2430 C C . LEU B 1 62 ? -1.664 21.781 26.562 1 97.81 62 LEU B C 1
ATOM 2432 O O . LEU B 1 62 ? -0.583 22.188 27 1 97.81 62 LEU B O 1
ATOM 2436 N N . ASP B 1 63 ? -2.416 22.516 25.719 1 97.12 63 ASP B N 1
ATOM 2437 C CA . ASP B 1 63 ? -2.023 23.797 25.172 1 97.12 63 ASP B CA 1
ATOM 2438 C C . ASP B 1 63 ? -3.223 24.75 25.062 1 97.12 63 ASP B C 1
ATOM 2440 O O . ASP B 1 63 ? -3.689 25.031 23.953 1 97.12 63 ASP B O 1
ATOM 2444 N N . PRO B 1 64 ? -3.66 25.328 26.141 1 96.25 64 PRO B N 1
ATOM 2445 C CA . PRO B 1 64 ? -4.918 26.078 26.219 1 96.25 64 PRO B CA 1
ATOM 2446 C C . PRO B 1 64 ? -4.918 27.328 25.344 1 96.25 64 PRO B C 1
ATOM 2448 O O . PRO B 1 64 ? -5.984 27.844 24.984 1 96.25 64 PRO B O 1
ATOM 2451 N N . VAL B 1 65 ? -3.838 27.859 24.938 1 93.75 65 VAL B N 1
ATOM 2452 C CA . VAL B 1 65 ? -3.785 29.125 24.234 1 93.75 65 VAL B CA 1
ATOM 2453 C C . VAL B 1 65 ? -3.727 28.875 22.719 1 93.75 65 VAL B C 1
ATOM 2455 O O . VAL B 1 65 ? -3.746 29.812 21.922 1 93.75 65 VAL B O 1
ATOM 2458 N N . ALA B 1 66 ? -3.689 27.656 22.359 1 96.12 66 ALA B N 1
ATOM 2459 C CA . ALA B 1 66 ? -3.43 27.328 20.969 1 96.12 66 ALA B CA 1
ATOM 2460 C C . ALA B 1 66 ? -4.688 27.484 20.125 1 96.12 66 ALA B C 1
ATOM 2462 O O . ALA B 1 66 ? -5.805 27.328 20.625 1 96.12 66 ALA B O 1
ATOM 2463 N N . LYS B 1 67 ? -4.523 27.859 18.875 1 97.75 67 LYS B N 1
ATOM 2464 C CA . LYS B 1 67 ? -5.539 27.672 17.844 1 97.75 67 LYS B CA 1
ATOM 2465 C C . LYS B 1 67 ? -5.469 26.266 17.234 1 97.75 67 LYS B C 1
ATOM 2467 O O . LYS B 1 67 ? -4.383 25.703 17.109 1 97.75 67 LYS B O 1
ATOM 2472 N N . ILE B 1 68 ? -6.625 25.75 16.906 1 98.25 68 ILE B N 1
ATOM 2473 C CA . ILE B 1 68 ? -6.664 24.391 16.375 1 98.25 68 ILE B CA 1
ATOM 2474 C C . ILE B 1 68 ? -7.41 24.391 15.031 1 98.25 68 ILE B C 1
ATOM 2476 O O . ILE B 1 68 ? -8.594 24.719 14.977 1 98.25 68 ILE B O 1
ATOM 2480 N N . LEU B 1 69 ? -6.723 24.141 13.938 1 97.88 69 LEU B N 1
ATOM 2481 C CA . LEU B 1 69 ? -7.32 23.875 12.633 1 97.88 69 LEU B CA 1
ATOM 2482 C C . LEU B 1 69 ? -7.598 22.375 12.453 1 97.88 69 LEU B C 1
ATOM 2484 O O . LEU B 1 69 ? -6.668 21.578 12.297 1 97.88 69 LEU B O 1
ATOM 2488 N N . ALA B 1 70 ? -8.836 22 12.438 1 97.19 70 ALA B N 1
ATOM 2489 C CA . ALA B 1 70 ? -9.211 20.578 12.359 1 97.19 70 ALA B CA 1
ATOM 2490 C C . ALA B 1 70 ? -10.039 20.297 11.109 1 97.19 70 ALA B C 1
ATOM 2492 O O . ALA B 1 70 ? -10.922 21.078 10.75 1 97.19 70 ALA B O 1
ATOM 2493 N N . GLU B 1 71 ? -9.773 19.203 10.422 1 95.44 71 GLU B N 1
ATOM 2494 C CA . GLU B 1 71 ? -10.359 18.859 9.133 1 95.44 71 GLU B CA 1
ATOM 2495 C C . GLU B 1 71 ? -11.883 18.891 9.195 1 95.44 71 GLU B C 1
ATOM 2497 O O . GLU B 1 71 ? -12.539 19.422 8.297 1 95.44 71 GLU B O 1
ATOM 2502 N N . GLU B 1 72 ? -12.453 18.25 10.289 1 94.12 72 GLU B N 1
ATOM 2503 C CA . GLU B 1 72 ? -13.891 18.031 10.328 1 94.12 72 GLU B CA 1
ATOM 2504 C C . GLU B 1 72 ? -14.617 19.234 10.922 1 94.12 72 GLU B C 1
ATOM 2506 O O . GLU B 1 72 ? -15.836 19.219 11.086 1 94.12 72 GLU B O 1
ATOM 2511 N N . GLY B 1 73 ? -13.93 20.234 11.352 1 91.31 73 GLY B N 1
ATOM 2512 C CA . GLY B 1 73 ? -14.539 21.516 11.602 1 91.31 73 GLY B CA 1
ATOM 2513 C C . GLY B 1 73 ? -14.766 21.797 13.078 1 91.31 73 GLY B C 1
ATOM 2514 O O . GLY B 1 73 ? -15.383 22.797 13.438 1 91.31 73 GLY B O 1
ATOM 2515 N N . THR B 1 74 ? -14.281 20.984 13.992 1 90 74 THR B N 1
ATOM 2516 C CA . THR B 1 74 ? -14.531 21.203 15.414 1 90 74 THR B CA 1
ATOM 2517 C C . THR B 1 74 ? -13.453 22.109 16.016 1 90 74 THR B C 1
ATOM 2519 O O . THR B 1 74 ? -13.539 22.5 17.172 1 90 74 THR B O 1
ATOM 2522 N N . GLY B 1 75 ? -12.508 22.484 15.242 1 93.44 75 GLY B N 1
ATOM 2523 C CA . GLY B 1 75 ? -11.469 23.375 15.727 1 93.44 75 GLY B CA 1
ATOM 2524 C C . GLY B 1 75 ? -11.82 24.844 15.57 1 93.44 75 GLY B C 1
ATOM 2525 O O . GLY B 1 75 ? -12.961 25.234 15.812 1 93.44 75 GLY B O 1
ATOM 2526 N N . ASP B 1 76 ? -10.789 25.562 15.406 1 93.44 76 ASP B N 1
ATOM 2527 C CA . ASP B 1 76 ? -10.938 27.016 15.312 1 93.44 76 ASP B CA 1
ATOM 2528 C C . ASP B 1 76 ? -10.859 27.484 13.859 1 93.44 76 ASP B C 1
ATOM 2530 O O . ASP B 1 76 ? -10.461 26.719 12.977 1 93.44 76 ASP B O 1
ATOM 2534 N N . GLN B 1 77 ? -11.367 28.688 13.664 1 91.12 77 GLN B N 1
ATOM 2535 C CA . GLN B 1 77 ? -11.07 29.375 12.414 1 91.12 77 GLN B CA 1
ATOM 2536 C C . GLN B 1 77 ? -9.672 30 12.445 1 91.12 77 GLN B C 1
ATOM 2538 O O . GLN B 1 77 ? -9.438 30.969 13.172 1 91.12 77 GLN B O 1
ATOM 2543 N N . VAL B 1 78 ? -8.844 29.422 11.742 1 93.81 78 VAL B N 1
ATOM 2544 C CA . VAL B 1 78 ? -7.453 29.859 11.766 1 93.81 78 VAL B CA 1
ATOM 2545 C C . VAL B 1 78 ? -7.137 30.672 10.508 1 93.81 78 VAL B C 1
ATOM 2547 O O . VAL B 1 78 ? -7.238 30.156 9.391 1 93.81 78 VAL B O 1
ATOM 2550 N N . THR B 1 79 ? -6.73 31.875 10.695 1 93.44 79 THR B N 1
ATOM 2551 C CA . THR B 1 79 ? -6.508 32.75 9.555 1 93.44 79 THR B CA 1
ATOM 2552 C C . THR B 1 79 ? -5.035 33.156 9.453 1 93.44 79 THR B C 1
ATOM 2554 O O . THR B 1 79 ? -4.621 33.781 8.469 1 93.44 79 THR B O 1
ATOM 2557 N N . ASP B 1 80 ? -4.363 32.875 10.406 1 95.06 80 ASP B N 1
ATOM 2558 C CA . ASP B 1 80 ? -2.928 33.125 10.398 1 95.06 80 ASP B CA 1
ATOM 2559 C C . ASP B 1 80 ? -2.178 32.125 11.266 1 95.06 80 ASP B C 1
ATOM 2561 O O . ASP B 1 80 ? -2.797 31.297 11.945 1 95.06 80 ASP B O 1
ATOM 2565 N N . MET B 1 81 ? -0.917 32.219 11.258 1 96.06 81 MET B N 1
ATOM 2566 C CA . MET B 1 81 ? -0.096 31.234 11.938 1 96.06 81 MET B CA 1
ATOM 2567 C C . MET B 1 81 ? 0.57 31.828 13.172 1 96.06 81 MET B C 1
ATOM 2569 O O . MET B 1 81 ? 1.601 31.328 13.633 1 96.06 81 MET B O 1
ATOM 2573 N N . ASN B 1 82 ? 0.021 32.875 13.695 1 96.38 82 ASN B N 1
ATOM 2574 C CA . ASN B 1 82 ? 0.577 33.469 14.898 1 96.38 82 ASN B CA 1
ATOM 2575 C C . ASN B 1 82 ? 0.292 32.625 16.141 1 96.38 82 ASN B C 1
ATOM 2577 O O . ASN B 1 82 ? -0.801 32.094 16.281 1 96.38 82 ASN B O 1
ATOM 2581 N N . GLY B 1 83 ? 1.328 32.531 17.016 1 96.88 83 GLY B N 1
ATOM 2582 C CA . GLY B 1 83 ? 1.162 31.75 18.234 1 96.88 83 GLY B CA 1
ATOM 2583 C C . GLY B 1 83 ? 1.23 30.25 17.984 1 96.88 83 GLY B C 1
ATOM 2584 O O . GLY B 1 83 ? 1.983 29.797 17.125 1 96.88 83 GLY B O 1
ATOM 2585 N N . HIS B 1 84 ? 0.599 29.531 18.922 1 97.94 84 HIS B N 1
ATOM 2586 C CA . HIS B 1 84 ? 0.524 28.078 18.781 1 97.94 84 HIS B CA 1
ATOM 2587 C C . HIS B 1 84 ? -0.641 27.672 17.875 1 97.94 84 HIS B C 1
ATOM 2589 O O . HIS B 1 84 ? -1.788 28.047 18.141 1 97.94 84 HIS B O 1
ATOM 2595 N N . VAL B 1 85 ? -0.355 27 16.797 1 98.38 85 VAL B N 1
ATOM 2596 C CA . VAL B 1 85 ? -1.386 26.5 15.898 1 98.38 85 VAL B CA 1
ATOM 2597 C C . VAL B 1 85 ? -1.234 24.984 15.734 1 98.38 85 VAL B C 1
ATOM 2599 O O . VAL B 1 85 ? -0.192 24.516 15.281 1 98.38 85 VAL B O 1
ATOM 2602 N N . TRP B 1 86 ? -2.242 24.234 16.172 1 98.69 86 TRP B N 1
ATOM 2603 C CA . TRP B 1 86 ? -2.326 22.797 15.938 1 98.69 86 TRP B CA 1
ATOM 2604 C C . TRP B 1 86 ? -3.178 22.484 14.711 1 98.69 86 TRP B C 1
ATOM 2606 O O . TRP B 1 86 ? -4.211 23.125 14.492 1 98.69 86 TRP B O 1
ATOM 2616 N N . ILE B 1 87 ? -2.736 21.625 13.898 1 98.69 87 ILE B N 1
ATOM 2617 C CA . ILE B 1 87 ? -3.455 21.188 12.703 1 98.69 87 ILE B CA 1
ATOM 2618 C C . ILE B 1 87 ? -3.729 19.688 12.773 1 98.69 87 ILE B C 1
ATOM 2620 O O . ILE B 1 87 ? -2.803 18.891 12.938 1 98.69 87 ILE B O 1
ATOM 2624 N N . VAL B 1 88 ? -5.012 19.297 12.617 1 98.75 88 VAL B N 1
ATOM 2625 C CA . VAL B 1 88 ? -5.422 17.938 12.984 1 98.75 88 VAL B CA 1
ATOM 2626 C C . VAL B 1 88 ? -6.18 17.297 11.828 1 98.75 88 VAL B C 1
ATOM 2628 O O . VAL B 1 88 ? -7.152 17.859 11.32 1 98.75 88 VAL B O 1
ATOM 2631 N N . ASP B 1 89 ? -5.734 16.188 11.328 1 98.75 89 ASP B N 1
ATOM 2632 C CA . ASP B 1 89 ? -6.48 15.234 10.516 1 98.75 89 ASP B CA 1
ATOM 2633 C C . ASP B 1 89 ? -6.809 13.977 11.312 1 98.75 89 ASP B C 1
ATOM 2635 O O . ASP B 1 89 ? -5.941 13.125 11.523 1 98.75 89 ASP B O 1
ATOM 2639 N N . PRO B 1 90 ? -8.016 13.805 11.742 1 98.69 90 PRO B N 1
ATOM 2640 C CA . PRO B 1 90 ? -8.344 12.688 12.641 1 98.69 90 PRO B CA 1
ATOM 2641 C C . PRO B 1 90 ? -8.234 11.328 11.961 1 98.69 90 PRO B C 1
ATOM 2643 O O . PRO B 1 90 ? -7.863 10.344 12.602 1 98.69 90 PRO B O 1
ATOM 2646 N N . ILE B 1 91 ? -8.617 11.234 10.711 1 98.56 91 ILE B N 1
ATOM 2647 C CA . ILE B 1 91 ? -8.469 10.039 9.883 1 98.56 91 ILE B CA 1
ATOM 2648 C C . ILE B 1 91 ? -8.086 10.445 8.461 1 98.56 91 ILE B C 1
ATOM 2650 O O . ILE B 1 91 ? -8.945 10.859 7.68 1 98.56 91 ILE B O 1
ATOM 2654 N N . ASP B 1 92 ? -6.863 10.375 8.164 1 98.62 92 ASP B N 1
ATOM 2655 C CA . ASP B 1 92 ? -6.426 10.523 6.777 1 98.62 92 ASP B CA 1
ATOM 2656 C C . ASP B 1 92 ? -6.586 9.219 6.008 1 98.62 92 ASP B C 1
ATOM 2658 O O . ASP B 1 92 ? -6.031 8.188 6.398 1 98.62 92 ASP B O 1
ATOM 2662 N N . GLY B 1 93 ? -7.238 9.281 4.875 1 98.31 93 GLY B N 1
ATOM 2663 C CA . GLY B 1 93 ? -7.57 8.07 4.145 1 98.31 93 GLY B CA 1
ATOM 2664 C C . GLY B 1 93 ? -8.875 7.438 4.602 1 98.31 93 GLY B C 1
ATOM 2665 O O . GLY B 1 93 ? -8.922 6.238 4.875 1 98.31 93 GLY B O 1
ATOM 2666 N N . THR B 1 94 ? -9.922 8.281 4.695 1 98.12 94 THR B N 1
ATOM 2667 C CA . THR B 1 94 ? -11.227 7.793 5.129 1 98.12 94 THR B CA 1
ATOM 2668 C C . THR B 1 94 ? -11.742 6.719 4.18 1 98.12 94 THR B C 1
ATOM 2670 O O . THR B 1 94 ? -12.391 5.762 4.609 1 98.12 94 THR B O 1
ATOM 2673 N N . MET B 1 95 ? -11.477 6.844 2.918 1 97.69 95 MET B N 1
ATOM 2674 C CA . MET B 1 95 ? -11.836 5.812 1.95 1 97.69 95 MET B CA 1
ATOM 2675 C C . MET B 1 95 ? -11.211 4.473 2.322 1 97.69 95 MET B C 1
ATOM 2677 O O . MET B 1 95 ? -11.883 3.438 2.285 1 97.69 95 MET B O 1
ATOM 2681 N N . ASN B 1 96 ? -9.922 4.496 2.621 1 98.5 96 ASN B N 1
ATOM 2682 C CA . ASN B 1 96 ? -9.242 3.293 3.08 1 98.5 96 ASN B CA 1
ATOM 2683 C C . ASN B 1 96 ? -9.875 2.74 4.352 1 98.5 96 ASN B C 1
ATOM 2685 O O . ASN B 1 96 ? -10.055 1.528 4.484 1 98.5 96 ASN B O 1
ATOM 2689 N N . PHE B 1 97 ? -10.164 3.678 5.281 1 98.44 97 PHE B N 1
ATOM 2690 C CA . PHE B 1 97 ? -10.773 3.309 6.555 1 98.44 97 PHE B CA 1
ATOM 2691 C C . PHE B 1 97 ? -12.07 2.541 6.336 1 98.44 97 PHE B C 1
ATOM 2693 O O . PHE B 1 97 ? -12.289 1.501 6.961 1 98.44 97 PHE B O 1
ATOM 2700 N N . VAL B 1 98 ? -12.836 2.996 5.422 1 97.31 98 VAL B N 1
ATOM 2701 C CA . VAL B 1 98 ? -14.172 2.447 5.199 1 97.31 98 VAL B CA 1
ATOM 2702 C C . VAL B 1 98 ? -14.07 1.173 4.363 1 97.31 98 VAL B C 1
ATOM 2704 O O . VAL B 1 98 ? -14.672 0.152 4.699 1 97.31 98 VAL B O 1
ATOM 2707 N N . HIS B 1 99 ? -13.242 1.123 3.371 1 97.06 99 HIS B N 1
ATOM 2708 C CA . HIS B 1 99 ? -13.352 0.077 2.361 1 97.06 99 HIS B CA 1
ATOM 2709 C C . HIS B 1 99 ? -12.242 -0.958 2.516 1 97.06 99 HIS B C 1
ATOM 2711 O O . HIS B 1 99 ? -12.383 -2.1 2.07 1 97.06 99 HIS B O 1
ATOM 2717 N N . GLN B 1 100 ? -11.195 -0.571 3.115 1 97.62 100 GLN B N 1
ATOM 2718 C CA . GLN B 1 100 ? -10.094 -1.511 3.293 1 97.62 100 GLN B CA 1
ATOM 2719 C C . GLN B 1 100 ? -9.914 -1.882 4.762 1 97.62 100 GLN B C 1
ATOM 2721 O O . GLN B 1 100 ? -9.32 -2.914 5.082 1 97.62 100 GLN B O 1
ATOM 2726 N N . ARG B 1 101 ? -10.32 -0.919 5.598 1 97.38 101 ARG B N 1
ATOM 2727 C CA . ARG B 1 101 ? -10.062 -1.052 7.027 1 97.38 101 ARG B CA 1
ATOM 2728 C C . ARG B 1 101 ? -8.57 -1.181 7.305 1 97.38 101 ARG B C 1
ATOM 2730 O O . ARG B 1 101 ? -8.164 -1.936 8.195 1 97.38 101 ARG B O 1
ATOM 2737 N N . ASN B 1 102 ? -7.777 -0.633 6.445 1 97.69 102 ASN B N 1
ATOM 2738 C CA . ASN B 1 102 ? -6.32 -0.661 6.469 1 97.69 102 ASN B CA 1
ATOM 2739 C C . ASN B 1 102 ? -5.723 0.555 5.766 1 97.69 102 ASN B C 1
ATOM 2741 O O . ASN B 1 102 ? -6.426 1.273 5.055 1 97.69 102 ASN B O 1
ATOM 2745 N N . HIS B 1 103 ? -4.492 0.901 6.078 1 98.25 103 HIS B N 1
ATOM 2746 C CA . HIS B 1 103 ? -3.723 1.915 5.363 1 98.25 103 HIS B CA 1
ATOM 2747 C C . HIS B 1 103 ? -4.344 3.297 5.535 1 98.25 103 HIS B C 1
ATOM 2749 O O . HIS B 1 103 ? -4.531 4.023 4.555 1 98.25 103 HIS B O 1
ATOM 2755 N N . PHE B 1 104 ? -4.703 3.615 6.758 1 98.69 104 PHE B N 1
ATOM 2756 C CA . PHE B 1 104 ? -5.121 4.969 7.102 1 98.69 104 PHE B CA 1
ATOM 2757 C C . PHE B 1 104 ? -4.32 5.492 8.289 1 98.69 104 PHE B C 1
ATOM 2759 O O . PHE B 1 104 ? -3.658 4.723 8.984 1 98.69 104 PHE B O 1
ATOM 2766 N N . ALA B 1 105 ? -4.379 6.828 8.445 1 98.88 105 ALA B N 1
ATOM 2767 C CA . ALA B 1 105 ? -3.498 7.422 9.445 1 98.88 105 ALA B CA 1
ATOM 2768 C C . ALA B 1 105 ? -4.215 8.531 10.211 1 98.88 105 ALA B C 1
ATOM 2770 O O . ALA B 1 105 ? -5.266 9.008 9.789 1 98.88 105 ALA B O 1
ATOM 2771 N N . MET B 1 106 ? -3.693 8.844 11.391 1 98.88 106 MET B N 1
ATOM 2772 C CA . MET B 1 106 ? -3.975 10.078 12.117 1 98.88 106 MET B CA 1
ATOM 2773 C C . MET B 1 106 ? -2.795 11.039 12.031 1 98.88 106 MET B C 1
ATOM 2775 O O . MET B 1 106 ? -1.641 10.625 12.141 1 98.88 106 MET B O 1
ATOM 2779 N N . MET B 1 107 ? -3.113 12.305 11.82 1 98.94 107 MET B N 1
ATOM 2780 C CA . MET B 1 107 ? -2.039 13.273 11.641 1 98.94 107 MET B CA 1
ATOM 2781 C C . MET B 1 107 ? -2.289 14.516 12.492 1 98.94 107 MET B C 1
ATOM 2783 O O . MET B 1 107 ? -3.389 15.078 12.477 1 98.94 107 MET B O 1
ATOM 2787 N N . VAL B 1 108 ? -1.271 14.961 13.25 1 98.94 108 VAL B N 1
ATOM 2788 C CA . VAL B 1 108 ? -1.325 16.172 14.07 1 98.94 108 VAL B CA 1
ATOM 2789 C C . VAL B 1 108 ? -0.008 16.922 13.953 1 98.94 108 VAL B C 1
ATOM 2791 O O . VAL B 1 108 ? 1.069 16.344 14.086 1 98.94 108 VAL B O 1
ATOM 2794 N N . GLY B 1 109 ? -0.1 18.172 13.633 1 98.75 109 GLY B N 1
ATOM 2795 C CA . GLY B 1 109 ? 1.071 19.031 13.586 1 98.75 109 GLY B CA 1
ATOM 2796 C C . GLY B 1 109 ? 0.946 20.266 14.469 1 98.75 109 GLY B C 1
ATOM 2797 O O . GLY B 1 109 ? -0.135 20.844 14.586 1 98.75 109 GLY B O 1
ATOM 2798 N N . LEU B 1 110 ? 2.061 20.688 15.078 1 98.75 110 LEU B N 1
ATOM 2799 C CA . LEU B 1 110 ? 2.148 21.922 15.852 1 98.75 110 LEU B CA 1
ATOM 2800 C C . LEU B 1 110 ? 3.111 22.906 15.195 1 98.75 110 LEU B C 1
ATOM 2802 O O . LEU B 1 110 ? 4.238 22.547 14.844 1 98.75 110 LEU B O 1
ATOM 2806 N N . TYR B 1 111 ? 2.619 24.062 15.039 1 98.25 111 TYR B N 1
ATOM 2807 C CA . TYR B 1 111 ? 3.432 25.172 14.578 1 98.25 111 TYR B CA 1
ATOM 2808 C C . TYR B 1 111 ? 3.43 26.312 15.594 1 98.25 111 TYR B C 1
ATOM 2810 O O . TYR B 1 111 ? 2.381 26.656 16.141 1 98.25 111 TYR B O 1
ATOM 2818 N N . VAL B 1 112 ? 4.562 26.891 15.867 1 97.81 112 VAL B N 1
ATOM 2819 C CA . VAL B 1 112 ? 4.699 28.062 16.719 1 97.81 112 VAL B CA 1
ATOM 2820 C C . VAL B 1 112 ? 5.184 29.25 15.898 1 97.81 112 VAL B C 1
ATOM 2822 O O . VAL B 1 112 ? 6.324 29.266 15.422 1 97.81 112 VAL B O 1
ATOM 2825 N N . ASP B 1 113 ? 4.301 30.234 15.742 1 97.38 113 ASP B N 1
ATOM 2826 C CA . ASP B 1 113 ? 4.57 31.406 14.922 1 97.38 113 ASP B CA 1
ATOM 2827 C C . ASP B 1 113 ? 5.02 31 13.516 1 97.38 113 ASP B C 1
ATOM 2829 O O . ASP B 1 113 ? 6.031 31.5 13.016 1 97.38 113 ASP B O 1
ATOM 2833 N N . GLY B 1 114 ? 4.332 29.938 13.016 1 96.75 114 GLY B N 1
ATOM 2834 C CA . GLY B 1 114 ? 4.543 29.5 11.641 1 96.75 114 GLY B CA 1
ATOM 2835 C C . GLY B 1 114 ? 5.688 28.516 11.5 1 96.75 114 GLY B C 1
ATOM 2836 O O . GLY B 1 114 ? 5.895 27.953 10.43 1 96.75 114 GLY B O 1
ATOM 2837 N N . LYS B 1 115 ? 6.375 28.266 12.562 1 97.38 115 LYS B N 1
ATOM 2838 C CA . LYS B 1 115 ? 7.535 27.375 12.492 1 97.38 115 LYS B CA 1
ATOM 2839 C C . LYS B 1 115 ? 7.156 25.938 12.836 1 97.38 115 LYS B C 1
ATOM 2841 O O . LYS B 1 115 ? 6.547 25.688 13.883 1 97.38 115 LYS B O 1
ATOM 2846 N N . PRO B 1 116 ? 7.535 25.016 11.945 1 98.12 116 PRO B N 1
ATOM 2847 C CA . PRO B 1 116 ? 7.305 23.609 12.289 1 98.12 116 PRO B CA 1
ATOM 2848 C C . PRO B 1 116 ? 7.926 23.219 13.625 1 98.12 116 PRO B C 1
ATOM 2850 O O . PRO B 1 116 ? 9.125 23.422 13.836 1 98.12 116 PRO B O 1
ATOM 2853 N N . THR B 1 117 ? 7.172 22.562 14.516 1 98.56 117 THR B N 1
ATOM 2854 C CA . THR B 1 117 ? 7.652 22.359 15.875 1 98.56 117 THR B CA 1
ATOM 2855 C C . THR B 1 117 ? 7.508 20.891 16.281 1 98.56 117 THR B C 1
ATOM 2857 O O . THR B 1 117 ? 8.492 20.25 16.625 1 98.56 117 THR B O 1
ATOM 2860 N N . LEU B 1 118 ? 6.266 20.328 16.234 1 98.88 118 LEU B N 1
ATOM 2861 C CA . LEU B 1 118 ? 6.012 18.906 16.5 1 98.88 118 LEU B CA 1
ATOM 2862 C C . LEU B 1 118 ? 5.055 18.328 15.461 1 98.88 118 LEU B C 1
ATOM 2864 O O . LEU B 1 118 ? 4.113 19 15.031 1 98.88 118 LEU B O 1
ATOM 2868 N N . GLY B 1 119 ? 5.316 17.125 15.031 1 98.94 119 GLY B N 1
ATOM 2869 C CA . GLY B 1 119 ? 4.453 16.391 14.117 1 98.94 119 GLY B CA 1
ATOM 2870 C C . GLY B 1 119 ? 4.234 14.953 14.531 1 98.94 119 GLY B C 1
ATOM 2871 O O . GLY B 1 119 ? 5.113 14.328 15.125 1 98.94 119 GLY B O 1
ATOM 2872 N N . TYR B 1 120 ? 3.084 14.445 14.219 1 98.94 120 TYR B N 1
ATOM 2873 C CA . TYR B 1 120 ? 2.699 13.07 14.508 1 98.94 120 TYR B CA 1
ATOM 2874 C C . TYR B 1 120 ? 1.937 12.453 13.344 1 98.94 120 TYR B C 1
ATOM 2876 O O . TYR B 1 120 ? 0.947 13.016 12.875 1 98.94 120 TYR B O 1
ATOM 2884 N N . ILE B 1 121 ? 2.416 11.398 12.828 1 99 121 ILE B N 1
ATOM 2885 C CA . ILE B 1 121 ? 1.694 10.547 11.891 1 99 121 ILE B CA 1
ATOM 2886 C C . ILE B 1 121 ? 1.585 9.133 12.461 1 99 121 ILE B C 1
ATOM 2888 O O . ILE B 1 121 ? 2.6 8.492 12.75 1 99 121 ILE B O 1
ATOM 2892 N N . PHE B 1 122 ? 0.385 8.688 12.641 1 98.94 122 PHE B N 1
ATOM 2893 C CA . PHE B 1 122 ? 0.151 7.355 13.195 1 98.94 122 PHE B CA 1
ATOM 2894 C C . PHE B 1 122 ? -0.505 6.449 12.156 1 98.94 122 PHE B C 1
ATOM 2896 O O . PHE B 1 122 ? -1.69 6.602 11.852 1 98.94 122 PHE B O 1
ATOM 2903 N N . ASP B 1 123 ? 0.287 5.578 11.531 1 98.88 123 ASP B N 1
ATOM 2904 C CA . ASP B 1 123 ? -0.306 4.457 10.812 1 98.88 123 ASP B CA 1
ATOM 2905 C C . ASP B 1 123 ? -1.052 3.521 11.758 1 98.88 123 ASP B C 1
ATOM 2907 O O . ASP B 1 123 ? -0.437 2.684 12.422 1 98.88 123 ASP B O 1
ATOM 2911 N N . VAL B 1 124 ? -2.326 3.59 11.797 1 98.81 124 VAL B N 1
ATOM 2912 C CA . VAL B 1 124 ? -3.146 3.041 12.875 1 98.81 124 VAL B CA 1
ATOM 2913 C C . VAL B 1 124 ? -3.059 1.516 12.867 1 98.81 124 VAL B C 1
ATOM 2915 O O . VAL B 1 124 ? -2.783 0.896 13.891 1 98.81 124 VAL B O 1
ATOM 2918 N N . MET B 1 125 ? -3.219 0.954 11.758 1 98.12 125 MET B N 1
ATOM 2919 C CA . MET B 1 125 ? -3.326 -0.5 11.68 1 98.12 125 MET B CA 1
ATOM 2920 C C . MET B 1 125 ? -1.956 -1.155 11.82 1 98.12 125 MET B C 1
ATOM 2922 O O . MET B 1 125 ? -1.839 -2.238 12.398 1 98.12 125 MET B O 1
ATOM 2926 N N . ALA B 1 126 ? -0.93 -0.486 11.336 1 97.69 126 ALA B N 1
ATOM 2927 C CA . ALA B 1 126 ? 0.416 -1.047 11.43 1 97.69 126 ALA B CA 1
ATOM 2928 C C . ALA B 1 126 ? 1.048 -0.729 12.781 1 97.69 126 ALA B C 1
ATOM 2930 O O . ALA B 1 126 ? 2.137 -1.216 13.094 1 97.69 126 ALA B O 1
ATOM 2931 N N . ASN B 1 127 ? 0.392 0.089 13.562 1 98.38 127 ASN B N 1
ATOM 2932 C CA . ASN B 1 127 ? 0.902 0.511 14.867 1 98.38 127 ASN B CA 1
ATOM 2933 C C . ASN B 1 127 ? 2.277 1.161 14.742 1 98.38 127 ASN B C 1
ATOM 2935 O O . ASN B 1 127 ? 3.223 0.756 15.422 1 98.38 127 ASN B O 1
ATOM 2939 N N . LYS B 1 128 ? 2.385 2.121 13.891 1 98.75 128 LYS B N 1
ATOM 2940 C CA . LYS B 1 128 ? 3.604 2.896 13.68 1 98.75 128 LYS B CA 1
ATOM 2941 C C . LYS B 1 128 ? 3.359 4.383 13.93 1 98.75 128 LYS B C 1
ATOM 2943 O O . LYS B 1 128 ? 2.635 5.035 13.172 1 98.75 128 LYS B O 1
ATOM 2948 N N . LEU B 1 129 ? 3.914 4.859 14.992 1 98.94 129 LEU B N 1
ATOM 2949 C CA . LEU B 1 129 ? 3.799 6.273 15.328 1 98.94 129 LEU B CA 1
ATOM 2950 C C . LEU B 1 129 ? 5.102 7.008 15.031 1 98.94 129 LEU B C 1
ATOM 2952 O O . LEU B 1 129 ? 6.102 6.809 15.719 1 98.94 129 LEU B O 1
ATOM 2956 N N . TYR B 1 130 ? 5.074 7.82 14 1 98.94 130 TYR B N 1
ATOM 2957 C CA . TYR B 1 130 ? 6.125 8.805 13.766 1 98.94 130 TYR B CA 1
ATOM 2958 C C . TYR B 1 130 ? 5.875 10.078 14.57 1 98.94 130 TYR B C 1
ATOM 2960 O O . TYR B 1 130 ? 4.781 10.641 14.531 1 98.94 130 TYR B O 1
ATOM 2968 N N . ALA B 1 131 ? 6.871 10.484 15.359 1 98.94 131 ALA B N 1
ATOM 2969 C CA . ALA B 1 131 ? 6.617 11.594 16.266 1 98.94 131 ALA B CA 1
ATOM 2970 C C . ALA B 1 131 ? 7.883 12.422 16.484 1 98.94 131 ALA B C 1
ATOM 2972 O O . ALA B 1 131 ? 8.984 11.875 16.562 1 98.94 131 ALA B O 1
ATOM 2973 N N . GLY B 1 132 ? 7.68 13.719 16.547 1 98.75 132 GLY B N 1
ATOM 2974 C CA . GLY B 1 132 ? 8.781 14.562 16.984 1 98.75 132 GLY B CA 1
ATOM 2975 C C . GLY B 1 132 ? 8.875 15.859 16.203 1 98.75 132 GLY B C 1
ATOM 2976 O O . GLY B 1 132 ? 7.848 16.453 15.844 1 98.75 132 GLY B O 1
ATOM 2977 N N . GLY B 1 133 ? 10.133 16.375 16.078 1 98.44 133 GLY B N 1
ATOM 2978 C CA . GLY B 1 133 ? 10.406 17.656 15.445 1 98.44 133 GLY B CA 1
ATOM 2979 C C . GLY B 1 133 ? 11.875 18.031 15.492 1 98.44 133 GLY B C 1
ATOM 2980 O O . GLY B 1 133 ? 12.711 17.25 15.93 1 98.44 133 GLY B O 1
ATOM 2981 N N . PRO B 1 134 ? 12.172 19.203 15.031 1 97.62 134 PRO B N 1
ATOM 2982 C CA . PRO B 1 134 ? 13.57 19.609 14.891 1 97.62 134 PRO B CA 1
ATOM 2983 C C . PRO B 1 134 ? 14.312 19.641 16.219 1 97.62 134 PRO B C 1
ATOM 2985 O O . PRO B 1 134 ? 15.516 19.344 16.266 1 97.62 134 PRO B O 1
ATOM 2988 N N . GLU B 1 135 ? 13.656 19.891 17.297 1 96.88 135 GLU B N 1
ATOM 2989 C CA . GLU B 1 135 ? 14.328 20.062 18.594 1 96.88 135 GLU B CA 1
ATOM 2990 C C . GLU B 1 135 ? 14.484 18.719 19.312 1 96.88 135 GLU B C 1
ATOM 2992 O O . GLU B 1 135 ? 15.422 18.531 20.094 1 96.88 135 GLU B O 1
ATOM 2997 N N . VAL B 1 136 ? 13.633 17.828 19.031 1 97.5 136 VAL B N 1
ATOM 2998 C CA . VAL B 1 136 ? 13.602 16.625 19.875 1 97.5 136 VAL B CA 1
ATOM 2999 C C . VAL B 1 136 ? 13.938 15.406 19.016 1 97.5 136 VAL B C 1
ATOM 3001 O O . VAL B 1 136 ? 14.07 14.297 19.547 1 97.5 136 VAL B O 1
ATOM 3004 N N . GLY B 1 137 ? 14.125 15.594 17.734 1 98.06 137 GLY B N 1
ATOM 3005 C CA . GLY B 1 137 ? 14.336 14.469 16.828 1 98.06 137 GLY B CA 1
ATOM 3006 C C . GLY B 1 137 ? 13.047 13.766 16.453 1 98.06 137 GLY B C 1
ATOM 3007 O O . GLY B 1 137 ? 11.977 14.078 16.984 1 98.06 137 GLY B O 1
ATOM 3008 N N . VAL B 1 138 ? 13.141 12.914 15.531 1 98.81 138 VAL B N 1
ATOM 3009 C CA . VAL B 1 138 ? 11.984 12.141 15.07 1 98.81 138 VAL B CA 1
ATOM 3010 C C . VAL B 1 138 ? 12.141 10.688 15.508 1 98.81 138 VAL B C 1
ATOM 3012 O O . VAL B 1 138 ? 13.211 10.094 15.359 1 98.81 138 VAL B O 1
ATOM 3015 N N . THR B 1 139 ? 11.094 10.125 16.078 1 98.88 139 THR B N 1
ATOM 3016 C CA . THR B 1 139 ? 11.109 8.734 16.516 1 98.88 139 THR B CA 1
ATOM 3017 C C . THR B 1 139 ? 10.047 7.922 15.789 1 98.88 139 THR B C 1
ATOM 3019 O O . THR B 1 139 ? 9.07 8.484 15.289 1 98.88 139 THR B O 1
ATOM 3022 N N . LEU B 1 140 ? 10.289 6.668 15.656 1 98.81 140 LEU B N 1
ATOM 3023 C CA . LEU B 1 140 ? 9.297 5.656 15.312 1 98.81 140 LEU B CA 1
ATOM 3024 C C . LEU B 1 140 ? 9.031 4.734 16.5 1 98.81 140 LEU B C 1
ATOM 3026 O O . LEU B 1 140 ? 9.914 3.98 16.906 1 98.81 140 LEU B O 1
ATOM 3030 N N . ASN B 1 141 ? 7.852 4.867 16.984 1 98.5 141 ASN B N 1
ATOM 3031 C CA . ASN B 1 141 ? 7.477 4.102 18.172 1 98.5 141 ASN B CA 1
ATOM 3032 C C . ASN B 1 141 ? 8.484 4.285 19.312 1 98.5 141 ASN B C 1
ATOM 3034 O O . ASN B 1 141 ? 8.906 3.311 19.922 1 98.5 141 ASN B O 1
ATOM 3038 N N . GLY B 1 142 ? 8.898 5.449 19.438 1 98 142 GLY B N 1
ATOM 3039 C CA . GLY B 1 142 ? 9.734 5.801 20.578 1 98 142 GLY B CA 1
ATOM 3040 C C . GLY B 1 142 ? 11.219 5.637 20.297 1 98 142 GLY B C 1
ATOM 3041 O O . GLY B 1 142 ? 12.055 6.113 21.078 1 98 142 GLY B O 1
ATOM 3042 N N . GLU B 1 143 ? 11.586 5.043 19.219 1 98.25 143 GLU B N 1
ATOM 3043 C CA . GLU B 1 143 ? 12.984 4.871 18.844 1 98.25 143 GLU B CA 1
ATOM 3044 C C . GLU B 1 143 ? 13.406 5.891 17.797 1 98.25 143 GLU B C 1
ATOM 3046 O O . GLU B 1 143 ? 12.664 6.152 16.844 1 98.25 143 GLU B O 1
ATOM 3051 N N . LEU B 1 144 ? 14.594 6.445 18.031 1 98.25 144 LEU B N 1
ATOM 3052 C CA . LEU B 1 144 ? 15.078 7.449 17.078 1 98.25 144 LEU B CA 1
ATOM 3053 C C . LEU B 1 144 ? 15.078 6.898 15.656 1 98.25 144 LEU B C 1
ATOM 3055 O O . LEU B 1 144 ? 15.562 5.793 15.414 1 98.25 144 LEU B O 1
ATOM 3059 N N . LEU B 1 145 ? 14.531 7.641 14.766 1 98.31 145 LEU B N 1
ATOM 3060 C CA . LEU B 1 145 ? 14.484 7.273 13.352 1 98.31 145 LEU B CA 1
ATOM 3061 C C . LEU B 1 145 ? 15.641 7.918 12.594 1 98.31 145 LEU B C 1
ATOM 3063 O O . LEU B 1 145 ? 15.797 9.141 12.617 1 98.31 145 LEU B O 1
ATOM 3067 N N . ALA B 1 146 ? 16.406 7.113 11.961 1 97.5 146 ALA B N 1
ATOM 3068 C CA . ALA B 1 146 ? 17.484 7.648 11.117 1 97.5 146 ALA B CA 1
ATOM 3069 C C . ALA B 1 146 ? 16.922 8.328 9.875 1 97.5 146 ALA B C 1
ATOM 3071 O O . ALA B 1 146 ? 15.953 7.844 9.281 1 97.5 146 ALA B O 1
ATOM 3072 N N . ALA B 1 147 ? 17.5 9.461 9.484 1 98 147 ALA B N 1
ATOM 3073 C CA . ALA B 1 147 ? 17.109 10.117 8.242 1 98 147 ALA B CA 1
ATOM 3074 C C . ALA B 1 147 ? 17.297 9.18 7.047 1 98 147 ALA B C 1
ATOM 3076 O O . ALA B 1 147 ? 18.281 8.43 6.988 1 98 147 ALA B O 1
ATOM 3077 N N . PRO B 1 148 ? 16.406 9.195 6.18 1 98.25 148 PRO B N 1
ATOM 3078 C CA . PRO B 1 148 ? 16.594 8.391 4.977 1 98.25 148 PRO B CA 1
ATOM 3079 C C . PRO B 1 148 ? 17.75 8.891 4.109 1 98.25 148 PRO B C 1
ATOM 3081 O O . PRO B 1 148 ? 18.109 10.07 4.18 1 98.25 148 PRO B O 1
ATOM 3084 N N . ALA B 1 149 ? 18.297 7.98 3.264 1 98.06 149 ALA B N 1
ATOM 3085 C CA . ALA B 1 149 ? 19.375 8.359 2.338 1 98.06 149 ALA B CA 1
ATOM 3086 C C . ALA B 1 149 ? 18.875 9.383 1.318 1 98.06 149 ALA B C 1
ATOM 3088 O O . ALA B 1 149 ? 17.734 9.289 0.844 1 98.06 149 ALA B O 1
ATOM 3089 N N . ASP B 1 150 ? 19.703 10.344 1.045 1 98.62 150 ASP B N 1
ATOM 3090 C CA . ASP B 1 150 ? 19.359 11.352 0.044 1 98.62 150 ASP B CA 1
ATOM 3091 C C . ASP B 1 150 ? 19.641 10.836 -1.367 1 98.62 150 ASP B C 1
ATOM 3093 O O . ASP B 1 150 ? 20.594 11.25 -2.012 1 98.62 150 ASP B O 1
ATOM 3097 N N . VAL B 1 151 ? 18.75 10.047 -1.864 1 98.5 151 VAL B N 1
ATOM 3098 C CA . VAL B 1 151 ? 18.953 9.406 -3.16 1 98.5 151 VAL B CA 1
ATOM 3099 C C . VAL B 1 151 ? 18.172 10.156 -4.234 1 98.5 151 VAL B C 1
ATOM 3101 O O . VAL B 1 151 ? 17.234 10.898 -3.924 1 98.5 151 VAL B O 1
ATOM 3104 N N . ASP B 1 152 ? 18.547 9.945 -5.461 1 98.75 152 ASP B N 1
ATOM 3105 C CA . ASP B 1 152 ? 17.922 10.586 -6.613 1 98.75 152 ASP B CA 1
ATOM 3106 C C . ASP B 1 152 ? 16.578 9.938 -6.949 1 98.75 152 ASP B C 1
ATOM 3108 O O . ASP B 1 152 ? 16.297 8.828 -6.5 1 98.75 152 ASP B O 1
ATOM 3112 N N . LEU B 1 153 ? 15.797 10.695 -7.73 1 98.75 153 LEU B N 1
ATOM 3113 C CA . LEU B 1 153 ? 14.508 10.211 -8.219 1 98.75 153 LEU B CA 1
ATOM 3114 C C . LEU B 1 153 ? 14.664 8.859 -8.922 1 98.75 153 LEU B C 1
ATOM 3116 O O . LEU B 1 153 ? 13.867 7.949 -8.703 1 98.75 153 LEU B O 1
ATOM 3120 N N . SER B 1 154 ? 15.68 8.656 -9.711 1 98.5 154 SER B N 1
ATOM 3121 C CA . SER B 1 154 ? 15.898 7.477 -10.539 1 98.5 154 SER B CA 1
ATOM 3122 C C . SER B 1 154 ? 16.266 6.262 -9.688 1 98.5 154 SER B C 1
ATOM 3124 O O . SER B 1 154 ? 16.234 5.129 -10.172 1 98.5 154 SER B O 1
ATOM 3126 N N . ALA B 1 155 ? 16.516 6.504 -8.422 1 98.12 155 ALA B N 1
ATOM 3127 C CA . ALA B 1 155 ? 16.984 5.422 -7.562 1 98.12 155 ALA B CA 1
ATOM 3128 C C . ALA B 1 155 ? 15.883 4.953 -6.621 1 98.12 155 ALA B C 1
ATOM 3130 O O . ALA B 1 155 ? 16.109 4.082 -5.777 1 98.12 155 ALA B O 1
ATOM 3131 N N . GLY B 1 156 ? 14.664 5.477 -6.809 1 98.5 156 GLY B N 1
ATOM 3132 C CA . GLY B 1 156 ? 13.656 5.105 -5.828 1 98.5 156 GLY B CA 1
ATOM 3133 C C . GLY B 1 156 ? 12.258 5.027 -6.41 1 98.5 156 GLY B C 1
ATOM 3134 O O . GLY B 1 156 ? 12.031 5.43 -7.551 1 98.5 156 GLY B O 1
ATOM 3135 N N . LEU B 1 157 ? 11.391 4.449 -5.547 1 98.81 157 LEU B N 1
ATOM 3136 C CA . LEU B 1 157 ? 9.961 4.43 -5.82 1 98.81 157 LEU B CA 1
ATOM 3137 C C . LEU B 1 157 ? 9.312 5.758 -5.445 1 98.81 157 LEU B C 1
ATOM 3139 O O . LEU B 1 157 ? 9.836 6.492 -4.602 1 98.81 157 LEU B O 1
ATOM 3143 N N . PHE B 1 158 ? 8.203 6.07 -6.086 1 98.94 158 PHE B N 1
ATOM 3144 C CA . PHE B 1 158 ? 7.625 7.398 -5.938 1 98.94 158 PHE B CA 1
ATOM 3145 C C . PHE B 1 158 ? 6.141 7.309 -5.602 1 98.94 158 PHE B C 1
ATOM 3147 O O . PHE B 1 158 ? 5.391 6.598 -6.277 1 98.94 158 PHE B O 1
ATOM 3154 N N . GLY B 1 159 ? 5.738 7.969 -4.48 1 98.88 159 GLY B N 1
ATOM 3155 C CA . GLY B 1 159 ? 4.324 8.086 -4.172 1 98.88 159 GLY B CA 1
ATOM 3156 C C . GLY B 1 159 ? 3.596 9.07 -5.07 1 98.88 159 GLY B C 1
ATOM 3157 O O . GLY B 1 159 ? 3.967 10.242 -5.141 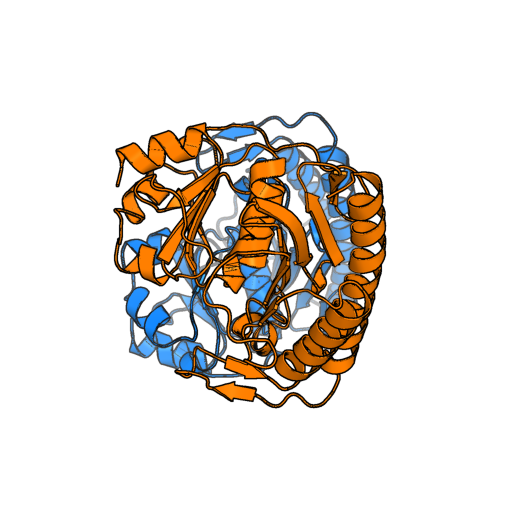1 98.88 159 GLY B O 1
ATOM 3158 N N . ALA B 1 160 ? 2.523 8.594 -5.734 1 98.56 160 ALA B N 1
ATOM 3159 C CA . ALA B 1 160 ? 1.843 9.43 -6.719 1 98.56 160 ALA B CA 1
ATOM 3160 C C . ALA B 1 160 ? 0.362 9.578 -6.383 1 98.56 160 ALA B C 1
ATOM 3162 O O . ALA B 1 160 ? -0.233 8.695 -5.766 1 98.56 160 ALA B O 1
ATOM 3163 N N . SER B 1 161 ? -0.189 10.703 -6.793 1 97.56 161 SER B N 1
ATOM 3164 C CA . SER B 1 161 ? -1.634 10.906 -6.82 1 97.56 161 SER B CA 1
ATOM 3165 C C . SER B 1 161 ? -2.246 10.359 -8.102 1 97.56 161 SER B C 1
ATOM 3167 O O . SER B 1 161 ? -1.788 10.68 -9.203 1 97.56 161 SER B O 1
ATOM 3169 N N . ALA B 1 162 ? -3.314 9.586 -7.922 1 97.62 162 ALA B N 1
ATOM 3170 C CA . ALA B 1 162 ? -3.924 8.945 -9.086 1 97.62 162 ALA B CA 1
ATOM 3171 C C . ALA B 1 162 ? -4.441 9.984 -10.078 1 97.62 162 ALA B C 1
ATOM 3173 O O . ALA B 1 162 ? -4.137 9.914 -11.273 1 97.62 162 ALA B O 1
ATOM 3174 N N . PRO B 1 163 ? -5.168 11.008 -9.609 1 97.38 163 PRO B N 1
ATOM 3175 C CA . PRO B 1 163 ? -5.652 12 -10.57 1 97.38 163 PRO B CA 1
ATOM 3176 C C . PRO B 1 163 ? -4.52 12.742 -11.281 1 97.38 163 PRO B C 1
ATOM 3178 O O . PRO B 1 163 ? -4.582 12.953 -12.492 1 97.38 163 PRO B O 1
ATOM 3181 N N . LEU B 1 164 ? -3.484 13.109 -10.539 1 97.94 164 LEU B N 1
ATOM 3182 C CA . LEU B 1 164 ? -2.355 13.805 -11.148 1 97.94 164 LEU B CA 1
ATOM 3183 C C . LEU B 1 164 ? -1.649 12.914 -12.164 1 97.94 164 LEU B C 1
ATOM 3185 O O . LEU B 1 164 ? -1.217 13.391 -13.219 1 97.94 164 LEU B O 1
ATOM 3189 N N . LEU B 1 165 ? -1.53 11.656 -11.852 1 98.62 165 LEU B N 1
ATOM 3190 C CA . LEU B 1 165 ? -0.861 10.703 -12.727 1 98.62 165 LEU B CA 1
ATOM 3191 C C . LEU B 1 165 ? -1.658 10.484 -14.008 1 98.62 165 LEU B C 1
ATOM 3193 O O . LEU B 1 165 ? -1.105 10.555 -15.109 1 98.62 165 LEU B O 1
ATOM 3197 N N . ILE B 1 166 ? -2.979 10.219 -13.859 1 98.25 166 ILE B N 1
ATOM 3198 C CA . ILE B 1 166 ? -3.85 9.914 -14.992 1 98.25 166 ILE B CA 1
ATOM 3199 C C . ILE B 1 166 ? -3.916 11.117 -15.93 1 98.25 166 ILE B C 1
ATOM 3201 O O . ILE B 1 166 ? -3.82 10.969 -17.156 1 98.25 166 ILE B O 1
ATOM 3205 N N . GLN B 1 167 ? -3.975 12.32 -15.344 1 98.06 167 GLN B N 1
ATOM 3206 C CA . GLN B 1 167 ? -4.117 13.539 -16.125 1 98.06 167 GLN B CA 1
ATOM 3207 C C . GLN B 1 167 ? -2.758 14.102 -16.531 1 98.06 167 GLN B C 1
ATOM 3209 O O . GLN B 1 167 ? -2.678 15.133 -17.203 1 98.06 167 GLN B O 1
ATOM 3214 N N . ASP B 1 168 ? -1.679 13.5 -16.094 1 98.25 168 ASP B N 1
ATOM 3215 C CA . ASP B 1 168 ? -0.298 13.906 -16.344 1 98.25 168 ASP B CA 1
ATOM 3216 C C . ASP B 1 168 ? -0.065 15.352 -15.906 1 98.25 168 ASP B C 1
ATOM 3218 O O . ASP B 1 168 ? 0.509 16.141 -16.656 1 98.25 168 ASP B O 1
ATOM 3222 N N . ARG B 1 169 ? -0.717 15.719 -14.836 1 98 169 ARG B N 1
ATOM 3223 C CA . ARG B 1 169 ? -0.444 17.031 -14.281 1 98 169 ARG B CA 1
ATOM 3224 C C . ARG B 1 169 ? 0.989 17.125 -13.766 1 98 169 ARG B C 1
ATOM 3226 O O . ARG B 1 169 ? 1.516 16.172 -13.203 1 98 169 ARG B O 1
ATOM 3233 N N . PHE B 1 170 ? 1.699 18.297 -14.055 1 97.81 170 PHE B N 1
ATOM 3234 C CA . PHE B 1 170 ? 3.07 18.562 -13.633 1 97.81 170 PHE B CA 1
ATOM 3235 C C . PHE B 1 170 ? 4.027 17.547 -14.227 1 97.81 170 PHE B C 1
ATOM 3237 O O . PHE B 1 170 ? 5.039 17.203 -13.617 1 97.81 170 PHE B O 1
ATOM 3244 N N . ASN B 1 171 ? 3.643 16.938 -15.391 1 98.19 171 ASN B N 1
ATOM 3245 C CA . ASN B 1 171 ? 4.445 15.914 -16.062 1 98.19 171 ASN B CA 1
ATOM 3246 C C . ASN B 1 171 ? 4.688 14.703 -15.156 1 98.19 171 ASN B C 1
ATOM 3248 O O . ASN B 1 171 ? 5.797 14.172 -15.109 1 98.19 171 ASN B O 1
ATOM 3252 N N . MET B 1 172 ? 3.676 14.359 -14.414 1 98.25 172 MET B N 1
ATOM 3253 C CA . MET B 1 172 ? 3.799 13.266 -13.453 1 98.25 172 MET B CA 1
ATOM 3254 C C . MET B 1 172 ? 4.18 11.961 -14.156 1 98.25 172 MET B C 1
ATOM 3256 O O . MET B 1 172 ? 4.898 11.133 -13.594 1 98.25 172 MET B O 1
ATOM 3260 N N . GLN B 1 173 ? 3.668 11.711 -15.359 1 98.62 173 GLN B N 1
ATOM 3261 C CA . GLN B 1 173 ? 4.027 10.492 -16.078 1 98.62 173 GLN B CA 1
ATOM 3262 C C . GLN B 1 173 ? 5.52 10.453 -16.391 1 98.62 173 GLN B C 1
ATOM 3264 O O . GLN B 1 173 ? 6.141 9.391 -16.328 1 98.62 173 GLN B O 1
ATOM 3269 N N . THR B 1 174 ? 6.129 11.57 -16.656 1 98.62 174 THR B N 1
ATOM 3270 C CA . THR B 1 174 ? 7.57 11.664 -16.859 1 98.62 174 THR B CA 1
ATOM 3271 C C . THR B 1 174 ? 8.312 11.422 -15.539 1 98.62 174 THR B C 1
ATOM 3273 O O . THR B 1 174 ? 9.344 10.742 -15.516 1 98.62 174 THR B O 1
ATOM 3276 N N . ILE B 1 175 ? 7.797 12.023 -14.445 1 98.62 175 ILE B N 1
ATOM 3277 C CA . ILE B 1 175 ? 8.367 11.797 -13.125 1 98.62 175 ILE B CA 1
ATOM 3278 C C . ILE B 1 175 ? 8.391 10.305 -12.812 1 98.62 175 ILE B C 1
ATOM 3280 O O . ILE B 1 175 ? 9.422 9.766 -12.398 1 98.62 175 ILE B O 1
ATOM 3284 N N . ILE B 1 176 ? 7.262 9.648 -13.086 1 98.75 176 ILE B N 1
ATOM 3285 C CA . ILE B 1 176 ? 7.145 8.227 -12.805 1 98.75 176 ILE B CA 1
ATOM 3286 C C . ILE B 1 176 ? 8.086 7.441 -13.719 1 98.75 176 ILE B C 1
ATOM 3288 O O . ILE B 1 176 ? 8.75 6.504 -13.273 1 98.75 176 ILE B O 1
ATOM 3292 N N . ALA B 1 177 ? 8.164 7.793 -14.969 1 98.25 177 ALA B N 1
ATOM 3293 C CA . ALA B 1 177 ? 9.039 7.113 -15.922 1 98.25 177 ALA B CA 1
ATOM 3294 C C . ALA B 1 177 ? 10.5 7.195 -15.477 1 98.25 177 ALA B C 1
ATOM 3296 O O . ALA B 1 177 ? 11.281 6.27 -15.711 1 98.25 177 ALA B O 1
ATOM 3297 N N . LYS B 1 178 ? 10.891 8.266 -14.883 1 98.25 178 LYS B N 1
ATOM 3298 C CA . LYS B 1 178 ? 12.258 8.469 -14.422 1 98.25 178 LYS B CA 1
ATOM 3299 C C . LYS B 1 178 ? 12.508 7.727 -13.109 1 98.25 178 LYS B C 1
ATOM 3301 O O . LYS B 1 178 ? 13.648 7.363 -12.805 1 98.25 178 LYS B O 1
ATOM 3306 N N . SER B 1 179 ? 11.5 7.547 -12.32 1 98.75 179 SER B N 1
ATOM 3307 C CA . SER B 1 179 ? 11.625 6.816 -11.062 1 98.75 179 SER B CA 1
ATOM 3308 C C . SER B 1 179 ? 11.664 5.3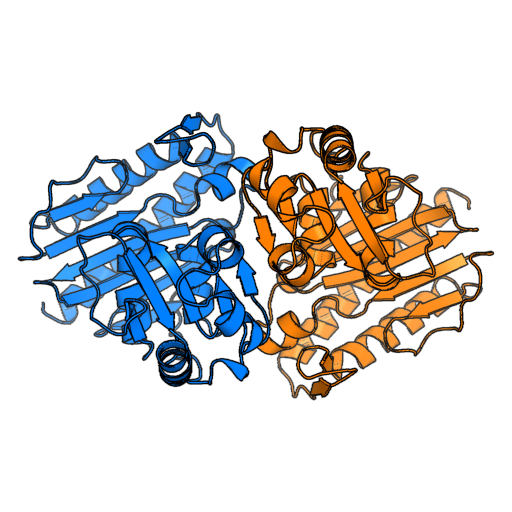09 -11.297 1 98.75 179 SER B C 1
ATOM 3310 O O . SER B 1 179 ? 11.766 4.859 -12.438 1 98.75 179 SER B O 1
ATOM 3312 N N . LEU B 1 180 ? 11.625 4.52 -10.203 1 98.5 180 LEU B N 1
ATOM 3313 C CA . LEU B 1 180 ? 11.586 3.064 -10.312 1 98.5 180 LEU B CA 1
ATOM 3314 C C . LEU B 1 180 ? 10.148 2.562 -10.375 1 98.5 180 LEU B C 1
ATOM 3316 O O . LEU B 1 180 ? 9.914 1.365 -10.555 1 98.5 180 LEU B O 1
ATOM 3320 N N . GLY B 1 181 ? 9.156 3.5 -10.266 1 98.38 181 GLY B N 1
ATOM 3321 C CA . GLY B 1 181 ? 7.746 3.156 -10.375 1 98.38 181 GLY B CA 1
ATOM 3322 C C . GLY B 1 181 ? 6.883 3.826 -9.32 1 98.38 181 GLY B C 1
ATOM 3323 O O . GLY B 1 181 ? 7.379 4.207 -8.258 1 98.38 181 GLY B O 1
ATOM 3324 N N . PRO B 1 182 ? 5.613 3.967 -9.562 1 98.81 182 PRO B N 1
ATOM 3325 C CA . PRO B 1 182 ? 4.73 4.652 -8.617 1 98.81 182 PRO B CA 1
ATOM 3326 C C . PRO B 1 182 ? 4.137 3.707 -7.574 1 98.81 182 PRO B C 1
ATOM 3328 O O . PRO B 1 182 ? 4.035 2.502 -7.816 1 98.81 182 PRO B O 1
ATOM 3331 N N . ARG B 1 183 ? 3.789 4.227 -6.457 1 98.88 183 ARG B N 1
ATOM 3332 C CA . ARG B 1 183 ? 2.922 3.646 -5.434 1 98.88 183 ARG B CA 1
ATOM 3333 C C . ARG B 1 183 ? 1.748 4.566 -5.125 1 98.88 183 ARG B C 1
ATOM 3335 O O . ARG B 1 183 ? 1.921 5.781 -5.004 1 98.88 183 ARG B O 1
ATOM 3342 N N . ILE B 1 184 ? 0.575 4.047 -5.113 1 98.88 184 ILE B N 1
ATOM 3343 C CA . ILE B 1 184 ? -0.65 4.762 -4.77 1 98.88 184 ILE B CA 1
ATOM 3344 C C . ILE B 1 184 ? -1.391 4.02 -3.662 1 98.88 184 ILE B C 1
ATOM 3346 O O . ILE B 1 184 ? -2.018 2.984 -3.91 1 98.88 184 ILE B O 1
ATOM 3350 N N . MET B 1 185 ? -1.365 4.621 -2.465 1 98.25 185 MET B N 1
ATOM 3351 C CA . MET B 1 185 ? -1.901 3.936 -1.294 1 98.25 185 MET B CA 1
ATOM 3352 C C . MET B 1 185 ? -3.234 4.543 -0.869 1 98.25 185 MET B C 1
ATOM 3354 O O . MET B 1 185 ? -3.994 3.924 -0.122 1 98.25 185 MET B O 1
ATOM 3358 N N . GLY B 1 186 ? -3.529 5.793 -1.208 1 98.06 186 GLY B N 1
ATOM 3359 C CA . GLY B 1 186 ? -4.824 6.395 -0.934 1 98.06 186 GLY B CA 1
ATOM 3360 C C . GLY B 1 186 ? -4.863 7.156 0.378 1 98.06 186 GLY B C 1
ATOM 3361 O O . GLY B 1 186 ? -5.934 7.551 0.842 1 98.06 186 GLY B O 1
ATOM 3362 N N . SER B 1 187 ? -3.74 7.375 0.988 1 98.62 187 SER B N 1
ATOM 3363 C CA . SER B 1 187 ? -3.604 8.125 2.232 1 98.62 187 SER B CA 1
ATOM 3364 C C . SER B 1 187 ? -2.309 8.93 2.252 1 98.62 187 SER B C 1
ATOM 3366 O O . SER B 1 187 ? -1.22 8.375 2.117 1 98.62 187 SER B O 1
ATOM 3368 N N . ALA B 1 188 ? -2.459 10.258 2.391 1 98.69 188 ALA B N 1
ATOM 3369 C CA . ALA B 1 188 ? -1.286 11.125 2.457 1 98.69 188 ALA B CA 1
ATOM 3370 C C . ALA B 1 188 ? -0.383 10.734 3.625 1 98.69 188 ALA B C 1
ATOM 3372 O O . ALA B 1 188 ? 0.838 10.648 3.471 1 98.69 188 ALA B O 1
ATOM 3373 N N . GLY B 1 189 ? -1.007 10.5 4.762 1 98.88 189 GLY B N 1
ATOM 3374 C CA . GLY B 1 189 ? -0.24 10.117 5.938 1 98.88 189 GLY B CA 1
ATOM 3375 C C . GLY B 1 189 ? 0.587 8.859 5.723 1 98.88 189 GLY B C 1
ATOM 3376 O O . GLY B 1 189 ? 1.761 8.812 6.094 1 98.88 189 GLY B O 1
ATOM 3377 N N . ILE B 1 190 ? -0.018 7.883 5.09 1 98.88 190 ILE B N 1
ATOM 3378 C CA . ILE B 1 190 ? 0.673 6.625 4.824 1 98.88 190 ILE B CA 1
ATOM 3379 C C . ILE B 1 190 ? 1.815 6.863 3.84 1 98.88 190 ILE B C 1
ATOM 3381 O O . ILE B 1 190 ? 2.939 6.406 4.059 1 98.88 190 ILE B O 1
ATOM 3385 N N . GLN B 1 191 ? 1.544 7.59 2.834 1 98.75 191 GLN B N 1
ATOM 3386 C CA . GLN B 1 191 ? 2.553 7.812 1.803 1 98.75 191 GLN B CA 1
ATOM 3387 C C . GLN B 1 191 ? 3.695 8.68 2.326 1 98.75 191 GLN B C 1
ATOM 3389 O O . GLN B 1 191 ? 4.863 8.422 2.025 1 98.75 191 GLN B O 1
ATOM 3394 N N . IL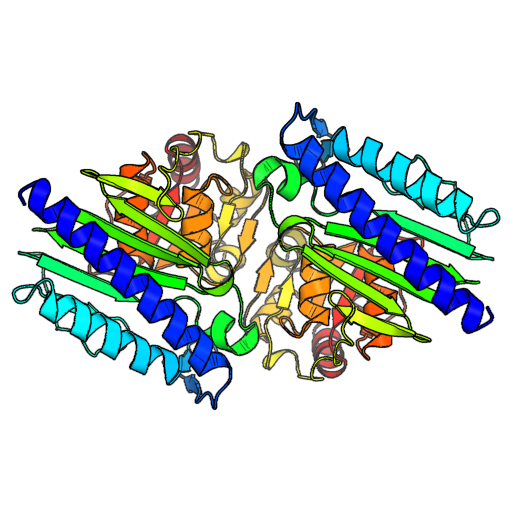E B 1 192 ? 3.381 9.695 3.098 1 98.94 192 ILE B N 1
ATOM 3395 C CA . ILE B 1 192 ? 4.422 10.523 3.699 1 98.94 192 ILE B CA 1
ATOM 3396 C C . ILE B 1 192 ? 5.266 9.672 4.648 1 98.94 192 ILE B C 1
ATOM 3398 O O . ILE B 1 192 ? 6.496 9.773 4.648 1 98.94 192 ILE B O 1
ATOM 3402 N N . SER B 1 193 ? 4.609 8.82 5.453 1 98.81 193 SER B N 1
ATOM 3403 C CA . SER B 1 193 ? 5.344 7.949 6.363 1 98.81 193 SER B CA 1
ATOM 3404 C C . SER B 1 193 ? 6.32 7.051 5.605 1 98.81 193 SER B C 1
ATOM 3406 O O . SER B 1 193 ? 7.406 6.746 6.102 1 98.81 193 SER B O 1
ATOM 3408 N N . GLN B 1 194 ? 5.969 6.625 4.414 1 98.81 194 GLN B N 1
ATOM 3409 C CA . GLN B 1 194 ? 6.844 5.801 3.588 1 98.81 194 GLN B CA 1
ATOM 3410 C C . GLN B 1 194 ? 8.055 6.59 3.113 1 98.81 194 GLN B C 1
ATOM 3412 O O . GLN B 1 194 ? 9.148 6.031 2.959 1 98.81 194 GLN B O 1
ATOM 3417 N N . VAL B 1 195 ? 7.867 7.879 2.904 1 98.94 195 VAL B N 1
ATOM 3418 C CA . VAL B 1 195 ? 9 8.727 2.557 1 98.94 195 VAL B CA 1
ATOM 3419 C C . VAL B 1 195 ? 9.914 8.891 3.77 1 98.94 195 VAL B C 1
ATOM 3421 O O . VAL B 1 195 ? 11.133 8.781 3.652 1 98.94 195 VAL B O 1
ATOM 3424 N N . LEU B 1 196 ? 9.312 9.141 4.941 1 98.88 196 LEU B N 1
ATOM 3425 C CA . LEU B 1 196 ? 10.078 9.297 6.172 1 98.88 196 LEU B CA 1
ATOM 3426 C C . LEU B 1 196 ? 10.938 8.062 6.434 1 98.88 196 LEU B C 1
ATOM 3428 O O . LEU B 1 196 ? 12.078 8.172 6.887 1 98.88 196 LEU B O 1
ATOM 3432 N N . ALA B 1 197 ? 10.398 6.914 6.066 1 98.44 197 ALA B N 1
ATOM 3433 C CA . ALA B 1 197 ? 11.039 5.637 6.363 1 98.44 197 ALA B CA 1
ATOM 3434 C C . ALA B 1 197 ? 12.047 5.27 5.277 1 98.44 197 ALA B C 1
ATOM 3436 O O . ALA B 1 197 ? 12.734 4.25 5.383 1 98.44 197 ALA B O 1
ATOM 3437 N N . GLY B 1 198 ? 12.086 6.023 4.262 1 98.56 198 GLY B N 1
ATOM 3438 C CA . GLY B 1 198 ? 13.016 5.746 3.176 1 98.56 198 GLY B CA 1
ATOM 3439 C C . GLY B 1 198 ? 12.484 4.73 2.184 1 98.56 198 GLY B C 1
ATOM 3440 O O . GLY B 1 198 ? 13.219 4.258 1.315 1 98.56 198 GLY B O 1
ATOM 3441 N N . GLU B 1 199 ? 11.227 4.371 2.285 1 98.56 199 GLU B N 1
ATOM 3442 C CA . GLU B 1 199 ? 10.609 3.424 1.361 1 98.56 199 GLU B CA 1
ATOM 3443 C C . GLU B 1 199 ? 10.344 4.07 0.006 1 98.56 199 GLU B C 1
ATOM 3445 O O . GLU B 1 199 ? 10.336 3.393 -1.022 1 98.56 199 GLU B O 1
ATOM 3450 N N . LEU B 1 200 ? 10.055 5.328 0.003 1 98.81 200 LEU B N 1
ATOM 3451 C CA . LEU B 1 200 ? 9.844 6.145 -1.186 1 98.81 200 LEU B CA 1
ATOM 3452 C C . LEU B 1 200 ? 10.828 7.309 -1.228 1 98.81 200 LEU B C 1
ATOM 3454 O O . LEU B 1 200 ? 11.219 7.832 -0.183 1 98.81 200 LEU B O 1
ATOM 3458 N N . VAL B 1 201 ? 11.125 7.805 -2.424 1 98.81 201 VAL B N 1
ATOM 3459 C CA . VAL B 1 201 ? 12.07 8.906 -2.549 1 98.81 201 VAL B CA 1
ATOM 3460 C C . VAL B 1 201 ? 11.32 10.234 -2.568 1 98.81 201 VAL B C 1
ATOM 3462 O O . VAL B 1 201 ? 11.922 11.297 -2.41 1 98.81 201 VAL B O 1
ATOM 3465 N N . GLY B 1 202 ? 10.008 10.102 -2.752 1 98.81 202 GLY B N 1
ATOM 3466 C CA . GLY B 1 202 ? 9.164 11.289 -2.756 1 98.81 202 GLY B CA 1
ATOM 3467 C C . GLY B 1 202 ? 7.688 10.969 -2.875 1 98.81 202 GLY B C 1
ATOM 3468 O O . GLY B 1 202 ? 7.309 9.812 -3.094 1 98.81 202 GLY B O 1
ATOM 3469 N N . TYR B 1 203 ? 6.906 11.969 -2.701 1 98.88 203 TYR B N 1
ATOM 3470 C CA . TYR B 1 203 ? 5.449 11.93 -2.799 1 98.88 203 TYR B CA 1
ATOM 3471 C C . TYR B 1 203 ? 4.906 13.273 -3.285 1 98.88 203 TYR B C 1
ATOM 3473 O O . TYR B 1 203 ? 5.328 14.328 -2.811 1 98.88 203 TYR B O 1
ATOM 3481 N N . LEU B 1 204 ? 4.023 13.219 -4.281 1 98.75 204 LEU B N 1
ATOM 3482 C CA . LEU B 1 204 ? 3.406 14.422 -4.828 1 98.75 204 LEU B CA 1
ATOM 3483 C C . LEU B 1 204 ? 1.896 14.25 -4.949 1 98.75 204 LEU B C 1
ATOM 3485 O O . LEU B 1 204 ? 1.425 13.289 -5.57 1 98.75 204 LEU B O 1
ATOM 3489 N N . SER B 1 205 ? 1.161 15.148 -4.328 1 98.5 205 SER B N 1
ATOM 3490 C CA . SER B 1 205 ? -0.297 15.133 -4.387 1 98.5 205 SER B CA 1
ATOM 3491 C C . SER B 1 205 ? -0.877 16.516 -4.102 1 98.5 205 SER B C 1
ATOM 3493 O O . SER B 1 205 ? -0.148 17.422 -3.721 1 98.5 205 SER B O 1
ATOM 3495 N N . TYR B 1 206 ? -2.133 16.703 -4.484 1 97.69 206 TYR B N 1
ATOM 3496 C CA . TYR B 1 206 ? -2.887 17.875 -4.039 1 97.69 206 TYR B CA 1
ATOM 3497 C C . TYR B 1 206 ? -3.398 17.688 -2.617 1 97.69 206 TYR B C 1
ATOM 3499 O O . TYR B 1 206 ? -4.199 16.781 -2.355 1 97.69 206 TYR B O 1
ATOM 3507 N N . LEU B 1 207 ? -2.943 18.531 -1.717 1 97.94 207 LEU B N 1
ATOM 3508 C CA . LEU B 1 207 ? -3.158 18.25 -0.3 1 97.94 207 LEU B CA 1
ATOM 3509 C C . LEU B 1 207 ? -3.748 19.469 0.404 1 97.94 207 LEU B C 1
ATOM 3511 O O . LEU B 1 207 ? -3.408 20.609 0.074 1 97.94 207 LEU B O 1
ATOM 3515 N N . ARG B 1 208 ? -4.605 19.203 1.359 1 97.38 208 ARG B N 1
ATOM 3516 C CA . ARG B 1 208 ? -5.059 20.219 2.307 1 97.38 208 ARG B CA 1
ATOM 3517 C C . ARG B 1 208 ? -4.059 20.391 3.443 1 97.38 208 ARG B C 1
ATOM 3519 O O . ARG B 1 208 ? -3.211 19.531 3.67 1 97.38 208 ARG B O 1
ATOM 3526 N N . PRO B 1 209 ? -4.172 21.469 4.145 1 97.06 209 PRO B N 1
ATOM 3527 C CA . PRO B 1 209 ? -3.211 21.734 5.215 1 97.06 209 PRO B CA 1
ATOM 3528 C C . PRO B 1 209 ? -3.078 20.578 6.199 1 97.06 209 PRO B C 1
ATOM 3530 O O . PRO B 1 209 ? -1.961 20.188 6.547 1 97.06 209 PRO B O 1
ATOM 3533 N N . TRP B 1 210 ? -4.172 19.969 6.57 1 98 210 TRP B N 1
ATOM 3534 C CA . TRP B 1 210 ? -4.145 18.922 7.578 1 98 210 TRP B CA 1
ATOM 3535 C C . TRP B 1 210 ? -3.59 17.625 6.996 1 98 210 TRP B C 1
ATOM 3537 O O . TRP B 1 210 ? -3.248 16.688 7.734 1 98 210 TRP B O 1
ATOM 3547 N N . ASP B 1 211 ? -3.404 17.562 5.672 1 98.12 211 ASP B N 1
ATOM 3548 C CA . ASP B 1 211 ? -2.867 16.375 5.012 1 98.12 211 ASP B CA 1
ATOM 3549 C C . ASP B 1 211 ? -1.341 16.375 5.047 1 98.12 211 ASP B C 1
ATOM 3551 O O . ASP B 1 211 ? -0.712 15.336 4.836 1 98.12 211 ASP B O 1
ATOM 3555 N N . PHE B 1 212 ? -0.733 17.578 5.293 1 98.25 212 PHE B N 1
ATOM 3556 C CA . PHE B 1 212 ? 0.718 17.547 5.152 1 98.25 212 PHE B CA 1
ATOM 3557 C C . PHE B 1 212 ? 1.389 18.281 6.301 1 98.25 212 PHE B C 1
ATOM 3559 O O . PHE B 1 212 ? 2.611 18.234 6.457 1 98.25 212 PHE B O 1
ATOM 3566 N N . ALA B 1 213 ? 0.677 18.938 7.195 1 98.56 213 ALA B N 1
ATOM 3567 C CA . ALA B 1 213 ? 1.261 19.734 8.273 1 98.56 213 ALA B CA 1
ATOM 3568 C C . ALA B 1 213 ? 2.156 18.875 9.164 1 98.56 213 ALA B C 1
ATOM 3570 O O . ALA B 1 213 ? 3.299 19.25 9.445 1 98.56 213 ALA B O 1
ATOM 3571 N N . ALA B 1 214 ? 1.586 17.75 9.594 1 98.88 214 ALA B N 1
ATOM 3572 C CA . ALA B 1 214 ? 2.383 16.844 10.406 1 98.88 214 ALA B CA 1
ATOM 3573 C C . ALA B 1 214 ? 3.598 16.328 9.625 1 98.88 214 ALA B C 1
ATOM 3575 O O . ALA B 1 214 ? 4.707 16.281 10.164 1 98.88 214 ALA B O 1
ATOM 3576 N N . GLY B 1 215 ? 3.377 15.992 8.391 1 98.88 215 GLY B N 1
ATOM 3577 C CA . GLY B 1 215 ? 4.434 15.469 7.535 1 98.88 215 GLY B CA 1
ATOM 3578 C C . GLY B 1 215 ? 5.566 16.453 7.32 1 98.88 215 GLY B C 1
ATOM 3579 O O . GLY B 1 215 ? 6.734 16.062 7.277 1 98.88 215 GLY B O 1
ATOM 3580 N N . ARG B 1 216 ? 5.215 17.703 7.191 1 98.75 216 ARG B N 1
ATOM 3581 C CA . ARG B 1 216 ? 6.242 18.719 6.984 1 98.75 216 ARG B CA 1
ATOM 3582 C C . ARG B 1 216 ? 7.188 18.797 8.18 1 98.75 216 ARG B C 1
ATOM 3584 O O . ARG B 1 216 ? 8.406 18.797 8.008 1 98.75 216 ARG B O 1
ATOM 3591 N N . VAL B 1 217 ? 6.645 18.812 9.375 1 98.81 217 VAL B N 1
ATOM 3592 C CA . VAL B 1 217 ? 7.465 18.891 10.578 1 98.81 217 VAL B CA 1
ATOM 3593 C C . VAL B 1 217 ? 8.453 17.719 10.602 1 98.81 217 VAL B C 1
ATOM 3595 O O . VAL B 1 217 ? 9.656 17.922 10.781 1 98.81 217 VAL B O 1
ATOM 3598 N N . LEU B 1 218 ? 7.938 16.547 10.375 1 98.94 218 LEU B N 1
ATOM 3599 C CA . LEU B 1 218 ? 8.734 15.328 10.484 1 98.94 218 LEU B CA 1
ATOM 3600 C C . LEU B 1 218 ? 9.758 15.25 9.352 1 98.94 218 LEU B C 1
ATOM 3602 O O . LEU B 1 218 ? 10.93 14.961 9.586 1 98.94 218 LEU B O 1
ATOM 3606 N N . ALA B 1 219 ? 9.32 15.539 8.164 1 98.94 219 ALA B N 1
ATOM 3607 C CA . ALA B 1 219 ? 10.164 15.422 6.98 1 98.94 219 ALA B CA 1
ATOM 3608 C C . ALA B 1 219 ? 11.344 16.375 7.055 1 98.94 219 ALA B C 1
ATOM 3610 O O . ALA B 1 219 ? 12.5 15.977 6.879 1 98.94 219 ALA B O 1
ATOM 3611 N N . GLU B 1 220 ? 11.086 17.594 7.348 1 98.69 220 GLU B N 1
ATOM 3612 C CA . GLU B 1 220 ? 12.156 18.578 7.414 1 98.69 220 GLU B CA 1
ATOM 3613 C C . GLU B 1 220 ? 13.125 18.281 8.555 1 98.69 220 GLU B C 1
ATOM 3615 O O . GLU B 1 220 ? 14.328 18.531 8.445 1 98.69 220 GLU B O 1
ATOM 3620 N N . SER B 1 221 ? 12.609 17.719 9.648 1 98.75 221 SER B N 1
ATOM 3621 C CA . SER B 1 221 ? 13.461 17.312 10.758 1 98.75 221 SER B CA 1
ATOM 3622 C C . SER B 1 221 ? 14.406 16.188 10.344 1 98.75 221 SER B C 1
ATOM 3624 O O . SER B 1 221 ? 15.469 16 10.953 1 98.75 221 SER B O 1
ATOM 3626 N N . LEU B 1 222 ? 14.062 15.453 9.336 1 98.69 222 LEU B N 1
ATOM 3627 C CA . LEU B 1 222 ? 14.859 14.328 8.859 1 98.69 222 LEU B CA 1
ATOM 3628 C C . LEU B 1 222 ? 15.672 14.719 7.633 1 98.69 222 LEU B C 1
ATOM 3630 O O . LEU B 1 222 ? 16.234 13.852 6.957 1 98.69 222 LEU B O 1
ATOM 3634 N N . GLY B 1 223 ? 15.656 15.945 7.277 1 98.31 223 GLY B N 1
ATOM 3635 C CA . GLY B 1 223 ? 16.484 16.438 6.184 1 98.31 223 GLY B CA 1
ATOM 3636 C C . GLY B 1 223 ? 15.812 16.328 4.828 1 98.31 223 GLY B C 1
ATOM 3637 O O . GLY B 1 223 ? 16.438 16.547 3.795 1 98.31 223 GLY B O 1
ATOM 3638 N N . LEU B 1 224 ? 14.57 15.969 4.801 1 98.81 224 LEU B N 1
ATOM 3639 C CA . LEU B 1 224 ? 13.789 15.945 3.572 1 98.81 224 LEU B CA 1
ATOM 3640 C C . LEU B 1 224 ? 13.266 17.344 3.236 1 98.81 224 LEU B C 1
ATOM 3642 O O . LEU B 1 224 ? 13.297 18.234 4.078 1 98.81 224 LEU B O 1
ATOM 3646 N N . VAL B 1 225 ? 12.773 17.484 1.997 1 98.25 225 VAL B N 1
ATOM 3647 C CA . VAL B 1 225 ? 12.25 18.781 1.562 1 98.25 225 VAL B CA 1
ATOM 3648 C C . VAL B 1 225 ? 10.734 18.703 1.396 1 98.25 225 VAL B C 1
ATOM 3650 O O . VAL B 1 225 ? 10.211 17.672 0.94 1 98.25 225 VAL B O 1
ATOM 3653 N N . VAL B 1 226 ? 10.078 19.688 1.789 1 98.38 226 VAL B N 1
ATOM 3654 C CA . VAL B 1 226 ? 8.656 19.891 1.546 1 98.38 226 VAL B CA 1
ATOM 3655 C C . VAL B 1 226 ? 8.43 21.203 0.811 1 98.38 226 VAL B C 1
ATOM 3657 O O . VAL B 1 226 ? 8.82 22.266 1.303 1 98.38 226 VAL B O 1
ATOM 3660 N N . SER B 1 227 ? 7.875 21.203 -0.331 1 96.94 227 SER B N 1
ATOM 3661 C CA . SER B 1 227 ? 7.656 22.391 -1.148 1 96.94 227 SER B CA 1
ATOM 3662 C C . SER B 1 227 ? 6.453 22.219 -2.068 1 96.94 227 SER B C 1
ATOM 3664 O O . SER B 1 227 ? 5.887 21.125 -2.154 1 96.94 227 SER B O 1
ATOM 3666 N N . ARG B 1 228 ? 6.09 23.234 -2.635 1 95.19 228 ARG B N 1
ATOM 3667 C CA . ARG B 1 228 ? 5.215 23.094 -3.793 1 95.19 228 ARG B CA 1
ATOM 3668 C C . ARG B 1 228 ? 5.941 22.422 -4.953 1 95.19 22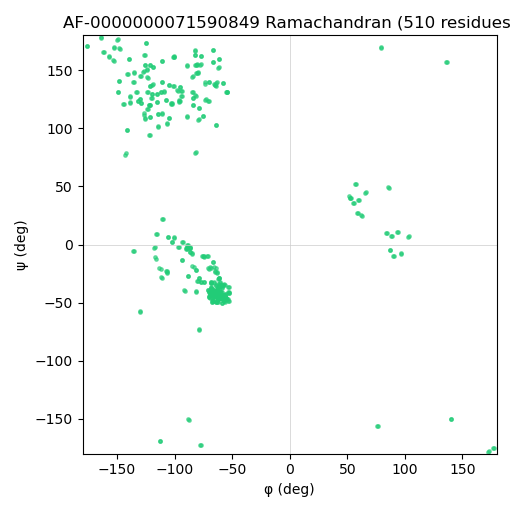8 ARG B C 1
ATOM 3670 O O . ARG B 1 228 ? 7.172 22.328 -4.953 1 95.19 228 ARG B O 1
ATOM 3677 N N . VAL B 1 229 ? 5.184 22.016 -5.945 1 90.06 229 VAL B N 1
ATOM 3678 C CA . VAL B 1 229 ? 5.766 21.266 -7.043 1 90.06 229 VAL B CA 1
ATOM 3679 C C . VAL B 1 229 ? 6.688 22.156 -7.863 1 90.06 229 VAL B C 1
ATOM 3681 O O . VAL B 1 229 ? 7.602 21.672 -8.531 1 90.06 229 VAL B O 1
ATOM 3684 N N . ASP B 1 230 ? 6.52 23.438 -7.746 1 88.25 230 ASP B N 1
ATOM 3685 C CA . ASP B 1 230 ? 7.367 24.375 -8.484 1 88.25 230 ASP B CA 1
ATOM 3686 C C . ASP B 1 230 ? 8.562 24.812 -7.645 1 88.25 230 ASP B C 1
ATOM 3688 O O . ASP B 1 230 ? 9.352 25.656 -8.062 1 88.25 230 ASP B O 1
ATOM 3692 N N . GLY B 1 231 ? 8.703 24.312 -6.5 1 89.62 231 GLY B N 1
ATOM 3693 C CA . GLY B 1 231 ? 9.852 24.594 -5.652 1 89.62 231 GLY B CA 1
ATOM 3694 C C . GLY B 1 231 ? 9.594 25.688 -4.641 1 89.62 231 GLY B C 1
ATOM 3695 O O . GLY B 1 231 ? 10.375 25.875 -3.703 1 89.62 231 GLY B O 1
ATOM 3696 N N . ASN B 1 232 ? 8.5 26.359 -4.703 1 91 232 ASN B N 1
ATOM 3697 C CA . ASN B 1 232 ? 8.18 27.438 -3.764 1 91 232 ASN B CA 1
ATOM 3698 C C . ASN B 1 232 ? 7.719 26.875 -2.418 1 91 232 ASN B C 1
ATOM 3700 O O . ASN B 1 232 ? 7.297 25.719 -2.33 1 91 232 ASN B O 1
ATOM 3704 N N . PRO B 1 233 ? 7.891 27.672 -1.407 1 92.88 233 PRO B N 1
ATOM 3705 C CA . PRO B 1 233 ? 7.461 27.203 -0.085 1 92.88 233 PRO B CA 1
ATOM 3706 C C . PRO B 1 233 ? 5.957 26.938 -0.014 1 92.88 233 PRO B C 1
ATOM 3708 O O . PRO B 1 233 ? 5.184 27.547 -0.754 1 92.88 233 PRO B O 1
ATOM 3711 N N . VAL B 1 234 ? 5.582 26.031 0.858 1 92.06 234 VAL B N 1
ATOM 3712 C CA . VAL B 1 234 ? 4.172 25.734 1.062 1 92.06 234 VAL B CA 1
ATOM 3713 C C . VAL B 1 234 ? 3.541 26.781 1.974 1 92.06 234 VAL B C 1
ATOM 3715 O O . VAL B 1 234 ? 4.223 27.359 2.822 1 92.06 234 VAL B O 1
ATOM 3718 N N . ASN B 1 235 ? 2.246 27.016 1.691 1 90.12 235 ASN B N 1
ATOM 3719 C CA . ASN B 1 235 ? 1.397 27.781 2.605 1 90.12 235 ASN B CA 1
ATOM 3720 C C . ASN B 1 235 ? 0.601 26.859 3.523 1 90.12 235 ASN B C 1
ATOM 3722 O O . ASN B 1 235 ? -0.21 26.047 3.055 1 90.12 235 ASN B O 1
ATOM 3726 N N . MET B 1 236 ? 0.739 27.016 4.809 1 92.75 236 MET B N 1
ATOM 3727 C CA . MET B 1 236 ? 0.223 26.062 5.773 1 92.75 236 MET B CA 1
ATOM 3728 C C . MET B 1 236 ? -1.293 26.172 5.898 1 92.75 236 MET B C 1
ATOM 3730 O O . MET B 1 236 ? -1.935 25.312 6.504 1 92.75 236 MET B O 1
ATOM 3734 N N . LEU B 1 237 ? -1.821 27.188 5.305 1 93.56 237 LEU B N 1
ATOM 3735 C CA . LEU B 1 237 ? -3.262 27.375 5.43 1 93.56 237 LEU B CA 1
ATOM 3736 C C . LEU B 1 237 ? -3.949 27.266 4.074 1 93.56 237 LEU B C 1
ATOM 3738 O O . LEU B 1 237 ? -5.152 27.5 3.959 1 93.56 237 LEU B O 1
ATOM 3742 N N . SER B 1 238 ? -3.164 26.844 3.113 1 93 238 SER B N 1
ATOM 3743 C CA . SER B 1 238 ? -3.756 26.734 1.785 1 93 238 SER B CA 1
ATOM 3744 C C . SER B 1 238 ? -3.529 25.344 1.197 1 93 238 SER B C 1
ATOM 3746 O O . SER B 1 238 ? -2.508 24.703 1.472 1 93 238 SER B O 1
ATOM 3748 N N . SER B 1 239 ? -4.453 24.922 0.408 1 94.38 239 SER B N 1
ATOM 3749 C CA . SER B 1 239 ? -4.34 23.672 -0.325 1 94.38 239 SER B CA 1
ATOM 3750 C C . SER B 1 239 ? -3.506 23.844 -1.592 1 94.38 239 SER B C 1
ATOM 3752 O O . SER B 1 239 ? -3.385 24.953 -2.115 1 94.38 239 SER B O 1
ATOM 3754 N N . GLY B 1 240 ? -2.896 22.75 -2.041 1 95.44 240 GLY B N 1
ATOM 3755 C CA . GLY B 1 240 ? -2.143 22.797 -3.283 1 95.44 240 GLY B CA 1
ATOM 3756 C C . GLY B 1 240 ? -1.368 21.516 -3.555 1 95.44 240 GLY B C 1
ATOM 3757 O O . GLY B 1 240 ? -1.517 20.531 -2.832 1 95.44 240 GLY B O 1
ATOM 3758 N N . ALA B 1 241 ? -0.621 21.547 -4.691 1 97.25 241 ALA B N 1
ATOM 3759 C CA . ALA B 1 241 ? 0.276 20.453 -5.023 1 97.25 241 ALA B CA 1
ATOM 3760 C C . ALA B 1 241 ? 1.538 20.484 -4.168 1 97.25 241 ALA B C 1
ATOM 3762 O O . ALA B 1 241 ? 2.379 21.375 -4.332 1 97.25 241 ALA B O 1
ATOM 3763 N N . VAL B 1 242 ? 1.659 19.547 -3.293 1 98.06 242 VAL B N 1
ATOM 3764 C CA . VAL B 1 242 ? 2.758 19.516 -2.334 1 98.06 242 VAL B CA 1
ATOM 3765 C C . VAL B 1 242 ? 3.689 18.344 -2.648 1 98.06 242 VAL B C 1
ATOM 3767 O O . VAL B 1 242 ? 3.232 17.219 -2.889 1 98.06 242 VAL B O 1
ATOM 3770 N N . LEU B 1 243 ? 4.938 18.641 -2.699 1 98.69 243 LEU B N 1
ATOM 3771 C CA . LEU B 1 243 ? 5.988 17.656 -2.898 1 98.69 243 LEU B CA 1
ATOM 3772 C C . LEU B 1 243 ? 6.773 17.422 -1.611 1 98.69 243 LEU B C 1
ATOM 3774 O O . LEU B 1 243 ? 7.234 18.375 -0.982 1 98.69 243 LEU B O 1
ATOM 3778 N N . ILE B 1 244 ? 6.867 16.234 -1.139 1 98.81 244 ILE B N 1
ATOM 3779 C CA . ILE B 1 244 ? 7.762 15.789 -0.078 1 98.81 244 ILE B CA 1
ATOM 3780 C C . ILE B 1 244 ? 8.766 14.789 -0.641 1 98.81 244 ILE B C 1
ATOM 3782 O O . ILE B 1 244 ? 8.383 13.781 -1.235 1 98.81 244 ILE B O 1
ATOM 3786 N N . ALA B 1 245 ? 10.117 15.102 -0.487 1 98.81 245 ALA B N 1
ATOM 3787 C CA . ALA B 1 245 ? 11.086 14.266 -1.198 1 98.81 245 ALA B CA 1
ATOM 3788 C C . ALA B 1 245 ? 12.484 14.43 -0.604 1 98.81 245 ALA B C 1
ATOM 3790 O O . ALA B 1 245 ? 12.719 15.32 0.215 1 98.81 245 ALA B O 1
ATOM 3791 N N . THR B 1 246 ? 13.359 13.508 -0.985 1 98.88 246 THR B N 1
ATOM 3792 C CA . THR B 1 246 ? 14.781 13.766 -0.788 1 98.88 246 THR B CA 1
ATOM 3793 C C . THR B 1 246 ? 15.219 15 -1.571 1 98.88 246 THR B C 1
ATOM 3795 O O . THR B 1 246 ? 14.547 15.406 -2.523 1 98.88 246 THR B O 1
ATOM 3798 N N . LYS B 1 247 ? 16.312 15.539 -1.146 1 98.44 247 LYS B N 1
ATOM 3799 C CA . LYS B 1 247 ? 16.797 16.734 -1.821 1 98.44 247 LYS B CA 1
ATOM 3800 C C . LYS B 1 247 ? 17.156 16.438 -3.273 1 98.44 247 LYS B C 1
ATOM 3802 O O . LYS B 1 247 ? 16.828 17.203 -4.172 1 98.44 247 LYS B O 1
ATOM 3807 N N . ARG B 1 248 ? 17.828 15.344 -3.525 1 98.69 248 ARG B N 1
ATOM 3808 C CA . ARG B 1 248 ? 18.25 14.984 -4.875 1 98.69 248 ARG B CA 1
ATOM 3809 C C . ARG B 1 248 ? 17.062 14.672 -5.762 1 98.69 248 ARG B C 1
ATOM 3811 O O . ARG B 1 248 ? 17.031 15.039 -6.938 1 98.69 248 ARG B O 1
ATOM 3818 N N . ALA B 1 249 ? 16.078 14 -5.191 1 98.69 249 ALA B N 1
ATOM 3819 C CA . ALA B 1 249 ? 14.875 13.719 -5.961 1 98.69 249 ALA B CA 1
ATOM 3820 C C . ALA B 1 249 ? 14.125 15 -6.305 1 98.69 249 ALA B C 1
ATOM 3822 O O . ALA B 1 249 ? 13.602 15.141 -7.414 1 98.69 249 ALA B O 1
ATOM 3823 N N . GLN B 1 250 ? 14.031 15.906 -5.387 1 98.31 250 GLN B N 1
ATOM 3824 C CA . GLN B 1 250 ? 13.359 17.172 -5.637 1 98.31 250 GLN B CA 1
ATOM 3825 C C . GLN B 1 250 ? 13.992 17.922 -6.809 1 98.31 250 GLN B C 1
ATOM 3827 O O . GLN B 1 250 ? 13.289 18.469 -7.66 1 98.31 250 GLN B O 1
ATOM 3832 N N . ARG B 1 251 ? 15.289 17.969 -6.82 1 97.81 251 ARG B N 1
ATOM 3833 C CA . ARG B 1 251 ? 15.992 18.656 -7.902 1 97.81 251 ARG B CA 1
ATOM 3834 C C . ARG B 1 251 ? 15.633 18.047 -9.258 1 97.81 251 ARG B C 1
ATOM 3836 O O . ARG B 1 251 ? 15.383 18.766 -10.219 1 97.81 251 ARG B O 1
ATOM 3843 N N . SER B 1 252 ? 15.625 16.75 -9.312 1 98.25 252 SER B N 1
ATOM 3844 C CA . SER B 1 252 ? 15.266 16.062 -10.547 1 98.25 252 SER B CA 1
ATOM 3845 C C . SER B 1 252 ? 13.828 16.359 -10.953 1 98.25 252 SER B C 1
ATOM 3847 O O . SER B 1 252 ? 13.539 16.531 -12.141 1 98.25 252 SER B O 1
ATOM 3849 N N . ILE B 1 253 ? 12.922 16.422 -9.984 1 98.12 253 ILE B N 1
ATOM 3850 C CA . ILE B 1 253 ? 11.508 16.656 -10.25 1 98.12 253 ILE B CA 1
ATOM 3851 C C . ILE B 1 253 ? 11.312 18.078 -10.75 1 98.12 253 ILE B C 1
ATOM 3853 O O . ILE B 1 253 ? 10.547 18.312 -11.688 1 98.12 253 ILE B O 1
ATOM 3857 N N . LEU B 1 254 ? 11.992 19.016 -10.133 1 96.56 254 LEU B N 1
ATOM 3858 C CA . LEU B 1 254 ? 11.898 20.422 -10.539 1 96.56 254 LEU B CA 1
ATOM 3859 C C . LEU B 1 254 ? 12.359 20.594 -11.984 1 96.56 254 LEU B C 1
ATOM 3861 O O . LEU B 1 254 ? 11.828 21.438 -12.703 1 96.56 254 LEU B O 1
ATOM 3865 N N . ALA B 1 255 ? 13.273 19.812 -12.383 1 96.56 255 ALA B N 1
ATOM 3866 C CA . ALA B 1 255 ? 13.781 19.891 -13.75 1 96.56 255 ALA B CA 1
ATOM 3867 C C . ALA B 1 255 ? 12.758 19.375 -14.75 1 96.56 255 ALA B C 1
ATOM 3869 O O . ALA B 1 255 ? 12.852 19.656 -15.953 1 96.56 255 ALA B O 1
ATOM 3870 N N . ILE B 1 256 ? 11.836 18.609 -14.258 1 97.12 256 ILE B N 1
ATOM 3871 C CA . ILE B 1 256 ? 10.828 17.984 -15.109 1 97.12 256 ILE B CA 1
ATOM 3872 C C . ILE B 1 256 ? 9.602 18.875 -15.203 1 97.12 256 ILE B C 1
ATOM 3874 O O . ILE B 1 256 ? 8.977 18.984 -16.266 1 97.12 256 ILE B O 1
ATOM 3878 N N . VAL B 1 257 ? 9.219 19.5 -14.156 1 94.19 257 VAL B N 1
ATOM 3879 C CA . VAL B 1 257 ? 7.965 20.234 -14.039 1 94.19 257 VAL B CA 1
ATOM 3880 C C . VAL B 1 257 ? 8.133 21.625 -14.641 1 94.19 257 VAL B C 1
ATOM 3882 O O . VAL B 1 257 ? 9.164 22.281 -14.453 1 94.19 257 VAL B O 1
#

Nearest PDB structures (foldseek):
  4i3y-assembly1_A  TM=9.454E-01  e=4.404E-23  Staphylococcus aureus subsp. aureus MSSA476
  3t0j-assembly1_B  TM=8.953E-01  e=5.614E-24  Staphylococcus aureus subsp. aureus MSSA476
  5eyh-assembly1_A  TM=9.342E-01  e=1.670E-22  Staphylococcus aureus
  3t0j-assembly1_C  TM=9.125E-01  e=2.129E-23  Staphylococcus aureus subsp. aureus MSSA476
  5dw8-assembly1_A  TM=9.194E-01  e=4.971E-23  Staphylococcus aureus

Sequence (514 aa):
MQTNVVKQLNQKMQVVMQTARAQVLAKMGTHLTVAEKTSRRDLVTNVDHSNEDFLVRQIRALDPVAKILAEEGTGDQVTDMNGHVWIVDPIDGTMNFVHQRNHFAMMVGLYVDGKPTLGYIFDVMANKLYAGGPEVGVTLNGELLAAPADVDLSAGLFGASAPLLIQDRFNMQTIIAKSLGPRIMGSAGIQISQVLAGELVGYLSYLRPWDFAAGRVLAESLGLVVSRVDGNPVNMLSSGAVLIATKRAQRSILAIVMQTNVVKQLNQKMQVVMQTARAQVLAKMGTHLTVAEKTSRRDLVTNVDHSNEDFLVRQIRALDPVAKILAEEGTGDQVTDMNGHVWIVDPIDGTMNFVHQRNHFAMMVGLYVDGKPTLGYIFDVMANKLYAGGPEVGVTLNGELLAAPADVDLSAGLFGASAPLLIQDRFNMQTIIAKSLGPRIMGSAGIQISQVLAGELVGYLSYLRPWDFAAGRVLAESLGLVVSRVDGNPVNMLSSGAVLIATKRAQRSILAIV

InterPro domains:
  IPR000760 Inositol monophosphatase-like [PF00459] (19-255)
  IPR000760 Inositol monophosphatase-like [PR00377] (42-62)
  IPR000760 Inositol monophosphatase-like [PR00377] (64-80)
  IPR000760 Inositol monophosphatase-like [PR00377] (86-102)
  IPR000760 Inositol monophosphatase-like [PR00377] (135-158)
  IPR000760 Inositol monophosphatase-like [PR00377] (177-198)
  IPR000760 Inositol monophosphatase-like [PR00377] (207-231)
  IPR020583 Inositol monophosphatase, metal-binding site [PS00629] (86-99)

pLDDT: mean 97.09, std 3.21, range [68.75, 99.0]